Protein AF-A0A367YCQ9-F1 (afdb_monomer)

pLDDT: mean 84.56, std 13.46, range [26.73, 97.12]

Nearest PDB structures (foldseek):
  5oqp-assembly1_A  TM=1.932E-01  e=4.253E-01  Saccharomyces cerevisiae S288C
  9brd-assembly1_T  TM=1.757E-01  e=1.442E+00  Rattus norvegicus
  6bv6-assembly1_A  TM=2.371E-01  e=5.520E+00  Arabidopsis thaliana
  7q2z-assembly1_E  TM=1.519E-01  e=7.961E+00  Saccharomyces cerevisiae S288C

Organism: NCBI:txid5486

Mean predicted aligned error: 8.49 Å

Solvent-accessible surface area (backbone atoms only — not comparable to full-atom values): 35522 Å² total; per-residue (Å²): 112,65,66,45,54,55,44,50,62,69,45,14,78,59,40,38,67,53,65,76,55,73,70,76,69,67,64,66,78,64,73,58,80,64,67,81,75,71,75,76,73,79,88,63,74,43,79,43,84,42,84,69,84,83,73,57,71,72,63,51,56,76,49,41,75,74,43,49,66,42,62,57,52,56,53,48,62,53,50,54,78,71,74,59,81,84,40,75,85,72,42,86,74,76,83,80,64,59,66,60,10,48,53,52,35,51,50,61,71,43,86,49,69,64,46,47,50,53,53,44,67,72,45,44,68,61,50,53,54,39,53,55,47,52,60,69,54,39,49,71,92,55,37,68,46,64,80,87,44,60,65,63,52,44,52,56,46,43,60,55,48,59,62,59,46,73,81,59,84,67,93,72,66,64,42,38,52,55,82,77,81,52,64,70,80,82,80,45,49,66,61,45,39,49,50,49,41,54,70,48,72,37,44,50,46,33,87,48,26,69,34,81,82,77,14,56,51,55,49,52,58,46,55,58,67,21,79,81,38,69,87,39,54,86,42,62,46,52,67,45,51,36,37,49,32,37,30,42,13,55,76,64,62,35,57,68,58,31,55,50,48,52,52,50,41,47,74,76,72,36,69,82,50,67,65,46,53,53,41,55,43,49,27,46,30,57,51,52,76,45,75,44,80,70,64,57,68,64,51,50,43,50,49,56,52,50,33,50,78,61,74,37,76,51,51,62,67,51,55,34,46,51,56,61,39,57,77,49,65,72,57,48,40,50,51,53,50,55,32,56,79,40,26,37,75,65,44,68,70,35,52,59,48,51,50,55,54,48,61,72,71,52,73,55,55,65,62,50,51,47,41,39,32,74,24,45,36,41,78,62,42,76,87,35,68,70,50,32,45,49,51,44,19,45,28,28,41,61,76,40,88,69,84,58,90,86,57,79,40,54,70,44,46,41,30,30,52,53,10,50,71,69,30,86,87,65,84,79,56,68,29,58,56,46,47,49,52,62,74,66,54,94,65,75,56,66,56,58,65,62,66,48,44,52,37,49,43,36,40,52,67,70,54,59,36,64,88,47,42,64,61,50,43,51,53,47,31,46,47,52,49,49,46,27,66,55,52,54,37,43,48,38,26,47,35,32,79,86,73,50,69,49,80,34,44,38,51,53,39,54,40,70,74,38,63,59,42,56,50,48,52,47,26,53,41,54,49,28,46,73,68,70,74,46,91,53,78,62,68,70,54,78,77,50,75,69,52,47,54,51,46,54,51,48,52,54,48,34,70,76,43,62,77,75,76,59,83,87,66,99,67,89,48,73,66,64,61,72,60,40,51,54,43,40,52,49,55,51,49,53,55,51,51,55,52,48,52,52,40,44,50,36,64,73,61,31,70,67,58,39,50,53,51,52,33,44,77,69,61,28,46,81,88,128

Structure (mmCIF, N/CA/C/O backbone):
data_AF-A0A367YCQ9-F1
#
_entry.id   AF-A0A367YCQ9-F1
#
loop_
_atom_site.group_PDB
_atom_site.id
_atom_site.type_symbol
_atom_site.label_atom_id
_atom_site.label_alt_id
_atom_site.label_comp_id
_atom_site.label_asym_id
_atom_site.label_entity_id
_atom_site.label_seq_id
_atom_site.pdbx_PDB_ins_code
_atom_site.Cartn_x
_atom_site.Cartn_y
_atom_site.Cartn_z
_atom_site.occupancy
_atom_site.B_iso_or_equiv
_atom_site.auth_seq_id
_atom_site.auth_comp_id
_atom_site.auth_asym_id
_atom_site.auth_atom_id
_atom_site.pdbx_PDB_model_num
ATOM 1 N N . MET A 1 1 ? -23.576 -9.704 12.085 1.00 45.03 1 MET A N 1
ATOM 2 C CA . MET A 1 1 ? -22.264 -9.540 12.757 1.00 45.03 1 MET A CA 1
ATOM 3 C C . MET A 1 1 ? -22.215 -10.208 14.130 1.00 45.03 1 MET A C 1
ATOM 5 O O . MET A 1 1 ? -21.166 -10.736 14.461 1.00 45.03 1 MET A O 1
ATOM 9 N N . ILE A 1 2 ? -23.341 -10.303 14.851 1.00 46.56 2 ILE A N 1
ATOM 10 C CA . ILE A 1 2 ? -23.491 -11.070 16.105 1.00 46.56 2 ILE A CA 1
ATOM 11 C C . ILE A 1 2 ? -23.015 -12.539 15.971 1.00 46.56 2 ILE A C 1
ATOM 13 O O . ILE A 1 2 ? -22.241 -13.000 16.797 1.00 46.56 2 ILE A O 1
ATOM 17 N N . ALA A 1 3 ? -23.332 -13.222 14.864 1.00 51.16 3 ALA A N 1
ATOM 18 C CA . ALA A 1 3 ? -22.977 -14.635 14.649 1.00 51.16 3 ALA A CA 1
ATOM 19 C C . ALA A 1 3 ? -21.460 -14.957 14.611 1.00 51.16 3 ALA A C 1
ATOM 21 O O . ALA A 1 3 ? -21.034 -16.004 15.098 1.00 51.16 3 ALA A O 1
ATOM 22 N N . LEU A 1 4 ? -20.617 -14.057 14.073 1.00 53.78 4 LEU A N 1
ATOM 23 C CA . LEU A 1 4 ? -19.158 -14.258 14.097 1.00 53.78 4 LEU A CA 1
ATOM 24 C C . LEU A 1 4 ? -18.600 -13.992 15.494 1.00 53.78 4 LEU A C 1
ATOM 26 O O . LEU A 1 4 ? -17.753 -14.757 15.933 1.00 53.78 4 LEU A O 1
ATOM 30 N N . LYS A 1 5 ? -19.106 -12.968 16.199 1.00 57.81 5 LYS A N 1
ATOM 31 C CA . LYS A 1 5 ? -18.792 -12.726 17.615 1.00 57.81 5 LYS A CA 1
ATOM 32 C C . LYS A 1 5 ? -19.113 -13.980 18.432 1.00 57.81 5 LYS A C 1
ATOM 34 O O . LYS A 1 5 ? -18.207 -14.543 19.021 1.00 57.81 5 LYS A O 1
ATOM 39 N N . GLU A 1 6 ? -20.337 -14.495 18.362 1.00 58.03 6 GLU A N 1
ATOM 40 C CA . GLU A 1 6 ? -20.765 -15.704 19.087 1.00 58.03 6 GLU A CA 1
ATOM 41 C 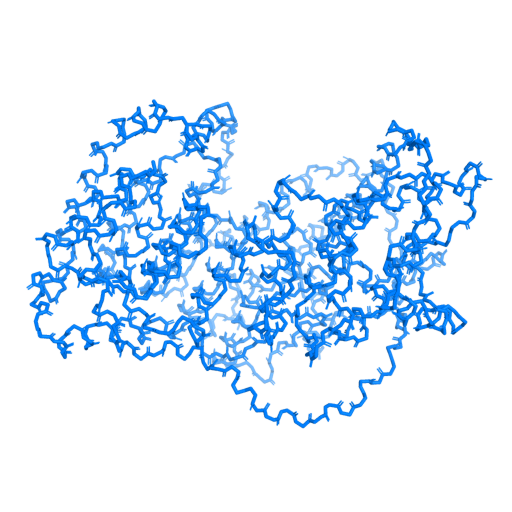C . GLU A 1 6 ? -19.949 -16.952 18.736 1.00 58.03 6 GLU A C 1
ATOM 43 O O . GLU A 1 6 ? -19.598 -17.741 19.611 1.00 58.03 6 GLU A O 1
ATOM 48 N N . THR A 1 7 ? -19.597 -17.132 17.465 1.00 58.03 7 THR A N 1
ATOM 49 C CA . THR A 1 7 ? -18.812 -18.300 17.062 1.00 58.03 7 THR A CA 1
ATOM 50 C C . THR A 1 7 ? -17.360 -18.181 17.474 1.00 58.03 7 THR A C 1
ATOM 52 O O . THR A 1 7 ? -16.807 -19.136 18.007 1.00 58.03 7 THR A O 1
ATOM 55 N N . ILE A 1 8 ? -16.741 -17.015 17.299 1.00 58.88 8 ILE A N 1
ATOM 56 C CA . ILE A 1 8 ? -15.391 -16.772 17.797 1.00 58.88 8 ILE A CA 1
ATOM 57 C C . ILE A 1 8 ? -15.362 -16.944 19.333 1.00 58.88 8 ILE A C 1
ATOM 59 O O . ILE A 1 8 ? -14.458 -17.610 19.832 1.00 58.88 8 ILE A O 1
ATOM 63 N N . LEU A 1 9 ? -16.372 -16.447 20.061 1.00 58.12 9 LEU A N 1
ATOM 64 C CA . LEU A 1 9 ? -16.545 -16.663 21.507 1.00 58.12 9 LEU A CA 1
ATOM 65 C C . LEU A 1 9 ? -16.685 -18.154 21.861 1.00 58.12 9 LEU A C 1
ATOM 67 O O . LEU A 1 9 ? -16.150 -18.602 22.867 1.00 58.12 9 LEU A O 1
ATOM 71 N N . ARG A 1 10 ? -17.355 -18.961 21.025 1.00 59.16 10 ARG A N 1
ATOM 72 C CA . ARG A 1 10 ? -17.461 -20.423 21.205 1.00 59.16 10 ARG A CA 1
ATOM 73 C C . ARG A 1 10 ? -16.143 -21.156 20.927 1.00 59.16 10 ARG A C 1
ATOM 75 O O . ARG A 1 10 ? -15.866 -22.184 21.546 1.00 59.16 10 ARG A O 1
ATOM 82 N N . ILE A 1 11 ? -15.344 -20.651 19.989 1.00 56.50 11 ILE A N 1
ATOM 83 C CA . ILE A 1 11 ? -14.073 -21.252 19.560 1.00 56.50 11 ILE A CA 1
ATOM 84 C C . ILE A 1 11 ? -12.888 -20.780 20.432 1.00 56.50 11 ILE A C 1
ATOM 86 O O . ILE A 1 11 ? -11.799 -21.351 20.360 1.00 56.50 11 ILE A O 1
ATOM 90 N N . SER A 1 12 ? -13.086 -19.788 21.304 1.00 53.41 12 SER A N 1
ATOM 91 C CA . SER A 1 12 ? -12.086 -19.231 22.232 1.00 53.41 12 SER A CA 1
ATOM 92 C C . SER A 1 12 ? -11.214 -20.278 22.937 1.00 53.41 12 SER A C 1
ATOM 94 O O . SER A 1 12 ? -9.992 -20.141 22.996 1.00 53.41 12 SER A O 1
ATOM 96 N N . ARG A 1 13 ? -11.801 -21.408 23.359 1.00 53.69 13 ARG A N 1
ATOM 97 C CA . ARG A 1 13 ? -11.081 -22.538 23.981 1.00 53.69 13 ARG A CA 1
ATOM 98 C C . ARG A 1 13 ? -9.956 -23.121 23.112 1.00 53.69 13 ARG A C 1
ATOM 100 O O . ARG A 1 13 ? -8.969 -23.597 23.664 1.00 53.69 13 ARG A O 1
ATOM 107 N N . ALA A 1 14 ? -10.089 -23.082 21.785 1.00 48.84 14 ALA A N 1
ATOM 108 C CA . ALA A 1 14 ? -9.062 -23.513 20.832 1.00 48.84 14 ALA A CA 1
ATOM 109 C C . ALA A 1 14 ? -8.047 -22.394 20.516 1.00 48.84 14 ALA A C 1
ATOM 111 O O . ALA A 1 14 ? -6.871 -22.672 20.291 1.00 48.84 14 ALA A O 1
ATOM 112 N N . ALA A 1 15 ? -8.468 -21.122 20.539 1.00 51.38 15 ALA A N 1
ATOM 113 C CA . ALA A 1 15 ? -7.572 -19.971 20.364 1.00 51.38 15 ALA A CA 1
ATOM 114 C C . ALA A 1 15 ? -6.634 -19.775 21.570 1.00 51.38 15 ALA A C 1
ATOM 116 O O . ALA A 1 15 ? -5.456 -19.467 21.395 1.00 51.38 15 ALA A O 1
ATOM 117 N N . HIS A 1 16 ? -7.131 -20.088 22.771 1.00 53.12 16 HIS A N 1
ATOM 118 C CA . HIS A 1 16 ? -6.406 -20.149 24.041 1.00 53.12 16 HIS A CA 1
ATOM 119 C C . HIS A 1 16 ? -5.128 -20.996 24.042 1.00 53.12 16 HIS A C 1
ATOM 121 O O . HIS A 1 16 ? -4.402 -20.967 25.026 1.00 53.12 16 HIS A O 1
ATOM 127 N N . GLN A 1 17 ? -4.854 -21.782 23.007 1.00 54.53 17 GLN A N 1
ATOM 128 C CA . GLN A 1 17 ? -3.750 -22.745 22.970 1.00 54.53 17 GLN A CA 1
ATOM 129 C C . GLN A 1 17 ? -2.544 -22.244 22.168 1.00 54.53 17 GLN A C 1
ATOM 131 O O . GLN A 1 17 ? -1.471 -22.832 22.241 1.00 54.53 17 GLN A O 1
ATOM 136 N N . ALA A 1 18 ? -2.661 -21.093 21.497 1.00 51.56 18 ALA A N 1
ATOM 137 C CA . ALA A 1 18 ? -1.516 -20.354 20.957 1.00 51.56 18 ALA A CA 1
ATOM 138 C C . ALA A 1 18 ? -0.650 -19.688 22.061 1.00 51.56 18 ALA A C 1
ATOM 140 O O . ALA A 1 18 ? 0.195 -18.848 21.749 1.00 51.56 18 ALA A O 1
ATOM 141 N N . LYS A 1 19 ? -0.886 -20.054 23.333 1.00 46.72 19 LYS A N 1
ATOM 142 C CA . LYS A 1 19 ? -0.476 -19.385 24.579 1.00 46.72 19 LYS A CA 1
ATOM 143 C C . LYS A 1 19 ? 1.025 -19.157 24.735 1.00 46.72 19 LYS A C 1
ATOM 145 O O . LYS A 1 19 ? 1.394 -18.111 25.248 1.00 46.72 19 LYS A O 1
ATOM 150 N N . ASP A 1 20 ? 1.859 -20.056 24.221 1.00 45.53 20 ASP A N 1
ATOM 151 C CA . ASP A 1 20 ? 3.320 -19.967 24.363 1.00 45.53 20 ASP A CA 1
ATOM 152 C C . ASP A 1 20 ? 4.045 -20.239 23.045 1.00 45.53 20 ASP A C 1
ATOM 154 O O . ASP A 1 20 ? 5.182 -20.707 23.014 1.00 45.53 20 ASP A O 1
ATOM 158 N N . LEU A 1 21 ? 3.387 -19.939 21.920 1.00 42.78 21 LEU A N 1
ATOM 159 C CA . LEU A 1 21 ? 4.096 -19.856 20.651 1.00 42.78 21 LEU A CA 1
ATOM 160 C C . LEU A 1 21 ? 5.292 -18.926 20.864 1.00 42.78 21 LEU A C 1
ATOM 162 O O . LEU A 1 21 ? 5.063 -17.806 21.347 1.00 42.78 21 LEU A O 1
ATOM 166 N N . PRO A 1 22 ? 6.538 -19.337 20.524 1.00 37.66 22 PRO A N 1
ATOM 167 C CA . PRO A 1 22 ? 7.655 -18.419 20.580 1.00 37.66 22 PRO A CA 1
ATOM 168 C C . PRO A 1 22 ? 7.170 -17.188 19.856 1.00 37.66 22 PRO A C 1
ATOM 170 O O . PRO A 1 22 ? 6.657 -17.306 18.729 1.00 37.66 22 PRO A O 1
ATOM 173 N N . LYS A 1 23 ? 7.255 -16.035 20.544 1.00 41.81 23 LYS A N 1
ATOM 174 C CA . LYS A 1 23 ? 7.030 -14.734 19.924 1.00 41.81 23 LYS A CA 1
ATOM 175 C C . LYS A 1 23 ? 7.607 -14.908 18.533 1.00 41.81 23 LYS A C 1
ATOM 177 O O . LYS A 1 23 ? 8.746 -15.385 18.402 1.00 41.81 23 LYS A O 1
ATOM 182 N N . THR A 1 24 ? 6.854 -14.600 17.474 1.00 36.34 24 THR A N 1
ATOM 183 C CA . THR A 1 24 ? 7.592 -14.170 16.299 1.00 36.34 24 THR A CA 1
ATOM 184 C C . THR A 1 24 ? 8.423 -13.054 16.868 1.00 36.34 24 THR A C 1
ATOM 186 O O . THR A 1 24 ? 7.900 -11.987 17.177 1.00 36.34 24 THR A O 1
ATOM 189 N N . THR A 1 25 ? 9.691 -13.350 17.093 1.00 33.81 25 THR A N 1
ATOM 190 C CA . THR A 1 25 ? 10.717 -12.371 17.137 1.00 33.81 25 THR A CA 1
ATOM 191 C C . THR A 1 25 ? 10.639 -11.772 15.717 1.00 33.81 25 THR A C 1
ATOM 193 O O . THR A 1 25 ? 11.445 -12.075 14.856 1.00 33.81 25 THR A O 1
ATOM 196 N N . SER A 1 26 ? 9.635 -10.919 15.423 1.00 33.53 26 SER A N 1
ATOM 197 C CA . SER A 1 26 ? 10.000 -9.517 15.416 1.00 33.53 26 SER A CA 1
ATOM 198 C C . SER A 1 26 ? 10.713 -9.400 16.728 1.00 33.53 26 SER A C 1
ATOM 200 O O . SER A 1 26 ? 10.063 -9.382 17.780 1.00 33.53 26 SER A O 1
ATOM 202 N N . SER A 1 27 ? 12.044 -9.511 16.652 1.00 28.23 27 SER A N 1
ATOM 203 C CA . SER A 1 27 ? 12.876 -8.796 17.575 1.00 28.23 27 SER A CA 1
ATOM 204 C C . SER A 1 27 ? 12.016 -7.596 17.920 1.00 28.23 27 SER A C 1
ATOM 206 O O . SER A 1 27 ? 11.535 -6.853 17.047 1.00 28.23 27 SER A O 1
ATOM 208 N N . THR A 1 28 ? 11.671 -7.491 19.200 1.00 28.05 28 THR A N 1
ATOM 209 C CA . THR A 1 28 ? 11.619 -6.171 19.780 1.00 28.05 28 THR A CA 1
ATOM 210 C C . THR A 1 28 ? 12.642 -5.387 18.950 1.00 28.05 28 THR A C 1
ATOM 212 O O . THR A 1 28 ? 13.773 -5.879 18.801 1.00 28.05 28 THR A O 1
ATOM 215 N N . PRO A 1 29 ? 12.341 -4.217 18.385 1.00 34.44 29 PRO A N 1
ATOM 216 C CA . PRO A 1 29 ? 13.380 -3.249 18.568 1.00 34.44 29 PRO A CA 1
ATOM 217 C C . PRO A 1 29 ? 13.594 -3.303 20.094 1.00 34.44 29 PRO A C 1
ATOM 219 O O . PRO A 1 29 ? 12.922 -2.631 20.854 1.00 34.44 29 PRO A O 1
ATOM 222 N N . GLN A 1 30 ? 14.525 -4.150 20.561 1.00 31.03 30 GLN A N 1
ATOM 223 C CA . GLN A 1 30 ? 15.639 -3.608 21.260 1.00 31.03 30 GLN A CA 1
ATOM 224 C C . GLN A 1 30 ? 15.913 -2.397 20.367 1.00 31.03 30 GLN A C 1
ATOM 226 O O . GLN A 1 30 ? 16.509 -2.500 19.300 1.00 31.03 30 GLN A O 1
ATOM 231 N N . GLU A 1 31 ? 15.383 -1.241 20.756 1.00 34.94 31 GLU A N 1
ATOM 232 C CA . GLU A 1 31 ? 16.122 -0.434 21.708 1.00 34.94 31 GLU A CA 1
ATOM 233 C C . GLU A 1 31 ? 17.421 -1.156 22.140 1.00 34.94 31 GLU A C 1
ATOM 235 O O . GLU A 1 31 ? 17.711 -1.361 23.308 1.00 34.94 31 GLU A O 1
ATOM 240 N N . SER A 1 32 ? 18.259 -1.558 21.164 1.00 27.09 32 SER A N 1
ATOM 241 C CA . SER A 1 32 ? 19.617 -1.122 21.157 1.00 27.09 32 SER A CA 1
ATOM 242 C C . SER A 1 32 ? 19.423 0.331 21.500 1.00 27.09 32 SER A C 1
ATOM 244 O O . SER A 1 32 ? 18.748 1.049 20.750 1.00 27.09 32 SER A O 1
ATOM 246 N N . LEU A 1 33 ? 19.866 0.689 22.696 1.00 30.53 33 LEU A N 1
ATOM 247 C CA . LEU A 1 33 ? 20.533 1.947 22.933 1.00 30.53 33 LEU A CA 1
ATOM 248 C C . LEU A 1 33 ? 21.322 2.254 21.653 1.00 30.53 33 LEU A C 1
ATOM 250 O O . LEU A 1 33 ? 22.483 1.891 21.508 1.00 30.53 33 LEU A O 1
ATOM 254 N N . ARG A 1 34 ? 20.630 2.774 20.635 1.00 31.47 34 ARG A N 1
ATOM 255 C CA . ARG A 1 34 ? 21.247 3.429 19.513 1.00 31.47 34 ARG A CA 1
ATOM 256 C C . ARG A 1 34 ? 21.788 4.620 20.244 1.00 31.47 34 ARG A C 1
ATOM 258 O O . ARG A 1 34 ? 21.011 5.385 20.817 1.00 31.47 34 ARG A O 1
ATOM 265 N N . GLU A 1 35 ? 23.110 4.655 20.329 1.00 26.73 35 GLU A N 1
ATOM 266 C CA . GLU A 1 35 ? 23.832 5.816 20.808 1.00 26.73 35 GLU A CA 1
ATOM 267 C C . GLU A 1 35 ? 23.088 7.063 20.324 1.00 26.73 35 GLU A C 1
ATOM 269 O O . GLU A 1 35 ? 22.640 7.059 19.163 1.00 26.73 35 GLU A O 1
ATOM 274 N N . PRO A 1 36 ? 22.886 8.070 21.194 1.00 28.02 36 PRO A N 1
ATOM 275 C CA . PRO A 1 36 ? 22.223 9.304 20.811 1.00 28.02 36 PRO A CA 1
ATOM 276 C C . PRO A 1 36 ? 22.840 9.728 19.490 1.00 28.02 36 PRO A C 1
ATOM 278 O O . PRO A 1 36 ? 24.048 9.964 19.428 1.00 28.02 36 PRO A O 1
ATOM 281 N N . ARG A 1 37 ? 22.056 9.690 18.406 1.00 40.09 37 ARG A N 1
ATOM 282 C CA . ARG A 1 37 ? 22.574 10.088 17.104 1.00 40.09 37 ARG A CA 1
ATOM 283 C C . ARG A 1 37 ? 22.900 11.558 17.261 1.00 40.09 37 ARG A C 1
ATOM 285 O O . ARG A 1 37 ? 22.002 12.394 17.308 1.00 40.09 37 ARG A O 1
ATOM 292 N N . THR A 1 38 ? 24.190 11.826 17.407 1.00 34.38 38 THR A N 1
ATOM 293 C CA . THR A 1 38 ? 24.794 13.141 17.293 1.00 34.38 38 THR A CA 1
ATOM 294 C C . THR A 1 38 ? 24.138 13.843 16.116 1.00 34.38 38 THR A C 1
ATOM 296 O O . THR A 1 38 ? 23.964 13.237 15.057 1.00 34.38 38 THR A O 1
ATOM 299 N N . HIS A 1 39 ? 23.672 15.067 16.379 1.00 35.62 39 HIS A N 1
ATOM 300 C CA . HIS A 1 39 ? 22.981 15.969 15.463 1.00 35.62 39 HIS A CA 1
ATOM 301 C C . HIS A 1 39 ? 23.128 15.552 13.997 1.00 35.62 39 HIS A C 1
ATOM 303 O O . HIS A 1 39 ? 24.218 15.654 13.429 1.00 35.62 39 HIS A O 1
ATOM 309 N N . LYS A 1 40 ? 22.034 15.076 13.379 1.00 49.00 40 LYS A N 1
ATOM 310 C CA . LYS A 1 40 ? 21.996 14.948 11.918 1.00 49.00 40 LYS A CA 1
ATOM 311 C C . LYS A 1 40 ? 22.459 16.301 11.354 1.00 49.00 40 LYS A C 1
ATOM 313 O O . LYS A 1 40 ? 21.911 17.318 11.790 1.00 49.00 40 LYS A O 1
ATOM 318 N N . PRO A 1 41 ? 23.464 16.336 10.460 1.00 48.34 41 PRO A N 1
ATOM 319 C CA . PRO A 1 41 ? 23.928 17.589 9.880 1.00 48.34 41 PRO A CA 1
ATOM 320 C C . PRO A 1 41 ? 22.736 18.333 9.282 1.00 48.34 41 PRO A C 1
ATOM 322 O O . PRO A 1 41 ? 21.811 17.693 8.767 1.00 48.34 41 PRO A O 1
ATOM 325 N N . GLU A 1 42 ? 22.738 19.664 9.385 1.00 58.09 42 GLU A N 1
ATOM 326 C CA . GLU A 1 42 ? 21.654 20.469 8.832 1.00 58.09 42 GLU A CA 1
ATOM 327 C C . GLU A 1 42 ? 21.399 20.068 7.372 1.00 58.09 42 GLU A C 1
ATOM 329 O O . GLU A 1 42 ? 22.353 19.904 6.599 1.00 58.09 42 GLU A O 1
ATOM 334 N N . PRO A 1 43 ? 20.131 19.846 6.985 1.00 62.78 43 PRO A N 1
ATOM 335 C CA . PRO A 1 43 ? 19.818 19.386 5.647 1.00 62.78 43 PRO A CA 1
ATOM 336 C C . PRO A 1 43 ? 20.260 20.458 4.646 1.00 62.78 43 PRO A C 1
ATOM 338 O O . PRO A 1 43 ? 19.731 21.568 4.627 1.00 62.78 43 PRO A O 1
ATOM 341 N N . THR A 1 44 ? 21.248 20.131 3.812 1.00 64.19 44 THR A N 1
ATOM 342 C CA . THR A 1 44 ? 21.778 21.049 2.801 1.00 64.19 44 THR A CA 1
ATOM 343 C C . THR A 1 44 ? 21.094 20.815 1.450 1.00 64.19 44 THR A C 1
ATOM 345 O O . THR A 1 44 ? 20.965 19.672 0.995 1.00 64.19 44 THR A O 1
ATOM 348 N N . PRO A 1 45 ? 20.614 21.877 0.777 1.00 76.81 45 PRO A N 1
ATOM 349 C CA . PRO A 1 45 ? 20.017 21.751 -0.544 1.00 76.81 45 PRO A CA 1
ATOM 350 C C . PRO A 1 45 ? 21.072 21.321 -1.565 1.00 76.81 45 PRO A C 1
ATOM 352 O O . PRO A 1 45 ? 22.107 21.963 -1.722 1.00 76.81 45 PRO A O 1
ATOM 355 N N . THR A 1 46 ? 20.789 20.240 -2.290 1.00 81.56 46 THR A N 1
ATOM 356 C CA . THR A 1 46 ? 21.657 19.740 -3.366 1.00 81.56 46 THR A CA 1
ATOM 357 C C . THR A 1 46 ? 21.036 20.079 -4.718 1.00 81.56 46 THR A C 1
ATOM 359 O O . THR A 1 46 ? 19.854 19.817 -4.949 1.00 81.56 46 THR A O 1
ATOM 362 N N . ILE A 1 47 ? 21.819 20.669 -5.622 1.00 76.94 47 ILE A N 1
ATOM 363 C CA . ILE A 1 47 ? 21.365 21.057 -6.962 1.00 76.94 47 ILE A CA 1
ATOM 364 C C . ILE A 1 47 ? 21.899 20.060 -7.991 1.00 76.94 47 ILE A C 1
ATOM 366 O O . ILE A 1 47 ? 23.110 19.904 -8.133 1.00 76.94 47 ILE A O 1
ATOM 370 N N . ILE A 1 48 ? 20.996 19.429 -8.741 1.00 78.56 48 ILE A N 1
ATOM 371 C CA . ILE A 1 48 ? 21.328 18.506 -9.833 1.00 78.56 48 ILE A CA 1
ATOM 372 C C . ILE A 1 48 ? 21.055 19.210 -11.159 1.00 78.56 48 ILE A C 1
ATOM 374 O O . ILE A 1 48 ? 19.926 19.611 -11.430 1.00 78.56 48 ILE A O 1
ATOM 378 N N . ARG A 1 49 ? 22.074 19.344 -12.009 1.00 75.62 49 ARG A N 1
ATOM 379 C CA . ARG A 1 49 ? 21.904 19.921 -13.350 1.00 75.62 49 ARG A CA 1
ATOM 380 C C . ARG A 1 49 ? 21.382 18.860 -14.313 1.00 75.62 49 ARG A C 1
ATOM 382 O O . ARG A 1 49 ? 21.973 17.786 -14.409 1.00 75.62 49 ARG A O 1
ATOM 389 N N . LYS A 1 50 ? 20.303 19.160 -15.039 1.00 74.44 50 LYS A N 1
ATOM 390 C CA . LYS A 1 50 ? 19.713 18.265 -16.044 1.00 74.44 50 LYS A CA 1
ATOM 391 C C . LYS A 1 50 ? 19.499 18.965 -17.374 1.00 74.44 50 LYS A C 1
ATOM 393 O O . LYS A 1 50 ? 19.028 20.101 -17.425 1.00 74.44 50 LYS A O 1
ATOM 398 N N . ARG A 1 51 ? 19.743 18.221 -18.456 1.00 71.06 51 ARG A N 1
ATOM 399 C CA . ARG A 1 51 ? 19.412 18.676 -19.806 1.00 71.06 51 ARG A CA 1
ATOM 400 C C . ARG A 1 51 ? 17.905 18.742 -19.993 1.00 71.06 51 ARG A C 1
ATOM 402 O O . ARG A 1 51 ? 17.181 17.810 -19.642 1.00 71.06 51 ARG A O 1
ATOM 409 N N . HIS A 1 52 ? 17.426 19.850 -20.545 1.00 64.12 52 HIS A N 1
ATOM 410 C CA . HIS A 1 52 ? 16.005 20.022 -20.821 1.00 64.12 52 HIS A CA 1
ATOM 411 C C . HIS A 1 52 ? 15.655 19.504 -22.222 1.00 64.12 52 HIS A C 1
ATOM 413 O O . HIS A 1 52 ? 15.672 20.249 -23.201 1.00 64.12 52 HIS A O 1
ATOM 419 N N . GLU A 1 53 ? 15.286 18.229 -22.319 1.00 66.00 53 GLU A N 1
ATOM 420 C CA . GLU A 1 53 ? 14.746 17.653 -23.554 1.00 66.00 53 GLU A CA 1
ATOM 421 C C . GLU A 1 53 ? 13.280 18.073 -23.729 1.00 66.00 53 GLU A C 1
ATOM 423 O O . GLU A 1 53 ? 12.346 17.462 -23.195 1.00 66.00 53 GLU A O 1
ATOM 428 N N . HIS A 1 54 ? 13.055 19.179 -24.445 1.00 68.56 54 HIS A N 1
ATOM 429 C CA . HIS A 1 54 ? 11.701 19.667 -24.681 1.00 68.56 54 HIS A CA 1
ATOM 430 C C . HIS A 1 54 ? 11.036 18.940 -25.850 1.00 68.56 54 HIS A C 1
ATOM 432 O O . HIS A 1 54 ? 11.323 19.227 -27.008 1.00 68.56 54 HIS A O 1
ATOM 438 N N . LEU A 1 55 ? 10.071 18.072 -25.542 1.00 77.25 55 LEU A N 1
ATOM 439 C CA . LEU A 1 55 ? 9.091 17.602 -26.522 1.00 77.25 55 LEU A CA 1
ATOM 440 C C . LEU A 1 55 ? 7.746 18.326 -26.307 1.00 77.25 55 LEU A C 1
ATOM 442 O O . LEU A 1 55 ? 7.116 18.125 -25.253 1.00 77.25 55 LEU A O 1
ATOM 446 N N . PRO A 1 56 ? 7.278 19.150 -27.264 1.00 81.56 56 PRO A N 1
ATOM 447 C CA . PRO A 1 56 ? 5.972 19.800 -27.199 1.00 81.56 56 PRO A CA 1
ATOM 448 C C . PRO A 1 56 ? 4.831 18.799 -26.984 1.00 81.56 56 PRO A C 1
ATOM 450 O O . PRO A 1 56 ? 4.872 17.666 -27.465 1.00 81.56 56 PRO A O 1
ATOM 453 N N . ASN A 1 57 ? 3.780 19.212 -26.267 1.00 80.44 57 ASN A N 1
ATOM 454 C CA . ASN A 1 57 ? 2.654 18.324 -25.945 1.00 80.44 57 ASN A CA 1
ATOM 455 C C . ASN A 1 57 ? 1.927 17.808 -27.200 1.00 80.44 57 ASN A C 1
ATOM 457 O O . ASN A 1 57 ? 1.435 16.683 -27.191 1.00 80.44 57 ASN A O 1
ATOM 461 N N . GLU A 1 58 ? 1.863 18.609 -28.263 1.00 82.50 58 GLU A N 1
ATOM 462 C CA . GLU A 1 58 ? 1.238 18.239 -29.539 1.00 82.50 58 GLU A CA 1
ATOM 463 C C . GLU A 1 58 ? 2.009 17.112 -30.233 1.00 82.50 58 GLU A C 1
ATOM 465 O O . GLU A 1 58 ? 1.422 16.105 -30.622 1.00 82.50 58 GLU A O 1
ATOM 470 N N . GLN A 1 59 ? 3.338 17.224 -30.288 1.00 80.88 59 GLN A N 1
ATOM 471 C CA . GLN A 1 59 ? 4.210 16.177 -30.824 1.00 80.88 59 GLN A CA 1
ATOM 472 C C . GLN A 1 59 ? 4.168 14.917 -29.953 1.00 80.88 59 GLN A C 1
ATOM 474 O O . GLN A 1 59 ? 4.073 13.809 -30.470 1.00 80.88 59 GLN A O 1
ATOM 479 N N . LEU A 1 60 ? 4.134 15.066 -28.624 1.00 84.19 60 LEU A N 1
ATOM 480 C CA . LEU A 1 60 ? 3.981 13.935 -27.707 1.00 84.19 60 LEU A CA 1
ATOM 481 C C . LEU A 1 60 ? 2.696 13.139 -27.990 1.00 84.19 60 LEU A C 1
ATOM 483 O O . LEU A 1 60 ? 2.727 11.913 -27.959 1.00 84.19 60 LEU A O 1
ATOM 487 N N . GLN A 1 61 ? 1.579 13.799 -28.318 1.00 83.62 61 GLN A N 1
ATOM 488 C CA . GLN A 1 61 ? 0.324 13.106 -28.637 1.00 83.62 61 GLN A CA 1
ATOM 489 C C . GLN A 1 61 ? 0.416 12.222 -29.888 1.00 83.62 61 GLN A C 1
ATOM 491 O O . GLN A 1 61 ? -0.267 11.197 -29.940 1.00 83.62 61 GLN A O 1
ATOM 496 N N . GLN A 1 62 ? 1.275 12.558 -30.854 1.00 86.62 62 GLN A N 1
ATOM 497 C CA . GLN A 1 62 ? 1.491 11.744 -32.058 1.00 86.62 62 GLN A CA 1
ATOM 498 C C . GLN A 1 62 ? 2.105 10.377 -31.711 1.00 86.62 62 GLN A C 1
ATOM 500 O O . GLN A 1 62 ? 1.757 9.363 -32.310 1.00 86.62 62 GLN A O 1
ATOM 505 N N . PHE A 1 63 ? 2.930 10.318 -30.660 1.00 83.06 63 PHE A N 1
ATOM 506 C CA . PHE A 1 63 ? 3.562 9.087 -30.172 1.00 83.06 63 PHE A CA 1
ATOM 507 C C . PHE A 1 63 ? 2.726 8.323 -29.140 1.00 83.06 63 PHE A C 1
ATOM 509 O O . PHE A 1 63 ? 3.207 7.358 -28.539 1.00 83.06 63 PHE A O 1
ATOM 516 N N . LYS A 1 64 ? 1.459 8.706 -28.934 1.00 84.25 64 LYS A N 1
ATOM 517 C CA . LYS A 1 64 ? 0.560 8.061 -27.966 1.00 84.25 64 LYS A CA 1
ATOM 518 C C . LYS A 1 64 ? 0.525 6.536 -28.052 1.00 84.25 64 LYS A C 1
ATOM 520 O O . LYS A 1 64 ? 0.548 5.926 -26.984 1.00 84.25 64 LYS A O 1
ATOM 525 N N . PRO A 1 65 ? 0.512 5.894 -29.236 1.00 84.06 65 PRO A N 1
ATOM 526 C CA . PRO A 1 65 ? 0.553 4.437 -29.318 1.00 84.06 65 PRO A CA 1
ATOM 527 C C . PRO A 1 65 ? 1.784 3.819 -28.635 1.00 84.06 65 PRO A C 1
ATOM 529 O O . PRO A 1 65 ? 1.648 2.789 -27.979 1.00 84.06 65 PRO A O 1
ATOM 532 N N . LEU A 1 66 ? 2.950 4.472 -28.709 1.00 79.50 66 LEU A N 1
ATOM 533 C CA . LEU A 1 66 ? 4.218 3.941 -28.195 1.00 79.50 66 LEU A CA 1
ATOM 534 C C . LEU A 1 66 ? 4.274 3.915 -26.668 1.00 79.50 66 LEU A C 1
ATOM 536 O O . LEU A 1 66 ? 4.734 2.938 -26.095 1.00 79.50 66 LEU A O 1
ATOM 540 N N . TYR A 1 67 ? 3.748 4.936 -25.990 1.00 81.75 67 TYR A N 1
ATOM 541 C CA . TYR A 1 67 ? 3.694 4.956 -24.521 1.00 81.75 67 TYR A CA 1
ATOM 542 C C . TYR A 1 67 ? 2.328 4.534 -23.951 1.00 81.75 67 TYR A C 1
ATOM 544 O O . TYR A 1 67 ? 2.154 4.469 -22.726 1.00 81.75 67 TYR A O 1
ATOM 552 N N . SER A 1 68 ? 1.342 4.246 -24.807 1.00 78.81 68 SER A N 1
ATOM 553 C CA . SER A 1 68 ? 0.090 3.610 -24.391 1.00 78.81 68 SER A CA 1
ATOM 554 C C . SER A 1 68 ? 0.359 2.176 -23.941 1.00 78.81 68 SER A C 1
ATOM 556 O O . SER A 1 68 ? 1.183 1.472 -24.518 1.00 78.81 68 SER A O 1
ATOM 558 N N . ASP A 1 69 ? -0.289 1.745 -22.857 1.00 82.12 69 ASP A N 1
ATOM 559 C CA . ASP A 1 69 ? -0.042 0.436 -22.241 1.00 82.12 69 ASP A CA 1
ATOM 560 C C . ASP A 1 69 ? 1.437 0.160 -21.886 1.00 82.12 69 ASP A C 1
ATOM 562 O O . ASP A 1 69 ? 1.841 -0.998 -21.794 1.00 82.12 69 ASP A O 1
ATOM 566 N N . PHE A 1 70 ? 2.243 1.198 -21.619 1.00 86.50 70 PHE A N 1
ATOM 567 C CA . PHE A 1 70 ? 3.684 1.095 -21.325 1.00 86.50 70 PHE A CA 1
ATOM 568 C C . PHE A 1 70 ? 4.048 -0.045 -20.358 1.00 86.50 70 PHE A C 1
ATOM 570 O O . PHE A 1 70 ? 4.908 -0.868 -20.647 1.00 86.50 70 PHE A O 1
ATOM 577 N N . GLN A 1 71 ? 3.335 -0.164 -19.233 1.00 87.19 71 GLN A N 1
ATOM 578 C CA . GLN A 1 71 ? 3.581 -1.229 -18.254 1.00 87.19 71 GLN A CA 1
ATOM 579 C C . GLN A 1 71 ? 3.423 -2.635 -18.858 1.00 87.19 71 GLN A C 1
ATOM 581 O O . GLN A 1 71 ? 4.174 -3.552 -18.533 1.00 87.19 71 GLN A O 1
ATOM 586 N N . ARG A 1 72 ? 2.435 -2.819 -19.738 1.00 86.25 72 ARG A N 1
ATOM 587 C CA . ARG A 1 72 ? 2.240 -4.086 -20.438 1.00 86.25 72 ARG A CA 1
ATOM 588 C C . ARG A 1 72 ? 3.401 -4.339 -21.387 1.00 86.25 72 ARG A C 1
ATOM 590 O O . ARG A 1 72 ? 3.877 -5.462 -21.413 1.00 86.25 72 ARG A O 1
ATOM 597 N N . GLN A 1 73 ? 3.859 -3.330 -22.126 1.00 87.81 73 GLN A N 1
ATOM 598 C CA . GLN A 1 73 ? 5.007 -3.468 -23.028 1.00 87.81 73 GLN A CA 1
ATOM 599 C C . GLN A 1 73 ? 6.271 -3.904 -22.276 1.00 87.81 73 GLN A C 1
ATOM 601 O O . GLN A 1 73 ? 6.919 -4.853 -22.701 1.00 87.81 73 GLN A O 1
ATOM 606 N N . VAL A 1 74 ? 6.538 -3.310 -21.110 1.00 89.75 74 VAL A N 1
ATOM 607 C CA . VAL A 1 74 ? 7.637 -3.711 -20.214 1.00 89.75 74 VAL A CA 1
ATOM 608 C C . VAL A 1 74 ? 7.523 -5.190 -19.812 1.00 89.75 74 VAL A C 1
ATOM 610 O O . VAL A 1 74 ? 8.484 -5.951 -19.907 1.00 89.75 74 VAL A O 1
ATOM 613 N N . PHE A 1 75 ? 6.335 -5.642 -19.394 1.00 91.94 75 PHE A N 1
ATOM 614 C CA . PHE A 1 75 ? 6.125 -7.052 -19.037 1.00 91.94 75 PHE A CA 1
ATOM 615 C C . PHE A 1 75 ? 6.210 -7.989 -20.246 1.00 91.94 75 PHE A C 1
ATOM 617 O O . PHE A 1 75 ? 6.706 -9.104 -20.122 1.00 91.94 75 PHE A O 1
ATOM 624 N N . LEU A 1 76 ? 5.741 -7.555 -21.416 1.00 88.69 76 LEU A N 1
ATOM 625 C CA . LEU A 1 76 ? 5.852 -8.314 -22.659 1.00 88.69 76 LEU A CA 1
ATOM 626 C C . LEU A 1 76 ? 7.310 -8.505 -23.064 1.00 88.69 76 LEU A C 1
ATOM 628 O O . LEU A 1 76 ? 7.681 -9.607 -23.455 1.00 88.69 76 LEU A O 1
ATOM 632 N N . ASP A 1 77 ? 8.122 -7.459 -22.945 1.00 90.94 77 ASP A N 1
ATOM 633 C CA . ASP A 1 77 ? 9.551 -7.522 -23.220 1.00 90.94 77 ASP A CA 1
ATOM 634 C C . ASP A 1 77 ? 10.262 -8.515 -22.288 1.00 90.94 77 ASP A C 1
ATOM 636 O O . ASP A 1 77 ? 10.979 -9.401 -22.758 1.00 90.94 77 ASP A O 1
ATOM 640 N N . PHE A 1 78 ? 9.960 -8.465 -20.986 1.00 93.31 78 PHE A N 1
ATOM 641 C CA . PHE A 1 78 ? 10.469 -9.428 -20.005 1.00 93.31 78 PHE A CA 1
ATOM 642 C C . PHE A 1 78 ? 10.074 -10.880 -20.325 1.00 93.31 78 PHE A C 1
ATOM 644 O O . PHE A 1 78 ? 10.884 -11.794 -20.177 1.00 93.31 78 PHE A O 1
ATOM 651 N N . LEU A 1 79 ? 8.828 -11.110 -20.758 1.00 92.44 79 LEU A N 1
ATOM 652 C CA . LEU A 1 79 ? 8.289 -12.450 -21.019 1.00 92.44 79 LEU A CA 1
ATOM 653 C C . LEU A 1 79 ? 8.613 -12.984 -22.419 1.00 92.44 79 LEU A C 1
ATOM 655 O O . LEU A 1 79 ? 8.451 -14.183 -22.644 1.00 92.44 79 LEU A O 1
ATOM 659 N N . ARG A 1 80 ? 9.068 -12.140 -23.355 1.00 90.25 80 ARG A N 1
ATOM 660 C CA . ARG A 1 80 ? 9.378 -12.525 -24.744 1.00 90.25 80 ARG A CA 1
ATOM 661 C C . ARG A 1 80 ? 10.264 -13.782 -24.833 1.00 90.25 80 ARG A C 1
ATOM 663 O O . ARG A 1 80 ? 9.899 -14.675 -25.595 1.00 90.25 80 ARG A O 1
ATOM 670 N N . PRO A 1 81 ? 11.330 -13.943 -24.019 1.00 90.94 81 PRO A N 1
ATOM 671 C CA . PRO A 1 81 ? 12.187 -15.131 -24.065 1.00 90.94 81 PRO A CA 1
ATOM 672 C C . PRO A 1 81 ? 11.515 -16.452 -23.652 1.00 90.94 81 PRO A C 1
ATOM 674 O O . PRO A 1 81 ? 12.096 -17.515 -23.857 1.00 90.94 81 PRO A O 1
ATOM 677 N N . LEU A 1 82 ? 10.312 -16.428 -23.061 1.00 87.94 82 LEU A N 1
ATOM 678 C CA . LEU A 1 82 ? 9.577 -17.657 -22.739 1.00 87.94 82 LEU A CA 1
ATOM 679 C C . LEU A 1 82 ? 9.126 -18.417 -23.990 1.00 87.94 82 LEU A C 1
ATOM 681 O O . LEU A 1 82 ? 8.885 -19.620 -23.895 1.00 87.94 82 LEU A O 1
ATOM 685 N N . ASN A 1 83 ? 8.989 -17.732 -25.134 1.00 83.69 83 ASN A N 1
ATOM 686 C CA . ASN A 1 83 ? 8.489 -18.296 -26.392 1.00 83.69 83 ASN A CA 1
ATOM 687 C C . ASN A 1 83 ? 7.134 -19.015 -26.240 1.00 83.69 83 ASN A C 1
ATOM 689 O O . ASN A 1 83 ? 6.890 -20.063 -26.834 1.00 83.69 83 ASN A O 1
ATOM 693 N N . MET A 1 84 ? 6.233 -18.453 -25.429 1.00 83.50 84 MET A N 1
ATOM 694 C CA . MET A 1 84 ? 4.893 -18.999 -25.187 1.00 83.50 84 MET A CA 1
ATOM 695 C C . MET A 1 84 ? 3.820 -18.052 -25.740 1.00 83.50 84 MET A C 1
ATOM 697 O O . MET A 1 84 ? 3.286 -17.255 -24.973 1.00 83.50 84 MET A O 1
ATOM 701 N N . PRO A 1 85 ? 3.447 -18.125 -27.033 1.00 71.00 85 PRO A N 1
ATOM 702 C CA . PRO A 1 85 ? 2.547 -17.150 -27.668 1.00 71.00 85 PRO A CA 1
ATOM 703 C C . PRO A 1 85 ? 1.154 -17.068 -27.017 1.00 71.00 85 PRO A C 1
ATOM 705 O O . PRO A 1 85 ? 0.500 -16.033 -27.067 1.00 71.00 85 PRO A O 1
ATOM 708 N N . ASN A 1 86 ? 0.724 -18.130 -26.329 1.00 74.69 86 ASN A N 1
ATOM 709 C CA . ASN A 1 86 ? -0.592 -18.228 -25.694 1.00 74.69 86 ASN A CA 1
ATOM 710 C C . ASN A 1 86 ? -0.685 -17.572 -24.299 1.00 74.69 86 ASN A C 1
ATOM 712 O O . ASN A 1 86 ? -1.721 -17.700 -23.633 1.00 74.69 86 ASN A O 1
ATOM 716 N N . LEU A 1 87 ? 0.365 -16.892 -23.813 1.00 76.12 87 LEU A N 1
ATOM 717 C CA . LEU A 1 87 ? 0.301 -16.200 -22.521 1.00 76.12 87 LEU A CA 1
ATOM 718 C C . LEU A 1 87 ? -0.764 -15.100 -22.537 1.00 76.12 87 LEU A C 1
ATOM 720 O O . LEU A 1 87 ? -0.929 -14.339 -23.490 1.00 76.12 87 LEU A O 1
ATOM 724 N N . LYS A 1 88 ? -1.497 -14.982 -21.429 1.00 70.94 88 LYS A N 1
ATOM 725 C CA . LYS A 1 88 ? -2.616 -14.034 -21.326 1.00 70.94 88 LYS A CA 1
ATOM 726 C C . LYS A 1 88 ? -2.163 -12.580 -21.406 1.00 70.94 88 LYS A C 1
ATOM 728 O O . LYS A 1 88 ? -2.969 -11.741 -21.800 1.00 70.94 88 LYS A O 1
ATOM 733 N N . THR A 1 89 ? -0.923 -12.276 -21.030 1.00 69.62 89 THR A N 1
ATOM 734 C CA . THR A 1 89 ? -0.357 -10.932 -21.189 1.00 69.62 89 THR A CA 1
ATOM 735 C C . THR A 1 89 ? -0.034 -10.609 -22.655 1.00 69.62 89 THR A C 1
ATOM 737 O O . THR A 1 89 ? -0.218 -9.455 -23.058 1.00 69.62 89 THR A O 1
ATOM 740 N N . LEU A 1 90 ? 0.317 -11.614 -23.476 1.00 65.56 90 LEU A N 1
ATOM 741 C CA . LEU A 1 90 ? 0.562 -11.480 -24.924 1.00 65.56 90 LEU A CA 1
ATOM 742 C C . LEU A 1 90 ? -0.736 -11.251 -25.714 1.00 65.56 90 LEU A C 1
ATOM 744 O O . LEU A 1 90 ? -0.773 -10.423 -26.621 1.00 65.56 90 LEU A O 1
ATOM 748 N N . ASN A 1 91 ? -1.836 -11.889 -25.314 1.00 69.31 91 ASN A N 1
ATOM 749 C CA . ASN A 1 91 ? -3.114 -11.775 -26.020 1.00 69.31 91 ASN A CA 1
ATOM 750 C C . ASN A 1 91 ? -3.805 -10.414 -25.817 1.00 69.31 91 ASN A C 1
ATOM 752 O O . ASN A 1 91 ? -3.790 -9.849 -24.720 1.00 69.31 91 ASN A O 1
ATOM 756 N N . LYS A 1 92 ? -4.474 -9.892 -26.862 1.00 68.50 92 LYS A N 1
ATOM 757 C CA . LYS A 1 92 ? -5.376 -8.730 -26.729 1.00 68.50 92 LYS A CA 1
ATOM 758 C C . LYS A 1 92 ? -6.431 -9.053 -25.669 1.00 68.50 92 LYS A C 1
ATOM 760 O O . LYS A 1 92 ? -7.154 -10.042 -25.780 1.00 68.50 92 LYS A O 1
ATOM 765 N N . ARG A 1 93 ? -6.488 -8.247 -24.604 1.00 65.62 93 ARG A N 1
ATOM 766 C CA . ARG A 1 93 ? -7.450 -8.475 -23.524 1.00 65.62 93 ARG A CA 1
ATOM 767 C C . ARG A 1 93 ? -8.854 -8.135 -24.026 1.00 65.62 93 ARG A C 1
ATOM 769 O O . ARG A 1 93 ? -9.019 -7.071 -24.621 1.00 65.62 93 ARG A O 1
ATOM 776 N N . PRO A 1 94 ? -9.863 -8.982 -23.757 1.00 72.31 94 PRO A N 1
ATOM 777 C CA . PRO A 1 94 ? -11.241 -8.559 -23.933 1.00 72.31 94 PRO A CA 1
ATOM 778 C C . PRO A 1 94 ? -11.513 -7.339 -23.035 1.00 72.31 94 PRO A C 1
ATOM 780 O O . PRO A 1 94 ? -10.870 -7.205 -21.982 1.00 72.31 94 PRO A O 1
ATOM 783 N N . PRO A 1 95 ? -12.448 -6.457 -23.426 1.00 78.62 95 PRO A N 1
ATOM 784 C CA . PRO A 1 95 ? -12.806 -5.299 -22.622 1.00 78.62 95 PRO A CA 1
ATOM 785 C C . PRO A 1 95 ? -13.219 -5.736 -21.213 1.00 78.62 95 PRO A C 1
ATOM 787 O O . PRO A 1 95 ? -13.895 -6.748 -21.015 1.00 78.62 95 PRO A O 1
ATOM 790 N N . TYR A 1 96 ? -12.759 -4.987 -20.212 1.00 80.25 96 TYR A N 1
ATOM 791 C CA . TYR A 1 96 ? -13.068 -5.280 -18.820 1.00 80.25 96 TYR A CA 1
ATOM 792 C C . TYR A 1 96 ? -14.553 -5.029 -18.543 1.00 80.25 96 TYR A C 1
ATOM 794 O O . TYR A 1 96 ? -15.025 -3.897 -18.650 1.00 80.25 96 TYR A O 1
ATOM 802 N N . ASP A 1 97 ? -15.272 -6.075 -18.132 1.00 86.31 97 ASP A N 1
ATOM 803 C CA . ASP A 1 97 ? -16.673 -5.988 -17.711 1.00 86.31 97 ASP A CA 1
ATOM 804 C C . ASP A 1 97 ? -16.786 -5.268 -16.355 1.00 86.31 97 ASP A C 1
ATOM 806 O O . ASP A 1 97 ? -16.831 -5.862 -15.269 1.00 86.31 97 ASP A O 1
ATOM 810 N N . SER A 1 98 ? -16.767 -3.938 -16.436 1.00 86.81 98 SER A N 1
ATOM 811 C CA . SER A 1 98 ? -16.801 -3.051 -15.278 1.00 86.81 98 SER A CA 1
ATOM 812 C C . SER A 1 98 ? -18.134 -3.121 -14.532 1.00 86.81 98 SER A C 1
ATOM 814 O O . SER A 1 98 ? -18.140 -3.020 -13.303 1.00 86.81 98 SER A O 1
ATOM 816 N N . ALA A 1 99 ? -19.243 -3.350 -15.242 1.00 86.75 99 ALA A N 1
ATOM 817 C CA . ALA A 1 99 ? -20.580 -3.433 -14.668 1.00 86.75 99 ALA A CA 1
ATOM 818 C C . ALA A 1 99 ? -20.707 -4.662 -13.764 1.00 86.75 99 ALA A C 1
ATOM 820 O O . ALA A 1 99 ? -21.036 -4.533 -12.579 1.00 86.75 99 ALA A O 1
ATOM 821 N N . ARG A 1 100 ? -20.333 -5.844 -14.267 1.00 87.69 100 ARG A N 1
ATOM 822 C CA . ARG A 1 100 ? -20.342 -7.078 -13.475 1.00 87.69 100 ARG A CA 1
ATOM 823 C C . ARG A 1 100 ? -19.378 -7.013 -12.299 1.00 87.69 100 ARG A C 1
ATOM 825 O O . ARG A 1 100 ? -19.719 -7.463 -11.206 1.00 87.69 100 ARG A O 1
ATOM 832 N N . ALA A 1 101 ? -18.190 -6.438 -12.487 1.00 85.62 101 ALA A N 1
ATOM 833 C CA . ALA A 1 101 ? -17.232 -6.286 -11.398 1.00 85.62 101 ALA A CA 1
ATOM 834 C C . ALA A 1 101 ? -17.733 -5.337 -10.297 1.00 85.62 101 ALA A C 1
ATOM 836 O O . ALA A 1 101 ? -17.523 -5.616 -9.116 1.00 85.62 101 ALA A O 1
ATOM 837 N N . ARG A 1 102 ? -18.409 -4.236 -10.661 1.00 86.88 102 ARG A N 1
ATOM 838 C CA . ARG A 1 102 ? -19.045 -3.313 -9.704 1.00 86.88 102 ARG A CA 1
ATOM 839 C C . ARG A 1 102 ? -20.200 -3.986 -8.968 1.00 86.88 102 ARG A C 1
ATOM 841 O O . ARG A 1 102 ? -20.259 -3.873 -7.750 1.00 86.88 102 ARG A O 1
ATOM 848 N N . SER A 1 103 ? -21.064 -4.712 -9.676 1.00 84.94 103 SER A N 1
ATOM 849 C CA . SER A 1 103 ? -22.168 -5.473 -9.075 1.00 84.94 103 SER A CA 1
ATOM 850 C C . SER A 1 103 ? -21.649 -6.521 -8.084 1.00 84.94 103 SER A C 1
ATOM 852 O O . SER A 1 103 ? -22.037 -6.517 -6.917 1.00 84.94 103 SER A O 1
ATOM 854 N N . SER A 1 104 ? -20.674 -7.340 -8.495 1.00 83.50 104 SER A N 1
ATOM 855 C CA . SER A 1 104 ? -20.059 -8.324 -7.600 1.00 83.50 104 SER A CA 1
ATOM 856 C C . SER A 1 104 ? -19.374 -7.674 -6.401 1.00 83.50 104 SER A C 1
ATOM 858 O O . SER A 1 104 ? -19.355 -8.280 -5.335 1.00 83.50 104 SER A O 1
ATOM 860 N N . TRP A 1 105 ? -18.770 -6.497 -6.564 1.00 85.56 105 TRP A N 1
ATOM 861 C CA . TRP A 1 105 ? -18.147 -5.781 -5.456 1.00 85.56 105 TRP A CA 1
ATOM 862 C C . TRP A 1 105 ? -19.179 -5.256 -4.466 1.00 85.56 105 TRP A C 1
ATOM 864 O O . TRP A 1 105 ? -19.012 -5.482 -3.277 1.00 85.56 105 TRP A O 1
ATOM 874 N N . ARG A 1 106 ? -20.266 -4.641 -4.951 1.00 85.88 106 ARG A N 1
ATOM 875 C CA . ARG A 1 106 ? -21.368 -4.159 -4.104 1.00 85.88 106 ARG A CA 1
ATOM 876 C C . ARG A 1 106 ? -21.934 -5.277 -3.232 1.00 85.88 106 ARG A C 1
ATOM 878 O O . ARG A 1 106 ? -22.047 -5.087 -2.033 1.00 85.88 106 ARG A O 1
ATOM 885 N N . GLN A 1 107 ? -22.184 -6.452 -3.816 1.00 82.94 107 GLN A N 1
ATOM 886 C CA . GLN A 1 107 ? -22.641 -7.632 -3.070 1.00 82.94 107 GLN A CA 1
ATOM 887 C C . GLN A 1 107 ? -21.629 -8.079 -2.002 1.00 82.94 107 GLN A C 1
ATOM 889 O O . GLN A 1 107 ? -22.014 -8.441 -0.898 1.00 82.94 107 GLN A O 1
ATOM 894 N N . LYS A 1 108 ? -20.326 -8.038 -2.311 1.00 81.38 108 LYS A N 1
ATOM 895 C CA . LYS A 1 108 ? -19.258 -8.417 -1.368 1.00 81.38 108 LYS A CA 1
ATOM 896 C C . LYS A 1 108 ? -19.081 -7.430 -0.219 1.00 81.38 108 LYS A C 1
ATOM 898 O O . LYS A 1 108 ? -18.751 -7.848 0.880 1.00 81.38 108 LYS A O 1
ATOM 903 N N . SER A 1 109 ? -19.215 -6.135 -0.495 1.00 83.50 109 SER A N 1
ATOM 904 C CA . SER A 1 109 ? -18.996 -5.063 0.478 1.00 83.50 109 SER A CA 1
ATOM 905 C C . SER A 1 109 ? -20.272 -4.635 1.204 1.00 83.50 109 SER A C 1
ATOM 907 O O . SER A 1 109 ? -20.223 -3.675 1.967 1.00 83.50 109 SER A O 1
ATOM 909 N N . SER A 1 110 ? -21.412 -5.269 0.918 1.00 83.88 110 SER A N 1
ATOM 910 C CA . SER A 1 110 ? -22.683 -4.923 1.548 1.00 83.88 110 SER A CA 1
ATOM 911 C C . SER A 1 110 ? -22.692 -5.353 3.012 1.00 83.88 110 SER A C 1
ATOM 913 O O . SER A 1 110 ? -22.287 -6.466 3.350 1.00 83.88 110 SER A O 1
ATOM 915 N N . SER A 1 111 ? -23.175 -4.466 3.878 1.00 82.00 111 SER A N 1
ATOM 916 C CA . SER A 1 111 ? -23.485 -4.761 5.277 1.00 82.00 111 SER A CA 1
ATOM 917 C C . SER A 1 111 ? -24.942 -5.198 5.476 1.00 82.00 111 SER A C 1
ATOM 919 O O . SER A 1 111 ? -25.315 -5.558 6.592 1.00 82.00 111 SER A O 1
ATOM 921 N N . ALA A 1 112 ? -25.765 -5.179 4.419 1.00 86.94 112 ALA A N 1
ATOM 922 C CA . ALA A 1 112 ? -27.170 -5.553 4.500 1.00 86.94 112 ALA A CA 1
ATOM 923 C C . ALA A 1 112 ? -27.313 -7.068 4.753 1.00 86.94 112 ALA A C 1
ATOM 925 O O . ALA A 1 112 ? -26.736 -7.865 4.005 1.00 86.94 112 ALA A O 1
ATOM 926 N N . PRO A 1 113 ? -28.102 -7.500 5.757 1.00 85.81 113 PRO A N 1
ATOM 927 C CA . PRO A 1 113 ? -28.243 -8.918 6.094 1.00 85.81 113 PRO A CA 1
ATOM 928 C C . PRO A 1 113 ? -28.676 -9.803 4.917 1.00 85.81 113 PRO A C 1
ATOM 930 O O . PRO A 1 113 ? -28.130 -10.893 4.742 1.00 85.81 113 PRO A O 1
ATOM 933 N N . GLN A 1 114 ? -29.598 -9.318 4.077 1.00 87.56 114 GLN A N 1
ATOM 934 C CA . GLN A 1 114 ? -30.097 -10.065 2.920 1.00 87.56 114 GLN A CA 1
ATOM 935 C C . GLN A 1 114 ? -29.005 -10.304 1.870 1.00 87.56 114 GLN A C 1
ATOM 937 O O . GLN A 1 114 ? -28.797 -11.438 1.449 1.00 87.56 114 GLN A O 1
ATOM 942 N N . ASP A 1 115 ? -28.236 -9.271 1.513 1.00 87.19 115 ASP A N 1
ATOM 943 C CA . ASP A 1 115 ? -27.139 -9.393 0.542 1.00 87.19 115 ASP A CA 1
ATOM 944 C C . ASP A 1 115 ? -26.061 -10.379 1.018 1.00 87.19 115 ASP A C 1
ATOM 946 O O . ASP A 1 115 ? -25.487 -11.145 0.229 1.00 87.19 115 ASP A O 1
ATOM 950 N N . ILE A 1 116 ? -25.781 -10.369 2.325 1.00 86.56 116 ILE A N 1
ATOM 951 C CA . ILE A 1 116 ? -24.837 -11.288 2.965 1.00 86.56 116 ILE A CA 1
ATOM 952 C C . ILE A 1 116 ? -25.359 -12.729 2.866 1.00 86.56 116 ILE A C 1
ATOM 954 O O . ILE A 1 116 ? -24.582 -13.633 2.532 1.00 86.56 116 ILE A O 1
ATOM 958 N N . LEU A 1 117 ? -26.650 -12.953 3.126 1.00 88.44 117 LEU A N 1
ATOM 959 C CA . LEU A 1 117 ? -27.287 -14.268 3.038 1.00 88.44 117 LEU A CA 1
ATOM 960 C C . LEU A 1 117 ? -27.340 -14.785 1.593 1.00 88.44 117 LEU A C 1
ATOM 962 O O . LEU A 1 117 ? -26.941 -15.922 1.331 1.00 88.44 117 LEU A O 1
ATOM 966 N N . ASP A 1 118 ? -27.738 -13.950 0.638 1.00 88.75 118 ASP A N 1
ATOM 967 C CA . ASP A 1 118 ? -27.803 -14.312 -0.780 1.00 88.75 118 ASP A CA 1
ATOM 968 C C . ASP A 1 118 ? -26.417 -14.684 -1.318 1.00 88.75 118 ASP A C 1
ATOM 970 O O . ASP A 1 118 ? -26.232 -15.693 -2.012 1.00 88.75 118 ASP A O 1
ATOM 974 N N . THR A 1 119 ? -25.398 -13.906 -0.937 1.00 87.88 119 THR A N 1
ATOM 975 C CA . THR A 1 119 ? -23.999 -14.201 -1.269 1.00 87.88 119 THR A CA 1
ATOM 976 C C . THR A 1 119 ? -23.548 -15.526 -0.656 1.00 87.88 119 THR A C 1
ATOM 978 O O . THR A 1 119 ? -22.864 -16.309 -1.329 1.00 87.88 119 THR A O 1
ATOM 981 N N . TYR A 1 120 ? -23.945 -15.800 0.591 1.00 89.94 120 TYR A N 1
ATOM 982 C CA . TYR A 1 120 ? -23.670 -17.067 1.261 1.00 89.94 120 TYR A CA 1
ATOM 983 C C . TYR A 1 120 ? -24.283 -18.242 0.491 1.00 89.94 120 TYR A C 1
ATOM 985 O O . TYR A 1 120 ? -23.547 -19.139 0.072 1.00 89.94 120 TYR A O 1
ATOM 993 N N . LEU A 1 121 ? -25.594 -18.216 0.228 1.00 91.81 121 LEU A N 1
ATOM 994 C CA . LEU A 1 121 ? -26.316 -19.292 -0.461 1.00 91.81 121 LEU A CA 1
ATOM 995 C C . LEU A 1 121 ? -25.727 -19.572 -1.847 1.00 91.81 121 LEU A C 1
ATOM 997 O O . LEU A 1 121 ? -25.439 -20.723 -2.184 1.00 91.81 121 LEU A O 1
ATOM 1001 N N . LYS A 1 122 ? -25.448 -18.513 -2.613 1.00 91.06 122 LYS A N 1
ATOM 1002 C CA . LYS A 1 122 ? -24.873 -18.607 -3.959 1.00 91.06 122 LYS A CA 1
ATOM 1003 C C . LYS A 1 122 ? -23.492 -19.261 -3.979 1.00 91.06 122 LYS A C 1
ATOM 1005 O O . LYS A 1 122 ? -23.186 -20.034 -4.888 1.00 91.06 122 LYS A O 1
ATOM 1010 N N . ARG A 1 123 ? -22.623 -18.941 -3.015 1.00 90.69 123 ARG A N 1
ATOM 1011 C CA . ARG A 1 123 ? -21.224 -19.412 -3.008 1.00 90.69 123 ARG A CA 1
ATOM 1012 C C . ARG A 1 123 ? -21.007 -20.686 -2.184 1.00 90.69 123 ARG A C 1
ATOM 1014 O O . ARG A 1 123 ? -19.984 -21.352 -2.364 1.00 90.69 123 ARG A O 1
ATOM 1021 N N . LYS A 1 124 ? -21.961 -21.064 -1.325 1.00 92.81 124 LYS A N 1
ATOM 1022 C CA . LYS A 1 124 ? -21.892 -22.233 -0.429 1.00 92.81 124 LYS A CA 1
ATOM 1023 C C . LYS A 1 124 ? -21.476 -23.536 -1.129 1.00 92.81 124 LYS A C 1
ATOM 1025 O O . LYS A 1 124 ? -20.612 -24.221 -0.581 1.00 92.81 124 LYS A O 1
ATOM 1030 N N . PRO A 1 125 ? -21.984 -23.903 -2.326 1.00 94.44 125 PRO A N 1
ATOM 1031 C CA . PRO A 1 125 ? -21.584 -25.152 -2.982 1.00 94.44 125 PRO A CA 1
ATOM 1032 C C . PRO A 1 125 ? -20.098 -25.186 -3.358 1.00 94.44 125 PRO A C 1
ATOM 1034 O O . PRO A 1 125 ? -19.422 -26.198 -3.174 1.00 94.44 125 PRO A O 1
ATOM 1037 N N . LEU A 1 126 ? -19.564 -24.071 -3.862 1.00 92.38 126 LEU A N 1
ATOM 1038 C CA . LEU A 1 126 ? -18.150 -23.963 -4.215 1.00 92.38 126 LEU A CA 1
ATOM 1039 C C . LEU A 1 126 ? -17.270 -23.979 -2.962 1.00 92.38 126 LEU A C 1
ATOM 1041 O O . LEU A 1 126 ? -16.242 -24.656 -2.942 1.00 92.38 126 LEU A O 1
ATOM 1045 N N . PHE A 1 127 ? -17.711 -23.294 -1.908 1.00 93.25 127 PHE A N 1
ATOM 1046 C CA . PHE A 1 127 ? -17.030 -23.290 -0.622 1.00 93.25 127 PHE A CA 1
ATOM 1047 C C . PHE A 1 127 ? -16.980 -24.695 0.006 1.00 93.25 127 PHE A C 1
ATOM 1049 O O . PHE A 1 127 ? -15.905 -25.141 0.393 1.00 93.25 127 PHE A O 1
ATOM 1056 N N . LYS A 1 128 ? -18.079 -25.472 -0.033 1.00 94.31 128 LYS A N 1
ATOM 1057 C CA . LYS A 1 128 ? -18.102 -26.905 0.356 1.00 94.31 128 LYS A CA 1
ATOM 1058 C C . LYS A 1 128 ? -17.010 -27.717 -0.336 1.00 94.31 128 LYS A C 1
ATOM 1060 O O . LYS A 1 128 ? -16.337 -28.524 0.303 1.00 94.31 128 LYS A O 1
ATOM 1065 N N . ARG A 1 129 ? -16.811 -27.506 -1.641 1.00 94.69 129 ARG A N 1
ATOM 1066 C CA . ARG A 1 129 ? -15.766 -28.208 -2.407 1.00 94.69 129 ARG A CA 1
ATOM 1067 C C . ARG A 1 129 ? -14.363 -27.805 -1.962 1.00 94.69 129 ARG A C 1
ATOM 1069 O O . ARG A 1 129 ? -13.489 -28.666 -1.922 1.00 94.69 129 ARG A O 1
ATOM 1076 N N . LEU A 1 130 ? -14.158 -26.529 -1.632 1.00 93.25 130 LEU A N 1
ATOM 1077 C CA . LEU A 1 130 ? -12.890 -26.034 -1.099 1.00 93.25 130 LEU A CA 1
ATOM 1078 C C . LEU A 1 130 ? -12.573 -26.665 0.262 1.00 93.25 130 LEU A C 1
ATOM 1080 O O . LEU A 1 130 ? -11.497 -27.234 0.403 1.00 93.25 130 LEU A O 1
ATOM 1084 N N . ILE A 1 131 ? -13.511 -26.643 1.214 1.00 92.88 131 ILE A N 1
ATOM 1085 C CA . ILE A 1 131 ? -13.318 -27.243 2.546 1.00 92.88 131 ILE A CA 1
ATOM 1086 C C . ILE A 1 131 ? -13.013 -28.733 2.442 1.00 92.88 131 ILE A C 1
ATOM 1088 O O . ILE A 1 131 ? -12.024 -29.198 3.002 1.00 92.88 131 ILE A O 1
ATOM 1092 N N . ARG A 1 132 ? -13.804 -29.480 1.661 1.00 93.31 132 ARG A N 1
ATOM 1093 C CA . ARG A 1 132 ? -13.572 -30.916 1.451 1.00 93.31 132 ARG A CA 1
ATOM 1094 C C . ARG A 1 132 ? -12.168 -31.191 0.911 1.00 93.31 132 ARG A C 1
ATOM 1096 O O . ARG A 1 132 ? -11.516 -32.127 1.359 1.00 93.31 132 ARG A O 1
ATOM 1103 N N . TYR A 1 133 ? -11.707 -30.375 -0.037 1.00 92.69 133 TYR A N 1
ATOM 1104 C CA . TYR A 1 133 ? -10.364 -30.507 -0.588 1.00 92.69 133 TYR A CA 1
ATOM 1105 C C . TYR A 1 133 ? -9.284 -30.203 0.455 1.00 92.69 133 TYR A C 1
ATOM 1107 O O . TYR A 1 133 ? -8.358 -30.991 0.604 1.00 92.69 133 TYR A O 1
ATOM 1115 N N . LEU A 1 134 ? -9.414 -29.100 1.201 1.00 91.31 134 LEU A N 1
ATOM 1116 C CA . LEU A 1 134 ? -8.451 -28.733 2.243 1.00 91.31 134 LEU A CA 1
ATOM 1117 C C . LEU A 1 134 ? -8.350 -29.816 3.312 1.00 91.31 134 LEU A C 1
ATOM 1119 O O . LEU A 1 134 ? -7.245 -30.202 3.678 1.00 91.31 134 LEU A O 1
ATOM 1123 N N . LYS A 1 135 ? -9.484 -30.369 3.752 1.00 90.31 135 LYS A N 1
ATOM 1124 C CA . LYS A 1 135 ? -9.505 -31.512 4.666 1.00 90.31 135 LYS A CA 1
ATOM 1125 C C . LYS A 1 135 ? -8.752 -32.702 4.096 1.00 90.31 135 LYS A C 1
ATOM 1127 O O . LYS A 1 135 ? -7.889 -33.236 4.779 1.00 90.31 135 LYS A O 1
ATOM 1132 N N . ALA A 1 136 ? -9.033 -33.107 2.860 1.00 89.12 136 ALA A N 1
ATOM 1133 C CA . ALA A 1 136 ? -8.346 -34.239 2.242 1.00 89.12 136 ALA A CA 1
ATOM 1134 C C . ALA A 1 136 ? -6.827 -34.005 2.146 1.00 89.12 136 ALA A C 1
ATOM 1136 O O . ALA A 1 136 ? -6.056 -34.867 2.552 1.00 89.12 136 ALA A O 1
ATOM 1137 N N . ALA A 1 137 ? -6.414 -32.815 1.703 1.00 87.25 137 ALA A N 1
ATOM 1138 C CA . ALA A 1 137 ? -5.013 -32.457 1.486 1.00 87.25 137 ALA A CA 1
ATOM 1139 C C . ALA A 1 137 ? -4.225 -32.147 2.775 1.00 87.25 137 ALA A C 1
ATOM 1141 O O . ALA A 1 137 ? -2.998 -32.071 2.740 1.00 87.25 137 ALA A O 1
ATOM 1142 N N . THR A 1 138 ? -4.901 -31.931 3.908 1.00 87.44 138 THR A N 1
ATOM 1143 C CA . THR A 1 138 ? -4.230 -31.633 5.182 1.00 87.44 138 THR A CA 1
ATOM 1144 C C . THR A 1 138 ? -3.539 -32.894 5.728 1.00 87.44 138 THR A C 1
ATOM 1146 O O . THR A 1 138 ? -4.192 -33.938 5.837 1.00 87.44 138 THR A O 1
ATOM 1149 N N . PRO A 1 139 ? -2.247 -32.831 6.100 1.00 85.94 139 PRO A N 1
ATOM 1150 C CA . PRO A 1 139 ? -1.509 -33.950 6.674 1.00 85.94 139 PRO A CA 1
ATOM 1151 C C . PRO A 1 139 ? -2.178 -34.517 7.927 1.00 85.94 139 PRO A C 1
ATOM 1153 O O . PRO A 1 139 ? -2.716 -33.761 8.734 1.00 85.94 139 PRO A O 1
ATOM 1156 N N . ALA A 1 140 ? -2.088 -35.837 8.125 1.00 85.06 140 ALA A N 1
ATOM 1157 C CA . ALA A 1 140 ? -2.675 -36.518 9.284 1.00 85.06 140 ALA A CA 1
ATOM 1158 C C . ALA A 1 140 ? -2.178 -35.945 10.621 1.00 85.06 140 ALA A C 1
ATOM 1160 O O . ALA A 1 140 ? -2.978 -35.719 11.516 1.00 85.06 140 ALA A O 1
ATOM 1161 N N . ARG A 1 141 ? -0.887 -35.590 10.708 1.00 83.88 141 ARG A N 1
ATOM 1162 C CA . ARG A 1 141 ? -0.277 -34.952 11.891 1.00 83.88 141 ARG A CA 1
ATOM 1163 C C . ARG A 1 141 ? -0.896 -33.606 12.299 1.00 83.88 141 ARG A C 1
ATOM 1165 O O . ARG A 1 141 ? -0.630 -33.128 13.389 1.00 83.88 141 ARG A O 1
ATOM 1172 N N . CYS A 1 142 ? -1.648 -32.963 11.404 1.00 83.06 142 CYS A N 1
ATOM 1173 C CA . CYS A 1 142 ? -2.309 -31.678 11.644 1.00 83.06 142 CYS A CA 1
ATOM 1174 C C . CYS A 1 142 ? -3.818 -31.832 11.906 1.00 83.06 142 CYS A C 1
ATOM 1176 O O . CYS A 1 142 ? -4.520 -30.824 11.947 1.00 83.06 142 CYS A O 1
ATOM 1178 N N . LYS A 1 143 ? -4.325 -33.069 11.993 1.00 85.44 143 LYS A N 1
ATOM 1179 C CA . LYS A 1 143 ? -5.741 -33.402 12.193 1.00 85.44 143 LYS A CA 1
ATOM 1180 C C . LYS A 1 143 ? -5.923 -34.131 13.511 1.00 85.44 143 LYS A C 1
ATOM 1182 O O . LYS A 1 143 ? -5.023 -34.852 13.930 1.00 85.44 143 LYS A O 1
ATOM 1187 N N . ASN A 1 144 ? -7.121 -34.014 14.081 1.00 85.50 144 ASN A N 1
ATOM 1188 C CA . ASN A 1 144 ? -7.529 -34.689 15.314 1.00 85.50 144 ASN A CA 1
ATOM 1189 C C . ASN A 1 144 ? -6.485 -34.520 16.425 1.00 85.50 144 ASN A C 1
ATOM 1191 O O . ASN A 1 144 ? -6.204 -35.457 17.168 1.00 85.50 144 ASN A O 1
ATOM 1195 N N . VAL A 1 145 ? -5.861 -33.341 16.474 1.00 80.25 145 VAL A N 1
ATOM 1196 C CA . VAL A 1 145 ? -4.827 -33.043 17.454 1.00 80.25 145 VAL A CA 1
ATOM 1197 C C . VAL A 1 145 ? -5.476 -33.027 18.830 1.00 80.25 145 VAL A C 1
ATOM 1199 O O . VAL A 1 145 ? -6.477 -32.338 19.035 1.00 80.25 145 VAL A O 1
ATOM 1202 N N . ASP A 1 146 ? -4.913 -33.793 19.762 1.00 74.12 146 ASP A N 1
ATOM 1203 C CA . ASP A 1 146 ? -5.347 -33.752 21.150 1.00 74.12 146 ASP A CA 1
ATOM 1204 C C . ASP A 1 146 ? -4.920 -32.424 21.773 1.00 74.12 146 ASP A C 1
ATOM 1206 O O . ASP A 1 146 ? -3.749 -32.175 22.057 1.00 74.12 146 ASP A O 1
ATOM 1210 N N . TYR A 1 147 ? -5.909 -31.565 21.972 1.00 68.38 147 TYR A N 1
ATOM 1211 C CA . TYR A 1 147 ? -5.735 -30.236 22.526 1.00 68.38 147 TYR A CA 1
ATOM 1212 C C . TYR A 1 147 ? -5.366 -30.220 24.015 1.00 68.38 147 TYR A C 1
ATOM 1214 O O . TYR A 1 147 ? -4.992 -29.166 24.526 1.00 68.38 147 TYR A O 1
ATOM 1222 N N . SER A 1 148 ? -5.464 -31.354 24.714 1.00 68.69 148 SER A N 1
ATOM 1223 C CA . SER A 1 148 ? -4.963 -31.481 26.085 1.00 68.69 148 SER A CA 1
ATOM 1224 C C . SER A 1 148 ? -3.435 -31.620 26.143 1.00 68.69 148 SER A C 1
ATOM 1226 O O . SER A 1 148 ? -2.828 -31.295 27.162 1.00 68.69 148 SER A O 1
ATOM 1228 N N . ASN A 1 149 ? -2.798 -32.021 25.036 1.00 75.25 149 ASN A N 1
ATOM 1229 C CA . ASN A 1 149 ? -1.350 -32.147 24.919 1.00 75.25 149 ASN A CA 1
ATOM 1230 C C . ASN A 1 149 ? -0.726 -30.839 24.399 1.00 75.25 149 ASN A C 1
ATOM 1232 O O . ASN A 1 149 ? -0.550 -30.631 23.193 1.00 75.25 149 ASN A O 1
ATOM 1236 N N . THR A 1 150 ? -0.395 -29.944 25.330 1.00 71.75 150 THR A N 1
ATOM 1237 C CA . THR A 1 150 ? 0.161 -28.613 25.037 1.00 71.75 150 THR A CA 1
ATOM 1238 C C . THR A 1 150 ? 1.477 -28.673 24.268 1.00 71.75 150 THR A C 1
ATOM 1240 O O . THR A 1 150 ? 1.676 -27.877 23.351 1.00 71.75 150 THR A O 1
ATOM 1243 N N . ASP A 1 151 ? 2.337 -29.644 24.567 1.00 73.12 151 ASP A N 1
ATOM 1244 C CA . ASP A 1 151 ? 3.675 -29.753 23.976 1.00 73.12 151 ASP A CA 1
ATOM 1245 C C . ASP A 1 151 ? 3.605 -30.160 22.502 1.00 73.12 151 ASP A C 1
ATOM 1247 O O . ASP A 1 151 ? 4.308 -29.616 21.650 1.00 73.12 151 ASP A O 1
ATOM 1251 N N . LEU A 1 152 ? 2.709 -31.088 22.160 1.00 74.31 152 LEU A N 1
ATOM 1252 C CA . LEU A 1 152 ? 2.480 -31.495 20.775 1.00 74.31 152 LEU A CA 1
ATOM 1253 C C . LEU A 1 152 ? 1.931 -30.330 19.934 1.00 74.31 152 LEU A C 1
ATOM 1255 O O . LEU A 1 152 ? 2.397 -30.097 18.815 1.00 74.31 152 LEU A O 1
ATOM 1259 N N . VAL A 1 153 ? 0.977 -29.570 20.479 1.00 72.56 153 VAL A N 1
ATOM 1260 C CA . VAL A 1 153 ? 0.424 -28.380 19.817 1.00 72.56 153 VAL A CA 1
ATOM 1261 C C . VAL A 1 153 ? 1.507 -27.315 19.630 1.00 72.56 153 VAL A C 1
ATOM 1263 O O . VAL A 1 153 ? 1.660 -26.797 18.523 1.00 72.56 153 VAL A O 1
ATOM 1266 N N . GLN A 1 154 ? 2.302 -27.023 20.662 1.00 72.69 154 GLN A N 1
ATOM 1267 C CA . GLN A 1 154 ? 3.397 -26.054 20.576 1.00 72.69 154 GLN A CA 1
ATOM 1268 C C . GLN A 1 154 ? 4.448 -26.467 19.548 1.00 72.69 154 GLN A C 1
ATOM 1270 O O . GLN A 1 154 ? 4.829 -25.642 18.723 1.00 72.69 154 GLN A O 1
ATOM 1275 N N . ASN A 1 155 ? 4.846 -27.739 19.512 1.00 77.38 155 ASN A N 1
ATOM 1276 C CA . ASN A 1 155 ? 5.801 -28.248 18.529 1.00 77.38 155 ASN A CA 1
ATOM 1277 C C . ASN A 1 155 ? 5.286 -28.094 17.088 1.00 77.38 155 ASN A C 1
ATOM 1279 O O . ASN A 1 155 ? 6.023 -27.647 16.206 1.00 77.38 155 ASN A O 1
ATOM 1283 N N . LEU A 1 156 ? 4.008 -28.400 16.836 1.00 75.12 156 LEU A N 1
ATOM 1284 C CA . LEU A 1 156 ? 3.381 -28.195 15.524 1.00 75.12 156 LEU A CA 1
ATOM 1285 C C . LEU A 1 156 ? 3.348 -26.712 15.133 1.00 75.12 156 LEU A C 1
ATOM 1287 O O . LEU A 1 156 ? 3.656 -26.352 13.994 1.00 75.12 156 LEU A O 1
ATOM 1291 N N . LEU A 1 157 ? 2.982 -25.849 16.079 1.00 76.69 157 LEU A N 1
ATOM 1292 C CA . LEU A 1 157 ? 2.892 -24.413 15.860 1.00 76.69 157 LEU A CA 1
ATOM 1293 C C . LEU A 1 157 ? 4.278 -23.766 15.694 1.00 76.69 157 LEU A C 1
ATOM 1295 O O . LEU A 1 157 ? 4.420 -22.865 14.869 1.00 76.69 157 LEU A O 1
ATOM 1299 N N . GLN A 1 158 ? 5.301 -24.236 16.411 1.00 73.81 158 GLN A N 1
ATOM 1300 C CA . GLN A 1 158 ? 6.681 -23.764 16.310 1.00 73.81 158 GLN A CA 1
ATOM 1301 C C . GLN A 1 158 ? 7.310 -24.155 14.971 1.00 73.81 158 GLN A C 1
ATOM 1303 O O . GLN A 1 158 ? 7.885 -23.293 14.309 1.00 73.81 158 GLN A O 1
ATOM 1308 N N . GLN A 1 159 ? 7.117 -25.397 14.515 1.00 70.56 159 GLN A N 1
ATOM 1309 C CA . GLN A 1 159 ? 7.553 -25.824 13.181 1.00 70.56 159 GLN A CA 1
ATOM 1310 C C . GLN A 1 159 ? 6.943 -24.941 12.079 1.00 70.56 159 GLN A C 1
ATOM 1312 O O . GLN A 1 159 ? 7.630 -24.551 11.136 1.00 70.56 159 GLN A O 1
ATOM 1317 N N . ASP A 1 160 ? 5.666 -24.564 12.202 1.00 67.25 160 ASP A N 1
ATOM 1318 C CA . ASP A 1 160 ? 5.019 -23.649 11.255 1.00 67.25 160 ASP A CA 1
ATOM 1319 C C . ASP A 1 160 ? 5.440 -22.171 11.457 1.00 67.25 160 ASP A C 1
ATOM 1321 O O . ASP A 1 160 ? 5.487 -21.407 10.486 1.00 67.25 160 ASP A O 1
ATOM 1325 N N . ALA A 1 161 ? 5.790 -21.747 12.678 1.00 66.94 161 ALA A N 1
ATOM 1326 C CA . ALA A 1 161 ? 6.269 -20.394 12.982 1.00 66.94 161 ALA A CA 1
ATOM 1327 C C . ALA A 1 161 ? 7.697 -20.146 12.470 1.00 66.94 161 ALA A C 1
ATOM 1329 O O . ALA A 1 161 ? 7.968 -19.091 11.890 1.00 66.94 161 ALA A O 1
ATOM 1330 N N . GLU A 1 162 ? 8.596 -21.120 12.612 1.00 63.72 162 GLU A N 1
ATOM 1331 C CA . GLU A 1 162 ? 9.945 -21.107 12.031 1.00 63.72 162 GLU A CA 1
ATOM 1332 C C . GLU A 1 162 ? 9.885 -20.993 10.504 1.00 63.72 162 GLU A C 1
ATOM 1334 O O . GLU A 1 162 ? 10.642 -20.233 9.897 1.00 63.72 162 GLU A O 1
ATOM 1339 N N . MET A 1 163 ? 8.880 -21.609 9.876 1.00 56.91 163 MET A N 1
ATOM 1340 C CA . MET A 1 163 ? 8.621 -21.425 8.447 1.00 56.91 163 MET A CA 1
ATOM 1341 C C . MET A 1 163 ? 8.184 -20.001 8.066 1.00 56.91 163 MET A C 1
ATOM 1343 O O . MET A 1 163 ? 8.443 -19.560 6.944 1.00 56.91 163 MET A O 1
ATOM 1347 N N . GLY A 1 164 ? 7.556 -19.253 8.979 1.00 55.06 164 GLY A N 1
ATOM 1348 C CA . GLY A 1 164 ? 7.233 -17.834 8.794 1.00 55.06 164 GLY A CA 1
ATOM 1349 C C . GLY A 1 164 ? 8.452 -16.905 8.892 1.00 55.06 164 GLY A C 1
ATOM 1350 O O . GLY A 1 164 ? 8.453 -15.835 8.275 1.00 55.06 164 GLY A O 1
ATOM 1351 N N . LYS A 1 165 ? 9.504 -17.320 9.615 1.00 55.50 165 LYS A N 1
ATOM 1352 C CA . LYS A 1 165 ? 10.727 -16.528 9.838 1.00 55.50 165 LYS A CA 1
ATOM 1353 C C . LYS A 1 165 ? 11.616 -16.411 8.594 1.00 55.50 165 LYS A C 1
ATOM 1355 O O . LYS A 1 165 ? 12.282 -15.392 8.441 1.00 55.50 165 LYS A O 1
ATOM 1360 N N . TYR A 1 166 ? 11.536 -17.343 7.637 1.00 50.53 166 TYR A N 1
ATOM 1361 C CA . TYR A 1 166 ? 12.280 -17.261 6.364 1.00 50.53 166 TYR A CA 1
ATOM 1362 C C . TYR A 1 166 ? 11.986 -15.992 5.538 1.00 50.53 166 TYR A C 1
ATOM 1364 O O . TYR A 1 166 ? 12.761 -15.643 4.655 1.00 50.53 166 TYR A O 1
ATOM 1372 N N . SER A 1 167 ? 10.884 -15.278 5.806 1.00 52.00 167 SER A N 1
ATOM 1373 C CA . SER A 1 167 ? 10.575 -13.997 5.146 1.00 52.00 167 SER A CA 1
ATOM 1374 C C . SER A 1 167 ? 11.216 -12.764 5.801 1.00 52.00 167 SER A C 1
ATOM 1376 O O . SER A 1 167 ? 11.038 -11.674 5.271 1.00 52.00 167 SER A O 1
ATOM 1378 N N . ARG A 1 168 ? 11.920 -12.897 6.935 1.00 60.09 168 ARG A N 1
ATOM 1379 C CA . ARG A 1 168 ? 12.601 -11.791 7.637 1.00 60.09 168 ARG A CA 1
ATOM 1380 C C . ARG A 1 168 ? 14.051 -12.149 7.954 1.00 60.09 168 ARG A C 1
ATOM 1382 O O . ARG A 1 168 ? 14.473 -12.102 9.101 1.00 60.09 168 ARG A O 1
ATOM 1389 N N . LYS A 1 169 ? 14.797 -12.553 6.925 1.00 68.06 169 LYS A N 1
ATOM 1390 C CA . LYS A 1 169 ? 16.220 -12.902 7.054 1.00 68.06 169 LYS A CA 1
ATOM 1391 C C . LYS A 1 169 ? 17.092 -11.684 7.392 1.00 68.06 169 LYS A C 1
ATOM 1393 O O . LYS A 1 169 ? 18.103 -11.846 8.061 1.00 68.06 169 LYS A O 1
ATOM 1398 N N . TRP A 1 170 ? 16.673 -10.485 6.982 1.00 74.88 170 TRP A N 1
ATOM 1399 C CA . TRP A 1 170 ? 17.392 -9.235 7.232 1.00 74.88 170 TRP A CA 1
ATOM 1400 C C . TRP A 1 170 ? 16.491 -8.199 7.908 1.00 74.88 170 TRP A C 1
ATOM 1402 O O . TRP A 1 170 ? 15.353 -7.978 7.470 1.00 74.88 170 TRP A O 1
ATOM 1412 N N . GLU A 1 171 ? 17.014 -7.558 8.954 1.00 73.88 171 GLU A N 1
ATOM 1413 C CA . GLU A 1 171 ? 16.395 -6.402 9.603 1.00 73.88 171 GLU A CA 1
ATOM 1414 C C . GLU A 1 171 ? 16.592 -5.165 8.729 1.00 73.88 171 GLU A C 1
ATOM 1416 O O . GLU A 1 171 ? 17.719 -4.812 8.389 1.00 73.88 171 GLU A O 1
ATOM 1421 N N . MET A 1 172 ? 15.494 -4.522 8.322 1.00 74.50 172 MET A N 1
ATOM 1422 C CA . MET A 1 172 ? 15.543 -3.333 7.472 1.00 74.50 172 MET A CA 1
ATOM 1423 C C . MET A 1 172 ? 14.504 -2.298 7.908 1.00 74.50 172 MET A C 1
ATOM 1425 O O . MET A 1 172 ? 13.400 -2.698 8.296 1.00 74.50 172 MET A O 1
ATOM 1429 N N . PRO A 1 173 ? 14.821 -0.990 7.796 1.00 78.69 173 PRO A N 1
ATOM 1430 C CA . PRO A 1 173 ? 13.848 0.077 7.976 1.00 78.69 173 PRO A CA 1
ATOM 1431 C C . PRO A 1 173 ? 12.651 -0.119 7.050 1.00 78.69 173 PRO A C 1
ATOM 1433 O O . PRO A 1 173 ? 12.792 -0.537 5.895 1.00 78.69 173 PRO A O 1
ATOM 1436 N N . HIS A 1 174 ? 11.457 0.206 7.541 1.00 82.25 174 HIS A N 1
ATOM 1437 C CA . HIS A 1 174 ? 10.236 0.026 6.753 1.00 82.25 174 HIS A CA 1
ATOM 1438 C C . HIS A 1 174 ? 10.115 1.062 5.631 1.00 82.25 174 HIS A C 1
ATOM 1440 O O . HIS A 1 174 ? 9.570 0.750 4.565 1.00 82.25 174 HIS A O 1
ATOM 1446 N N . GLN A 1 175 ? 10.605 2.281 5.870 1.00 89.62 175 GLN A N 1
ATOM 1447 C CA . GLN A 1 175 ? 10.611 3.390 4.919 1.00 89.62 175 GLN A CA 1
ATOM 1448 C C . GLN A 1 175 ? 12.036 3.904 4.721 1.00 89.62 175 GLN A C 1
ATOM 1450 O O . GLN A 1 175 ? 12.800 4.030 5.673 1.00 89.62 175 GLN A O 1
ATOM 1455 N N . ILE A 1 176 ? 12.391 4.181 3.468 1.00 91.19 176 ILE A N 1
ATOM 1456 C CA . ILE A 1 176 ? 13.699 4.701 3.072 1.00 91.19 176 ILE A CA 1
ATOM 1457 C C . ILE A 1 176 ? 13.475 5.954 2.225 1.00 91.19 176 ILE A C 1
ATOM 1459 O O . ILE A 1 176 ? 12.777 5.919 1.204 1.00 91.19 176 ILE A O 1
ATOM 1463 N N . PHE A 1 177 ? 14.076 7.064 2.650 1.00 92.56 177 PHE A N 1
ATOM 1464 C CA . PHE A 1 177 ? 13.916 8.385 2.027 1.00 92.56 177 PHE A CA 1
ATOM 1465 C C . PHE A 1 177 ? 15.091 8.792 1.134 1.00 92.56 177 PHE A C 1
ATOM 1467 O O . PHE A 1 177 ? 15.045 9.853 0.517 1.00 92.56 177 PHE A O 1
ATOM 1474 N N . HIS A 1 178 ? 16.105 7.934 1.027 1.00 90.44 178 HIS A N 1
ATOM 1475 C CA . HIS A 1 178 ? 17.323 8.167 0.255 1.00 90.44 178 HIS A CA 1
ATOM 1476 C C . HIS A 1 178 ? 17.430 7.217 -0.943 1.00 90.44 178 HIS A C 1
ATOM 1478 O O . HIS A 1 178 ? 16.554 6.376 -1.178 1.00 90.44 178 HIS A O 1
ATOM 1484 N N . GLU A 1 179 ? 18.514 7.375 -1.700 1.00 91.69 179 GLU A N 1
ATOM 1485 C CA . GLU A 1 179 ? 18.848 6.541 -2.849 1.00 91.69 179 GLU A CA 1
ATOM 1486 C C . GLU A 1 179 ? 18.908 5.043 -2.490 1.00 91.69 179 GLU A C 1
ATOM 1488 O O . GLU A 1 179 ? 19.210 4.654 -1.357 1.00 91.69 179 GLU A O 1
ATOM 1493 N N . ILE A 1 180 ? 18.567 4.190 -3.458 1.00 93.31 180 ILE A N 1
ATOM 1494 C CA . ILE A 1 180 ? 18.685 2.740 -3.325 1.00 93.31 180 ILE A CA 1
ATOM 1495 C C . ILE A 1 180 ? 20.166 2.348 -3.239 1.00 93.31 180 ILE A C 1
ATOM 1497 O O . ILE A 1 180 ? 21.012 3.019 -3.828 1.00 93.31 180 ILE A O 1
ATOM 1501 N N . PRO A 1 181 ? 20.510 1.267 -2.515 1.00 91.88 181 PRO A N 1
ATOM 1502 C CA . PRO A 1 181 ? 21.900 0.843 -2.428 1.00 91.88 181 PRO A CA 1
ATOM 1503 C C . PRO A 1 181 ? 22.465 0.521 -3.825 1.00 91.88 181 PRO A C 1
ATOM 1505 O O . PRO A 1 181 ? 21.717 0.038 -4.690 1.00 91.88 181 PRO A O 1
ATOM 1508 N N . PRO A 1 182 ? 23.773 0.743 -4.050 1.00 93.25 182 PRO A N 1
ATOM 1509 C CA . PRO A 1 182 ? 24.429 0.299 -5.271 1.00 93.25 182 PRO A CA 1
ATOM 1510 C C . PRO A 1 182 ? 24.407 -1.230 -5.365 1.00 93.25 182 PRO A C 1
ATOM 1512 O O . PRO A 1 182 ? 24.330 -1.936 -4.353 1.00 93.25 182 PRO A O 1
ATOM 1515 N N . MET A 1 183 ? 24.458 -1.743 -6.592 1.00 92.38 183 MET A N 1
ATOM 1516 C CA . MET A 1 183 ? 24.592 -3.171 -6.853 1.00 92.38 183 MET A CA 1
ATOM 1517 C C . MET A 1 183 ? 25.908 -3.663 -6.231 1.00 92.38 183 MET A C 1
ATOM 1519 O O . MET A 1 183 ? 26.950 -3.042 -6.460 1.00 92.38 183 MET A O 1
ATOM 1523 N N . PRO A 1 184 ? 25.897 -4.755 -5.448 1.00 92.12 184 PRO A N 1
ATOM 1524 C CA . PRO A 1 184 ? 27.112 -5.254 -4.827 1.00 92.12 184 PRO A CA 1
ATOM 1525 C C . PRO A 1 184 ? 28.128 -5.687 -5.889 1.00 92.12 184 PRO A C 1
ATOM 1527 O O . PRO A 1 184 ? 27.774 -6.297 -6.897 1.00 92.12 184 PRO A O 1
ATOM 1530 N N . SER A 1 185 ? 29.398 -5.379 -5.642 1.00 88.12 185 SER A N 1
ATOM 1531 C CA . SER A 1 185 ? 30.524 -5.774 -6.485 1.00 88.12 185 SER A CA 1
ATOM 1532 C C . SER A 1 185 ? 31.665 -6.256 -5.581 1.00 88.12 185 SER A C 1
ATOM 1534 O O . SER A 1 185 ? 32.092 -5.484 -4.720 1.00 88.12 185 SER A O 1
ATOM 1536 N N . PRO A 1 186 ? 32.145 -7.508 -5.718 1.00 91.19 186 PRO A N 1
ATOM 1537 C CA . PRO A 1 186 ? 31.701 -8.539 -6.665 1.00 91.19 186 PRO A CA 1
ATOM 1538 C C . PRO A 1 186 ? 30.326 -9.144 -6.315 1.00 91.19 186 PRO A C 1
ATOM 1540 O O . PRO A 1 186 ? 29.900 -9.145 -5.159 1.00 91.19 186 PRO A O 1
ATOM 1543 N N . LEU A 1 187 ? 29.636 -9.699 -7.317 1.00 93.56 187 LEU A N 1
ATOM 1544 C CA . LEU A 1 187 ? 28.351 -10.386 -7.136 1.00 93.56 187 LEU A CA 1
ATOM 1545 C C . LEU A 1 187 ? 28.545 -11.827 -6.644 1.00 93.56 187 LEU A C 1
ATOM 1547 O O . LEU A 1 187 ? 29.299 -12.604 -7.230 1.00 93.56 187 LEU A O 1
ATOM 1551 N N . THR A 1 188 ? 27.803 -12.196 -5.602 1.00 95.12 188 THR A N 1
ATOM 1552 C CA . THR A 1 188 ? 27.622 -13.568 -5.111 1.00 95.12 188 THR A CA 1
ATOM 1553 C C . THR A 1 188 ? 26.130 -13.899 -5.062 1.00 95.12 188 THR A C 1
ATOM 1555 O O . THR A 1 188 ? 25.276 -13.023 -5.203 1.00 95.12 188 THR A O 1
ATOM 1558 N N . ARG A 1 189 ? 25.768 -15.174 -4.873 1.00 94.12 189 ARG A N 1
ATOM 1559 C CA . ARG A 1 189 ? 24.350 -15.560 -4.748 1.00 94.12 189 ARG A CA 1
ATOM 1560 C C . ARG A 1 189 ? 23.702 -14.920 -3.523 1.00 94.12 189 ARG A C 1
ATOM 1562 O O . ARG A 1 189 ? 22.563 -14.469 -3.589 1.00 94.12 189 ARG A O 1
ATOM 1569 N N . GLU A 1 190 ? 24.440 -14.857 -2.423 1.00 92.88 190 GLU A N 1
ATOM 1570 C CA . GLU A 1 190 ? 23.965 -14.380 -1.130 1.00 92.88 190 GLU A CA 1
ATOM 1571 C C . GLU A 1 190 ? 23.756 -12.866 -1.138 1.00 92.88 190 GLU A C 1
ATOM 1573 O O . GLU A 1 190 ? 22.689 -12.400 -0.735 1.00 92.88 190 GLU A O 1
ATOM 1578 N N . ASN A 1 191 ? 24.734 -12.099 -1.636 1.00 94.06 191 ASN A N 1
ATOM 1579 C CA . ASN A 1 191 ? 24.618 -10.642 -1.676 1.00 94.06 191 ASN A CA 1
ATOM 1580 C C . ASN A 1 191 ? 23.598 -10.176 -2.728 1.00 94.06 191 ASN A C 1
ATOM 1582 O O . ASN A 1 191 ? 22.919 -9.171 -2.517 1.00 94.06 191 ASN A O 1
ATOM 1586 N N . PHE A 1 192 ? 23.412 -10.938 -3.811 1.00 96.31 192 PHE A N 1
ATOM 1587 C CA . PHE A 1 192 ? 22.361 -10.690 -4.788 1.00 96.31 192 PHE A CA 1
ATOM 1588 C C . PHE A 1 192 ? 20.977 -10.977 -4.197 1.00 96.31 192 PHE A C 1
ATOM 1590 O O . PHE A 1 192 ? 20.065 -10.166 -4.356 1.00 96.31 192 PHE A O 1
ATOM 1597 N N . GLU A 1 193 ? 20.807 -12.083 -3.462 1.00 95.06 193 GLU A N 1
ATOM 1598 C CA . GLU A 1 193 ? 19.555 -12.373 -2.753 1.00 95.06 193 GLU A CA 1
ATOM 1599 C C . GLU A 1 193 ? 19.205 -11.263 -1.760 1.00 95.06 193 GLU A C 1
ATOM 1601 O O . GLU A 1 193 ? 18.075 -10.770 -1.765 1.00 95.06 193 GLU A O 1
ATOM 1606 N N . GLU A 1 194 ? 20.184 -10.820 -0.968 1.00 93.31 194 GLU A N 1
ATOM 1607 C CA . GLU A 1 194 ? 20.019 -9.708 -0.037 1.00 93.31 194 GLU A CA 1
ATOM 1608 C C . GLU A 1 194 ? 19.642 -8.412 -0.760 1.00 93.31 194 GLU A C 1
ATOM 1610 O O . GLU A 1 194 ? 18.702 -7.726 -0.358 1.00 93.31 194 GLU A O 1
ATOM 1615 N N . TYR A 1 195 ? 20.326 -8.086 -1.856 1.00 95.06 195 TYR A N 1
ATOM 1616 C CA . TYR A 1 195 ? 20.037 -6.898 -2.650 1.00 95.06 195 TYR A CA 1
ATOM 1617 C C . TYR A 1 195 ? 18.589 -6.895 -3.156 1.00 95.06 195 TYR A C 1
ATOM 1619 O O . TYR A 1 195 ? 17.839 -5.938 -2.947 1.00 95.06 195 TYR A O 1
ATOM 1627 N N . ILE A 1 196 ? 18.148 -8.008 -3.747 1.00 96.25 196 ILE A N 1
ATOM 1628 C CA . ILE A 1 196 ? 16.773 -8.173 -4.228 1.00 96.25 196 ILE A CA 1
ATOM 1629 C C . ILE A 1 196 ? 15.774 -8.130 -3.066 1.00 96.25 196 ILE A C 1
ATOM 1631 O O . ILE A 1 196 ? 14.697 -7.540 -3.200 1.00 96.25 196 ILE A O 1
ATOM 1635 N N . TYR A 1 197 ? 16.111 -8.701 -1.909 1.00 93.75 197 TYR A N 1
ATOM 1636 C CA . TYR A 1 197 ? 15.284 -8.599 -0.712 1.00 93.75 197 TYR A CA 1
ATOM 1637 C C . TYR A 1 197 ? 15.103 -7.140 -0.279 1.00 93.75 197 TYR A C 1
ATOM 1639 O O . TYR A 1 197 ? 13.959 -6.704 -0.124 1.00 93.75 197 TYR A O 1
ATOM 1647 N N . ARG A 1 198 ? 16.192 -6.364 -0.170 1.00 92.62 198 ARG A N 1
ATOM 1648 C CA . ARG A 1 198 ? 16.168 -4.937 0.205 1.00 92.62 198 ARG A CA 1
ATOM 1649 C C . ARG A 1 198 ? 15.250 -4.135 -0.715 1.00 92.62 198 ARG A C 1
ATOM 1651 O O . ARG A 1 198 ? 14.332 -3.466 -0.240 1.00 92.62 198 ARG A O 1
ATOM 1658 N N . LEU A 1 199 ? 15.407 -4.306 -2.029 1.00 94.56 199 LEU A N 1
ATOM 1659 C CA . LEU A 1 199 ? 14.589 -3.624 -3.037 1.00 94.56 199 LEU A CA 1
ATOM 1660 C C . LEU A 1 199 ? 13.092 -3.972 -2.970 1.00 94.56 199 LEU A C 1
ATOM 1662 O O . LEU A 1 199 ? 12.248 -3.178 -3.389 1.00 94.56 199 LEU A O 1
ATOM 1666 N N . THR A 1 200 ? 12.745 -5.158 -2.468 1.00 93.50 200 THR A N 1
ATOM 1667 C CA . THR A 1 200 ? 11.368 -5.678 -2.492 1.00 93.50 200 THR A CA 1
ATOM 1668 C C . THR A 1 200 ? 10.653 -5.630 -1.141 1.00 93.50 200 THR A C 1
ATOM 1670 O O . THR A 1 200 ? 9.425 -5.760 -1.108 1.00 93.50 200 THR A O 1
ATOM 1673 N N . HIS A 1 201 ? 11.373 -5.454 -0.028 1.00 90.50 201 HIS A N 1
ATOM 1674 C CA . HIS A 1 201 ? 10.817 -5.499 1.332 1.00 90.50 201 HIS A CA 1
ATOM 1675 C C . HIS A 1 201 ? 10.800 -4.144 2.051 1.00 90.50 201 HIS A C 1
ATOM 1677 O O . HIS A 1 201 ? 10.068 -4.027 3.032 1.00 90.50 201 HIS A O 1
ATOM 1683 N N . ALA A 1 202 ? 11.496 -3.126 1.535 1.00 90.06 202 ALA A N 1
ATOM 1684 C CA . ALA A 1 202 ? 11.446 -1.754 2.045 1.00 90.06 202 ALA A CA 1
ATOM 1685 C C . ALA A 1 202 ? 10.568 -0.826 1.183 1.00 90.06 202 ALA A C 1
ATOM 1687 O O . ALA A 1 202 ? 10.337 -1.066 -0.008 1.00 90.06 202 ALA A O 1
ATOM 1688 N N . THR A 1 203 ? 10.083 0.264 1.784 1.00 91.25 203 THR A N 1
ATOM 1689 C CA . THR A 1 203 ? 9.304 1.298 1.089 1.00 91.25 203 THR A CA 1
ATOM 1690 C C . THR A 1 203 ? 10.203 2.473 0.707 1.00 91.25 203 THR A C 1
ATOM 1692 O O . THR A 1 203 ? 10.456 3.350 1.524 1.00 91.25 203 THR A O 1
ATOM 1695 N N . TYR A 1 204 ? 10.692 2.508 -0.535 1.00 93.06 204 TYR A N 1
ATOM 1696 C CA . TYR A 1 204 ? 11.494 3.626 -1.038 1.00 93.06 204 TYR A CA 1
ATOM 1697 C C . TYR A 1 204 ? 10.617 4.781 -1.521 1.00 93.06 204 TYR A C 1
ATOM 1699 O O . TYR A 1 204 ? 9.836 4.634 -2.467 1.00 93.06 204 TYR A O 1
ATOM 1707 N N . HIS A 1 205 ? 10.799 5.947 -0.912 1.00 92.50 205 HIS A N 1
ATOM 1708 C CA . HIS A 1 205 ? 10.083 7.167 -1.279 1.00 92.50 205 HIS A CA 1
ATOM 1709 C C . HIS A 1 205 ? 10.868 8.038 -2.262 1.00 92.50 205 HIS A C 1
ATOM 1711 O O . HIS A 1 205 ? 10.258 8.774 -3.038 1.00 92.50 205 HIS A O 1
ATOM 1717 N N . TYR A 1 206 ? 12.195 7.936 -2.265 1.00 92.31 206 TYR A N 1
ATOM 1718 C CA . TYR A 1 206 ? 13.088 8.763 -3.072 1.00 92.31 206 TYR A CA 1
ATOM 1719 C C . TYR A 1 206 ? 12.947 8.525 -4.581 1.00 92.31 206 TYR A C 1
ATOM 1721 O O . TYR A 1 206 ? 12.868 7.379 -5.045 1.00 92.31 206 TYR A O 1
ATOM 1729 N N . LYS A 1 207 ? 12.894 9.617 -5.354 1.00 90.12 207 LYS A N 1
ATOM 1730 C CA . LYS A 1 207 ? 12.785 9.671 -6.823 1.00 90.12 207 LYS A CA 1
ATOM 1731 C C . LYS A 1 207 ? 11.708 8.745 -7.395 1.00 90.12 207 LYS A C 1
ATOM 1733 O O . LYS A 1 207 ? 11.834 8.222 -8.499 1.00 90.12 207 LYS A O 1
ATOM 1738 N N . ASN A 1 208 ? 10.632 8.522 -6.632 1.00 88.75 208 ASN A N 1
ATOM 1739 C CA . ASN A 1 208 ? 9.531 7.630 -7.001 1.00 88.75 208 ASN A CA 1
ATOM 1740 C C . ASN A 1 208 ? 10.008 6.214 -7.414 1.00 88.75 208 ASN A C 1
ATOM 1742 O O . ASN A 1 208 ? 9.420 5.579 -8.295 1.00 88.75 208 ASN A O 1
ATOM 1746 N N . SER A 1 209 ? 11.083 5.716 -6.789 1.00 92.12 209 SER A N 1
ATOM 1747 C CA . SER A 1 209 ? 11.810 4.508 -7.218 1.00 92.12 209 SER A CA 1
ATOM 1748 C C . SER A 1 209 ? 10.947 3.239 -7.250 1.00 92.12 209 SER A C 1
ATOM 1750 O O . SER A 1 209 ? 11.218 2.327 -8.027 1.00 92.12 209 SER A O 1
ATOM 1752 N N . LEU A 1 210 ? 9.865 3.200 -6.468 1.00 91.19 210 LEU A N 1
ATOM 1753 C CA . LEU A 1 210 ? 8.902 2.098 -6.409 1.00 91.19 210 LEU A CA 1
ATOM 1754 C C . LEU A 1 210 ? 7.803 2.121 -7.489 1.00 91.19 210 LEU A C 1
ATOM 1756 O O . LEU A 1 210 ? 6.976 1.204 -7.534 1.00 91.19 210 LEU A O 1
ATOM 1760 N N . SER A 1 211 ? 7.704 3.164 -8.310 1.00 90.19 211 SER A N 1
ATOM 1761 C CA . SER A 1 211 ? 6.642 3.285 -9.316 1.00 90.19 211 SER A CA 1
ATOM 1762 C C . SER A 1 211 ? 6.784 2.241 -10.424 1.00 90.19 211 SER A C 1
ATOM 1764 O O . SER A 1 211 ? 7.807 2.170 -11.087 1.00 90.19 211 SER A O 1
ATOM 1766 N N . LEU A 1 212 ? 5.718 1.492 -10.724 1.00 88.12 212 LEU A N 1
ATOM 1767 C CA . LEU A 1 212 ? 5.687 0.588 -11.889 1.00 88.12 212 LEU A CA 1
ATOM 1768 C C . LEU A 1 212 ? 5.763 1.320 -13.233 1.00 88.12 212 LEU A C 1
ATOM 1770 O O . LEU A 1 212 ? 5.979 0.695 -14.264 1.00 88.12 212 LEU A O 1
ATOM 1774 N N . GLN A 1 213 ? 5.493 2.624 -13.233 1.00 82.81 213 GLN A N 1
ATOM 1775 C CA . GLN A 1 213 ? 5.372 3.413 -14.453 1.00 82.81 213 GLN A CA 1
ATOM 1776 C C . GLN A 1 213 ? 6.630 4.213 -14.786 1.00 82.81 213 GLN A C 1
ATOM 1778 O O . GLN A 1 213 ? 6.744 4.669 -15.918 1.00 82.81 213 GLN A O 1
ATOM 1783 N N . SER A 1 214 ? 7.488 4.463 -13.799 1.00 82.88 214 SER A N 1
ATOM 1784 C CA . SER A 1 214 ? 8.621 5.393 -13.908 1.00 82.88 214 SER A CA 1
ATOM 1785 C C . SER A 1 214 ? 9.712 5.144 -12.861 1.00 82.88 214 SER A C 1
ATOM 1787 O O . SER A 1 214 ? 10.591 5.976 -12.691 1.00 82.88 214 SER A O 1
ATOM 1789 N N . GLY A 1 215 ? 9.580 4.098 -12.047 1.00 89.94 215 GLY A N 1
ATOM 1790 C CA . GLY A 1 215 ? 10.497 3.796 -10.957 1.00 89.94 215 GLY A CA 1
ATOM 1791 C C . GLY A 1 215 ? 11.569 2.818 -11.411 1.00 89.94 215 GLY A C 1
ATOM 1792 O O . GLY A 1 215 ? 11.301 1.914 -12.203 1.00 89.94 215 GLY A O 1
ATOM 1793 N N . ILE A 1 216 ? 12.770 2.982 -10.866 1.00 93.00 216 ILE A N 1
ATOM 1794 C CA . ILE A 1 216 ? 13.927 2.159 -11.221 1.00 93.00 216 ILE A CA 1
ATOM 1795 C C . ILE A 1 216 ? 13.863 0.748 -10.626 1.00 93.00 216 ILE A C 1
ATOM 1797 O O . ILE A 1 216 ? 14.345 -0.198 -11.239 1.00 93.00 216 ILE A O 1
ATOM 1801 N N . ILE A 1 217 ? 13.233 0.565 -9.458 1.00 96.00 217 ILE A N 1
ATOM 1802 C CA . ILE A 1 217 ? 13.232 -0.730 -8.761 1.00 96.00 217 ILE A CA 1
ATOM 1803 C C . ILE A 1 217 ? 12.556 -1.812 -9.613 1.00 96.00 217 ILE A C 1
ATOM 1805 O O . ILE A 1 217 ? 13.184 -2.841 -9.851 1.00 96.00 217 ILE A O 1
ATOM 1809 N N . PRO A 1 218 ? 11.330 -1.617 -10.146 1.00 95.25 218 PRO A N 1
ATOM 1810 C CA . PRO A 1 218 ? 10.745 -2.580 -11.073 1.00 95.25 218 PRO A CA 1
ATOM 1811 C C . PRO A 1 218 ? 11.642 -2.889 -12.275 1.00 95.25 218 PRO A C 1
ATOM 1813 O O . PRO A 1 218 ? 11.703 -4.043 -12.682 1.00 95.25 218 PRO A O 1
ATOM 1816 N N . GLN A 1 219 ? 12.341 -1.891 -12.824 1.00 93.62 219 GLN A N 1
ATOM 1817 C CA . GLN A 1 219 ? 13.216 -2.079 -13.984 1.00 93.62 219 GLN A CA 1
ATOM 1818 C C . GLN A 1 219 ? 14.435 -2.943 -13.634 1.00 93.62 219 GLN A C 1
ATOM 1820 O O . GLN A 1 219 ? 14.685 -3.922 -14.330 1.00 93.62 219 GLN A O 1
ATOM 1825 N N . ILE A 1 220 ? 15.115 -2.670 -12.512 1.00 95.81 220 ILE A N 1
ATOM 1826 C CA . ILE A 1 220 ? 16.226 -3.495 -12.002 1.00 95.81 220 ILE A CA 1
ATOM 1827 C C . ILE A 1 220 ? 15.762 -4.937 -11.779 1.00 95.81 220 ILE A C 1
ATOM 1829 O O . ILE A 1 220 ? 16.424 -5.884 -12.205 1.00 95.81 220 ILE A O 1
ATOM 1833 N N . LEU A 1 221 ? 14.608 -5.126 -11.131 1.00 97.12 221 LEU A N 1
ATOM 1834 C CA . LEU A 1 221 ? 14.078 -6.461 -10.848 1.00 97.12 221 LEU A CA 1
ATOM 1835 C C . LEU A 1 221 ? 13.800 -7.245 -12.137 1.00 97.12 221 LEU A C 1
ATOM 1837 O O . LEU A 1 221 ? 14.139 -8.423 -12.218 1.00 97.12 221 LEU A O 1
ATOM 1841 N N . LEU A 1 222 ? 13.213 -6.599 -13.148 1.00 95.94 222 LEU A N 1
ATOM 1842 C CA . LEU A 1 222 ? 12.935 -7.232 -14.436 1.00 95.94 222 LEU A CA 1
ATOM 1843 C C . LEU A 1 222 ? 14.218 -7.519 -15.218 1.00 95.94 222 LEU A C 1
ATOM 1845 O O . LEU A 1 222 ? 14.383 -8.640 -15.686 1.00 95.94 222 LEU A O 1
ATOM 1849 N N . TYR A 1 223 ? 15.142 -6.564 -15.308 1.00 95.25 223 TYR A N 1
ATOM 1850 C CA . TYR A 1 223 ? 16.405 -6.734 -16.024 1.00 95.25 223 TYR A CA 1
ATOM 1851 C C . TYR A 1 223 ? 17.251 -7.876 -15.449 1.00 95.25 223 TYR A C 1
ATOM 1853 O O . TYR A 1 223 ? 17.686 -8.774 -16.175 1.00 95.25 223 TYR A O 1
ATOM 1861 N N . THR A 1 224 ? 17.437 -7.884 -14.127 1.00 96.06 224 THR A N 1
ATOM 1862 C CA . THR A 1 224 ? 18.268 -8.882 -13.436 1.00 96.06 224 THR A CA 1
ATOM 1863 C C . THR A 1 224 ? 17.677 -10.291 -13.502 1.00 96.06 224 THR A C 1
ATOM 1865 O O . THR A 1 224 ? 18.425 -11.266 -13.457 1.00 96.06 224 THR A O 1
ATOM 1868 N N . HIS A 1 225 ? 16.356 -10.431 -13.671 1.00 97.00 225 HIS A N 1
ATOM 1869 C CA . HIS A 1 225 ? 15.659 -11.724 -13.761 1.00 97.00 225 HIS A CA 1
ATOM 1870 C C . HIS A 1 225 ? 15.204 -12.094 -15.181 1.00 97.00 225 HIS A C 1
ATOM 1872 O O . HIS A 1 225 ? 14.511 -13.096 -15.369 1.00 97.00 225 HIS A O 1
ATOM 1878 N N . LYS A 1 226 ? 15.575 -11.307 -16.198 1.00 95.31 226 LYS A N 1
ATOM 1879 C CA . LYS A 1 226 ? 15.211 -11.575 -17.594 1.00 95.31 226 LYS A CA 1
ATOM 1880 C C . LYS A 1 226 ? 15.953 -12.812 -18.099 1.00 95.31 226 LYS A C 1
ATOM 1882 O O . LYS A 1 226 ? 17.177 -12.884 -18.008 1.00 95.31 226 LYS A O 1
ATOM 1887 N N . LEU A 1 227 ? 15.250 -13.782 -18.683 1.00 94.12 227 LEU A N 1
ATOM 1888 C CA . LEU A 1 227 ? 15.864 -15.056 -19.105 1.00 94.12 227 LEU A CA 1
ATOM 1889 C C . LEU A 1 227 ? 16.955 -14.892 -20.180 1.00 94.12 227 LEU A C 1
ATOM 1891 O O . LEU A 1 227 ? 17.846 -15.731 -20.278 1.00 94.12 227 LEU A O 1
ATOM 1895 N N . SER A 1 228 ? 16.907 -13.815 -20.972 1.00 93.62 228 SER A N 1
ATOM 1896 C CA . SER A 1 228 ? 17.952 -13.481 -21.950 1.00 93.62 228 SER A CA 1
ATOM 1897 C C . SER A 1 228 ? 19.228 -12.926 -21.310 1.00 93.62 228 SER A C 1
ATOM 1899 O O . SER A 1 228 ? 20.287 -12.971 -21.933 1.00 93.62 228 SER A O 1
ATOM 1901 N N . ASN A 1 229 ? 19.150 -12.419 -20.077 1.00 93.25 229 ASN A N 1
ATOM 1902 C CA . ASN A 1 229 ? 20.286 -11.846 -19.374 1.00 93.25 229 ASN A CA 1
ATOM 1903 C C . ASN A 1 229 ? 21.150 -12.964 -18.764 1.00 93.25 229 ASN A C 1
ATOM 1905 O O . ASN A 1 229 ? 20.769 -13.602 -17.779 1.00 93.25 229 ASN A O 1
ATOM 1909 N N . LYS A 1 230 ? 22.314 -13.201 -19.379 1.00 93.25 230 LYS A N 1
ATOM 1910 C CA . LYS A 1 230 ? 23.276 -14.232 -18.964 1.00 93.25 230 LYS A CA 1
ATOM 1911 C C . LYS A 1 230 ? 24.152 -13.802 -17.785 1.00 93.25 230 LYS A C 1
ATOM 1913 O O . LYS A 1 230 ? 24.617 -14.679 -17.068 1.00 93.25 230 LYS A O 1
ATOM 1918 N N . GLU A 1 231 ? 24.344 -12.498 -17.574 1.00 93.31 231 GLU A N 1
ATOM 1919 C CA . GLU A 1 231 ? 25.195 -11.956 -16.503 1.00 93.31 231 GLU A CA 1
ATOM 1920 C C . GLU A 1 231 ? 24.642 -12.324 -15.124 1.00 93.31 231 GLU A C 1
ATOM 1922 O O . GLU A 1 231 ? 25.374 -12.809 -14.267 1.00 93.31 231 GLU A O 1
ATOM 1927 N N . PHE A 1 232 ? 23.327 -12.184 -14.933 1.00 94.62 232 PHE A N 1
ATOM 1928 C CA . PHE A 1 232 ? 22.694 -12.438 -13.635 1.00 94.62 232 PHE A CA 1
ATOM 1929 C C . PHE A 1 232 ? 22.209 -13.876 -13.438 1.00 94.62 232 PHE A C 1
ATOM 1931 O O . PHE A 1 232 ? 21.881 -14.265 -12.317 1.00 94.62 232 PHE A O 1
ATOM 1938 N N . LYS A 1 233 ? 22.173 -14.686 -14.503 1.00 95.50 233 LYS A N 1
ATOM 1939 C CA . LYS A 1 233 ? 21.677 -16.070 -14.459 1.00 95.50 233 LYS A CA 1
ATOM 1940 C C . LYS A 1 233 ? 22.314 -16.921 -13.342 1.00 95.50 233 LYS A C 1
ATOM 1942 O O . LYS A 1 233 ? 21.561 -17.615 -12.662 1.00 95.50 233 LYS A O 1
ATOM 1947 N N . PRO A 1 234 ? 23.639 -16.875 -13.085 1.00 96.56 234 PRO A N 1
ATOM 1948 C CA . PRO A 1 234 ? 24.262 -17.700 -12.044 1.00 96.56 234 PRO A CA 1
ATOM 1949 C C . PRO A 1 234 ? 23.823 -17.358 -10.613 1.00 96.56 234 PRO A C 1
ATOM 1951 O O . PRO A 1 234 ? 23.954 -18.207 -9.725 1.00 96.56 234 PRO A O 1
ATOM 1954 N N . PHE A 1 235 ? 23.325 -16.136 -10.392 1.00 96.62 235 PHE A N 1
ATOM 1955 C CA . PHE A 1 235 ? 22.994 -15.600 -9.069 1.00 96.62 235 PHE A CA 1
ATOM 1956 C C . PHE A 1 235 ? 21.517 -15.761 -8.693 1.00 96.62 235 PHE A C 1
ATOM 1958 O O . PHE A 1 235 ? 21.160 -15.618 -7.526 1.00 96.62 235 PHE A O 1
ATOM 1965 N N . ARG A 1 236 ? 20.649 -16.072 -9.661 1.00 96.69 236 ARG A N 1
ATOM 1966 C CA . ARG A 1 236 ? 19.212 -16.253 -9.427 1.00 96.69 236 ARG A CA 1
ATOM 1967 C C . ARG A 1 236 ? 18.932 -17.512 -8.619 1.00 96.69 236 ARG A C 1
ATOM 1969 O O . ARG A 1 236 ? 19.640 -18.516 -8.707 1.00 96.69 236 ARG A O 1
ATOM 1976 N N . SER A 1 237 ? 17.858 -17.456 -7.843 1.00 95.38 237 SER A N 1
ATOM 1977 C CA . SER A 1 237 ? 17.383 -18.584 -7.052 1.00 95.38 237 SER A CA 1
ATOM 1978 C C . SER A 1 237 ? 15.860 -18.564 -6.943 1.00 95.38 237 SER A C 1
ATOM 1980 O O . SER A 1 237 ? 15.205 -17.548 -7.192 1.00 95.38 237 SER A O 1
ATOM 1982 N N . THR A 1 238 ? 15.268 -19.672 -6.489 1.00 95.00 238 THR A N 1
ATOM 1983 C CA . THR A 1 238 ? 13.843 -19.703 -6.120 1.00 95.00 238 THR A CA 1
ATOM 1984 C C . THR A 1 238 ? 13.498 -18.586 -5.121 1.00 95.00 238 THR A C 1
ATOM 1986 O O . THR A 1 238 ? 12.405 -18.018 -5.169 1.00 95.00 238 THR A O 1
ATOM 1989 N N . THR A 1 239 ? 14.424 -18.229 -4.225 1.00 93.38 239 THR A N 1
ATOM 1990 C CA . THR A 1 239 ? 14.232 -17.166 -3.230 1.00 93.38 239 THR A CA 1
ATOM 1991 C C . THR A 1 239 ? 14.147 -15.784 -3.878 1.00 93.38 239 THR A C 1
ATOM 1993 O O . THR A 1 239 ? 13.207 -15.041 -3.583 1.00 93.38 239 THR A O 1
ATOM 1996 N N . THR A 1 240 ? 15.039 -15.453 -4.819 1.00 96.00 240 THR A N 1
ATOM 1997 C CA . THR A 1 240 ? 14.990 -14.153 -5.509 1.00 96.00 240 THR A CA 1
ATOM 1998 C C . THR A 1 240 ? 13.714 -14.013 -6.342 1.00 96.00 240 THR A C 1
ATOM 2000 O O . THR A 1 240 ? 13.015 -13.004 -6.238 1.00 96.00 240 THR A O 1
ATOM 2003 N N . PHE A 1 241 ? 13.295 -15.067 -7.052 1.00 97.00 241 PHE A N 1
ATOM 2004 C CA . PHE A 1 241 ? 12.002 -15.082 -7.744 1.00 97.00 241 PHE A CA 1
ATOM 2005 C C . PHE A 1 241 ? 10.812 -14.932 -6.783 1.00 97.00 241 PHE A C 1
ATOM 2007 O O . PHE A 1 241 ? 9.860 -14.207 -7.084 1.00 97.00 241 PHE A O 1
ATOM 2014 N N . ASN A 1 242 ? 10.856 -15.542 -5.595 1.00 94.94 242 ASN A N 1
ATOM 2015 C CA . ASN A 1 242 ? 9.821 -15.350 -4.578 1.00 94.94 242 ASN A CA 1
ATOM 2016 C C . ASN A 1 242 ? 9.718 -13.889 -4.116 1.00 94.94 242 ASN A C 1
ATOM 2018 O O . ASN A 1 242 ? 8.603 -13.406 -3.895 1.00 94.94 242 ASN A O 1
ATOM 2022 N N . HIS A 1 243 ? 10.838 -13.173 -4.000 1.00 95.19 243 HIS A N 1
ATOM 2023 C CA . HIS A 1 243 ? 10.855 -11.739 -3.702 1.00 95.19 243 HIS A CA 1
ATOM 2024 C C . HIS A 1 243 ? 10.223 -10.905 -4.827 1.00 95.19 243 HIS A C 1
ATOM 2026 O O . HIS A 1 243 ? 9.433 -10.000 -4.550 1.00 95.19 243 HIS A O 1
ATOM 2032 N N . LEU A 1 244 ? 10.448 -11.262 -6.095 1.00 96.56 244 LEU A N 1
ATOM 2033 C CA . LEU A 1 244 ? 9.760 -10.631 -7.228 1.00 96.56 244 LEU A CA 1
ATOM 2034 C C . LEU A 1 244 ? 8.248 -10.908 -7.209 1.00 96.56 244 LEU A C 1
ATOM 2036 O O . LEU A 1 244 ? 7.445 -9.998 -7.416 1.00 96.56 244 LEU A O 1
ATOM 2040 N N . ILE A 1 245 ? 7.830 -12.146 -6.928 1.00 96.00 245 ILE A N 1
ATOM 2041 C CA . ILE A 1 245 ? 6.407 -12.526 -6.856 1.00 96.00 245 ILE A CA 1
ATOM 2042 C C . ILE A 1 245 ? 5.704 -11.786 -5.705 1.00 96.00 245 ILE A C 1
ATOM 2044 O O . ILE A 1 245 ? 4.588 -11.289 -5.882 1.00 96.00 245 ILE A O 1
ATOM 2048 N N . LYS A 1 246 ? 6.358 -11.670 -4.541 1.00 93.44 246 LYS A N 1
ATOM 2049 C CA . LYS A 1 246 ? 5.956 -10.809 -3.411 1.00 93.44 246 LYS A CA 1
ATOM 2050 C C . LYS A 1 246 ? 5.754 -9.377 -3.908 1.00 93.44 246 LYS A C 1
ATOM 2052 O O . LYS A 1 246 ? 4.646 -8.856 -3.788 1.00 93.44 246 LYS A O 1
ATOM 2057 N N . TYR A 1 247 ? 6.779 -8.786 -4.514 1.00 95.06 247 TYR A N 1
ATOM 2058 C CA . TYR A 1 247 ? 6.772 -7.391 -4.941 1.00 95.06 247 TYR A CA 1
ATOM 2059 C C . TYR A 1 247 ? 5.685 -7.092 -5.977 1.00 95.06 247 TYR A C 1
ATOM 2061 O O . TYR A 1 247 ? 4.755 -6.325 -5.723 1.00 95.06 247 TYR A O 1
ATOM 2069 N N . PHE A 1 248 ? 5.745 -7.742 -7.140 1.00 95.12 248 PHE A N 1
ATOM 2070 C CA . PHE A 1 248 ? 4.813 -7.474 -8.231 1.00 95.12 248 PHE A CA 1
ATOM 2071 C C . PHE A 1 248 ? 3.389 -7.918 -7.889 1.00 95.12 248 PHE A C 1
ATOM 2073 O O . PHE A 1 248 ? 2.429 -7.212 -8.191 1.00 95.12 248 PHE A O 1
ATOM 2080 N N . GLY A 1 249 ? 3.234 -9.070 -7.242 1.00 92.38 249 GLY A N 1
ATOM 2081 C CA . GLY A 1 249 ? 1.922 -9.668 -7.024 1.00 92.38 249 GLY A CA 1
ATOM 2082 C C . GLY A 1 249 ? 1.201 -9.125 -5.813 1.00 92.38 249 GLY A C 1
ATOM 2083 O O . GLY A 1 249 ? 0.013 -8.811 -5.887 1.00 92.38 249 GLY A O 1
ATOM 2084 N N . CYS A 1 250 ? 1.906 -9.047 -4.687 1.00 90.19 250 CYS A N 1
ATOM 2085 C CA . CYS A 1 250 ? 1.299 -8.680 -3.417 1.00 90.19 250 CYS A CA 1
ATOM 2086 C C . CYS A 1 250 ? 1.310 -7.163 -3.240 1.00 90.19 250 CYS A C 1
ATOM 2088 O O . CYS A 1 250 ? 0.252 -6.593 -2.989 1.00 90.19 250 CYS A O 1
ATOM 2090 N N . ASP A 1 251 ? 2.454 -6.506 -3.431 1.00 90.69 251 ASP A N 1
ATOM 2091 C CA . ASP A 1 251 ? 2.561 -5.067 -3.154 1.00 90.69 251 ASP A CA 1
ATOM 2092 C C . ASP A 1 251 ? 2.036 -4.213 -4.313 1.00 90.69 251 ASP A C 1
ATOM 2094 O O . ASP A 1 251 ? 1.411 -3.179 -4.096 1.00 90.69 251 ASP A O 1
ATOM 2098 N N . LYS A 1 252 ? 2.275 -4.643 -5.558 1.00 90.94 252 LYS A N 1
ATOM 2099 C CA . LYS A 1 252 ? 1.898 -3.894 -6.771 1.00 90.94 252 LYS A CA 1
ATOM 2100 C C . LYS A 1 252 ? 0.610 -4.370 -7.445 1.00 90.94 252 LYS A C 1
ATOM 2102 O O . LYS A 1 252 ? 0.198 -3.794 -8.455 1.00 90.94 252 LYS A O 1
ATOM 2107 N N . GLY A 1 253 ? -0.019 -5.418 -6.911 1.00 88.69 253 GLY A N 1
ATOM 2108 C CA . GLY A 1 253 ? -1.301 -5.938 -7.392 1.00 88.69 253 GLY A CA 1
ATOM 2109 C C . GLY A 1 253 ? -1.281 -6.516 -8.814 1.00 88.69 253 GLY A C 1
ATOM 2110 O O . GLY A 1 253 ? -2.335 -6.626 -9.437 1.00 88.69 253 GLY A O 1
ATOM 2111 N N . GLN A 1 254 ? -0.113 -6.887 -9.348 1.00 89.69 254 GLN A N 1
ATOM 2112 C CA . GLN A 1 254 ? 0.055 -7.441 -10.698 1.00 89.69 254 GLN A CA 1
ATOM 2113 C C . GLN A 1 254 ? -0.140 -8.961 -10.705 1.00 89.69 254 GLN A C 1
ATOM 2115 O O . GLN A 1 254 ? 0.760 -9.740 -11.013 1.00 89.69 254 GLN A O 1
ATOM 2120 N N . ASP A 1 255 ? -1.350 -9.394 -10.359 1.00 86.81 255 ASP A N 1
ATOM 2121 C CA . ASP A 1 255 ? -1.680 -10.795 -10.093 1.00 86.81 255 ASP A CA 1
ATOM 2122 C C . ASP A 1 255 ? -1.455 -11.755 -11.276 1.00 86.81 255 ASP A C 1
ATOM 2124 O O . ASP A 1 255 ? -1.073 -12.909 -11.078 1.00 86.81 255 ASP A O 1
ATOM 2128 N N . LEU A 1 256 ? -1.714 -11.301 -12.505 1.00 86.94 256 LEU A N 1
ATOM 2129 C CA . LEU A 1 256 ? -1.473 -12.064 -13.729 1.00 86.94 256 LEU A CA 1
ATOM 2130 C C . LEU A 1 256 ? 0.025 -12.203 -13.995 1.00 86.94 256 LEU A C 1
ATOM 2132 O O . LEU A 1 256 ? 0.492 -13.321 -14.203 1.00 86.94 256 LEU A O 1
ATOM 2136 N N . PHE A 1 257 ? 0.762 -11.095 -13.910 1.00 90.94 257 PHE A N 1
ATOM 2137 C CA . PHE A 1 257 ? 2.201 -11.075 -14.147 1.00 90.94 257 PHE A CA 1
ATOM 2138 C C . PHE A 1 257 ? 2.948 -11.954 -13.139 1.00 90.94 257 PHE A C 1
ATOM 2140 O O . PHE A 1 257 ? 3.840 -12.704 -13.508 1.00 90.94 257 PHE A O 1
ATOM 2147 N N . SER A 1 258 ? 2.522 -11.989 -11.875 1.00 91.62 258 SER A N 1
ATOM 2148 C CA . SER A 1 258 ? 3.124 -12.877 -10.872 1.00 91.62 258 SER A CA 1
ATOM 2149 C C . SER A 1 258 ? 2.969 -14.365 -11.159 1.00 91.62 258 SER A C 1
ATOM 2151 O O . SER A 1 258 ? 3.807 -15.153 -10.735 1.00 91.62 258 SER A O 1
ATOM 2153 N N . ARG A 1 259 ? 1.923 -14.775 -11.884 1.00 89.38 259 ARG A N 1
ATOM 2154 C CA . ARG A 1 259 ? 1.796 -16.164 -12.357 1.00 89.38 259 ARG A CA 1
ATOM 2155 C C . ARG A 1 259 ? 2.736 -16.436 -13.525 1.00 89.38 259 ARG A C 1
ATOM 2157 O O . ARG A 1 259 ? 3.212 -17.551 -13.672 1.00 89.38 259 ARG A O 1
ATOM 2164 N N . GLU A 1 260 ? 3.001 -15.427 -14.344 1.00 92.19 260 GLU A N 1
ATOM 2165 C CA . GLU A 1 260 ? 3.957 -15.513 -15.449 1.00 92.19 260 GLU A CA 1
ATOM 2166 C C . GLU A 1 260 ? 5.405 -15.498 -14.928 1.00 92.19 260 GLU A C 1
ATOM 2168 O O . GLU A 1 260 ? 6.243 -16.211 -15.468 1.00 92.19 260 GLU A O 1
ATOM 2173 N N . LEU A 1 261 ? 5.679 -14.824 -13.804 1.00 94.75 261 LEU A N 1
ATOM 2174 C CA . LEU A 1 261 ? 6.948 -14.936 -13.073 1.00 94.75 261 LEU A CA 1
ATOM 2175 C C . LEU A 1 261 ? 7.208 -16.357 -12.559 1.00 94.75 261 LEU A C 1
ATOM 2177 O O . LEU A 1 261 ? 8.347 -16.806 -12.583 1.00 94.75 261 LEU A O 1
ATOM 2181 N N . VAL A 1 262 ? 6.168 -17.089 -12.143 1.00 94.19 262 VAL A N 1
ATOM 2182 C CA . VAL A 1 262 ? 6.303 -18.514 -11.791 1.00 94.19 262 VAL A CA 1
ATOM 2183 C C . VAL A 1 262 ? 6.751 -19.334 -13.002 1.00 94.19 262 VAL A C 1
ATOM 2185 O O . VAL A 1 262 ? 7.625 -20.184 -12.872 1.00 94.19 262 VAL A O 1
ATOM 2188 N N . LEU A 1 263 ? 6.205 -19.050 -14.189 1.00 93.06 263 LEU A N 1
ATOM 2189 C CA . LEU A 1 263 ? 6.637 -19.709 -15.425 1.00 93.06 263 LEU A CA 1
ATOM 2190 C C . LEU A 1 263 ? 8.090 -19.355 -15.765 1.00 93.06 263 LEU A C 1
ATOM 2192 O O . LEU A 1 263 ? 8.869 -20.254 -16.073 1.00 93.06 263 LEU A O 1
ATOM 2196 N N . ALA A 1 264 ? 8.468 -18.078 -15.647 1.00 94.31 264 ALA A N 1
ATOM 2197 C CA . ALA A 1 264 ? 9.850 -17.629 -15.821 1.00 94.31 264 ALA A CA 1
ATOM 2198 C C . ALA A 1 264 ? 10.810 -18.353 -14.874 1.00 94.31 264 ALA A C 1
ATOM 2200 O O . ALA A 1 264 ? 11.794 -18.913 -15.342 1.00 94.31 264 ALA A O 1
ATOM 2201 N N . MET A 1 265 ? 10.466 -18.452 -13.590 1.00 95.81 265 MET A N 1
ATOM 2202 C CA . MET A 1 265 ? 11.247 -19.187 -12.596 1.00 95.81 265 MET A CA 1
ATOM 2203 C C . MET A 1 265 ? 11.455 -20.655 -12.994 1.00 95.81 265 MET A C 1
ATOM 2205 O O . MET A 1 265 ? 12.583 -21.141 -12.993 1.00 95.81 265 MET A O 1
ATOM 2209 N N . THR A 1 266 ? 10.386 -21.348 -13.405 1.00 94.00 266 THR A N 1
ATOM 2210 C CA . THR A 1 266 ? 10.495 -22.751 -13.844 1.00 94.00 266 THR A CA 1
ATOM 2211 C C . THR A 1 266 ? 11.308 -22.907 -15.130 1.00 94.00 266 THR A C 1
ATOM 2213 O O . THR A 1 266 ? 12.042 -23.879 -15.276 1.00 94.00 266 THR A O 1
ATOM 2216 N N . LYS A 1 267 ? 11.224 -21.943 -16.058 1.00 93.94 267 LYS A N 1
ATOM 2217 C CA . LYS A 1 267 ? 11.982 -21.965 -17.316 1.00 93.94 267 LYS A CA 1
ATOM 2218 C C . LYS A 1 267 ? 13.467 -21.662 -17.106 1.00 93.94 267 LYS A C 1
ATOM 2220 O O . LYS A 1 267 ? 14.285 -22.173 -17.865 1.00 93.94 267 LYS A O 1
ATOM 2225 N N . ASP A 1 268 ? 13.802 -20.875 -16.085 1.00 94.00 268 ASP A N 1
ATOM 2226 C CA . ASP A 1 268 ? 15.186 -20.605 -15.673 1.00 94.00 268 ASP A CA 1
ATOM 2227 C C . ASP A 1 268 ? 15.838 -21.805 -14.954 1.00 94.00 268 ASP A C 1
ATOM 2229 O O . ASP A 1 268 ? 17.048 -21.814 -14.750 1.00 94.00 268 ASP A O 1
ATOM 2233 N N . GLY A 1 269 ? 15.055 -22.846 -14.625 1.00 93.88 269 GLY A N 1
ATOM 2234 C CA . GLY A 1 269 ? 15.531 -24.092 -14.015 1.00 93.88 269 GLY A CA 1
ATOM 2235 C C . GLY A 1 269 ? 15.325 -24.187 -12.502 1.00 93.88 269 GLY A C 1
ATOM 2236 O O . GLY A 1 269 ? 15.951 -25.025 -11.859 1.00 93.88 269 GLY A O 1
ATOM 2237 N N . HIS A 1 270 ? 14.469 -23.345 -11.916 1.00 94.81 270 HIS A N 1
ATOM 2238 C CA . HIS A 1 270 ? 14.207 -23.339 -10.476 1.00 94.81 270 HIS A CA 1
ATOM 2239 C C . HIS A 1 270 ? 12.866 -23.992 -10.121 1.00 94.81 270 HIS A C 1
ATOM 2241 O O . HIS A 1 270 ? 11.835 -23.738 -10.750 1.00 94.81 270 HIS A O 1
ATOM 2247 N N . GLU A 1 271 ? 12.865 -24.796 -9.059 1.00 91.25 271 GLU A N 1
ATOM 2248 C CA . GLU A 1 271 ? 11.668 -25.474 -8.564 1.00 91.25 271 GLU A CA 1
ATOM 2249 C C . GLU A 1 271 ? 10.801 -24.568 -7.686 1.00 91.25 271 GLU A C 1
ATOM 2251 O O . GLU A 1 271 ? 11.276 -23.632 -7.033 1.00 91.25 271 GLU A O 1
ATOM 2256 N N . LEU A 1 272 ? 9.501 -24.870 -7.661 1.00 90.94 272 LEU A N 1
ATOM 2257 C CA . LEU A 1 272 ? 8.543 -24.207 -6.785 1.00 90.94 272 LEU A CA 1
ATOM 2258 C C . LEU A 1 272 ? 8.760 -24.649 -5.344 1.00 90.94 272 LEU A C 1
ATOM 2260 O O . LEU A 1 272 ? 8.895 -25.835 -5.066 1.00 90.94 272 LEU A O 1
ATOM 2264 N N . ASN A 1 273 ? 8.689 -23.703 -4.412 1.00 88.38 273 ASN A N 1
ATOM 2265 C CA . ASN A 1 273 ? 8.733 -24.022 -2.994 1.00 88.38 273 ASN A CA 1
ATOM 2266 C C . ASN A 1 273 ? 7.511 -23.472 -2.246 1.00 88.38 273 ASN A C 1
ATOM 2268 O O . ASN A 1 273 ? 6.634 -22.793 -2.794 1.00 88.38 273 ASN A O 1
ATOM 2272 N N . ARG A 1 274 ? 7.461 -23.755 -0.942 1.00 83.69 274 ARG A N 1
ATOM 2273 C CA . ARG A 1 274 ? 6.401 -23.283 -0.037 1.00 83.69 274 ARG A CA 1
ATOM 2274 C C . ARG A 1 274 ? 6.257 -21.757 -0.046 1.00 83.69 274 ARG A C 1
ATOM 2276 O O . ARG A 1 274 ? 5.136 -21.251 0.007 1.00 83.69 274 ARG A O 1
ATOM 2283 N N . GLY A 1 275 ? 7.366 -21.022 -0.163 1.00 85.44 275 GLY A N 1
ATOM 2284 C CA . GLY A 1 275 ? 7.380 -19.560 -0.260 1.00 85.44 275 GLY A CA 1
ATOM 2285 C C . GLY A 1 275 ? 6.653 -19.051 -1.505 1.00 85.44 275 GLY A C 1
ATOM 2286 O O . GLY A 1 275 ? 5.844 -18.123 -1.411 1.00 85.44 275 GLY A O 1
ATOM 2287 N N . THR A 1 276 ? 6.848 -19.713 -2.648 1.00 90.31 276 THR A N 1
ATOM 2288 C CA . THR A 1 276 ? 6.148 -19.386 -3.897 1.00 90.31 276 THR A CA 1
ATOM 2289 C C . THR A 1 276 ? 4.642 -19.527 -3.725 1.00 90.31 276 THR A C 1
ATOM 2291 O O . THR A 1 276 ? 3.888 -18.588 -3.984 1.00 90.31 276 THR A O 1
ATOM 2294 N N . ILE A 1 277 ? 4.193 -20.675 -3.211 1.00 89.31 277 ILE A N 1
ATOM 2295 C CA . ILE A 1 277 ? 2.771 -20.953 -2.994 1.00 89.31 277 ILE A CA 1
ATOM 2296 C C . ILE A 1 277 ? 2.162 -19.982 -1.972 1.00 89.31 277 ILE A C 1
ATOM 2298 O O . ILE A 1 277 ? 1.083 -19.434 -2.210 1.00 89.31 277 ILE A O 1
ATOM 2302 N N . SER A 1 278 ? 2.870 -19.689 -0.877 1.00 86.75 278 SER A N 1
ATOM 2303 C CA . SER A 1 278 ? 2.440 -18.716 0.138 1.00 86.75 278 SER A CA 1
ATOM 2304 C C . SER A 1 278 ? 2.234 -17.316 -0.453 1.00 86.75 278 SER A C 1
ATOM 2306 O O . SER A 1 278 ? 1.213 -16.667 -0.195 1.00 86.75 278 SER A O 1
ATOM 2308 N N . ASN A 1 279 ? 3.150 -16.868 -1.319 1.00 89.69 279 ASN A N 1
ATOM 2309 C CA . ASN A 1 279 ? 3.002 -15.607 -2.039 1.00 89.69 279 ASN A CA 1
ATOM 2310 C C . ASN A 1 279 ? 1.782 -15.621 -2.964 1.00 89.69 279 ASN A C 1
ATOM 2312 O O . ASN A 1 279 ? 0.995 -14.676 -2.937 1.00 89.69 279 AS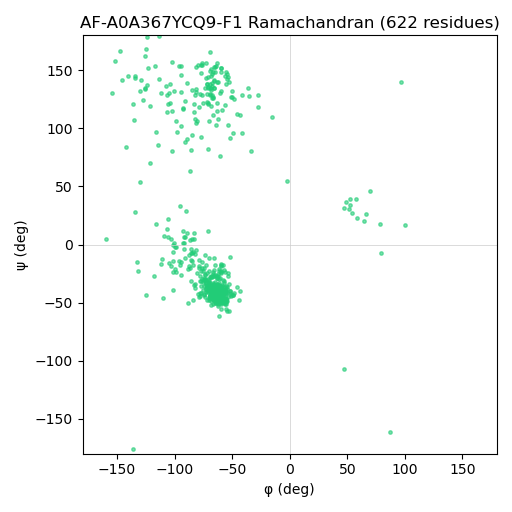N A O 1
ATOM 2316 N N . LEU A 1 280 ? 1.560 -16.702 -3.718 1.00 91.31 280 LEU A N 1
ATOM 2317 C CA . LEU A 1 280 ? 0.385 -16.834 -4.585 1.00 91.31 280 LEU A CA 1
ATOM 2318 C C . LEU A 1 280 ? -0.935 -16.792 -3.795 1.00 91.31 280 LEU A C 1
ATOM 2320 O O . LEU A 1 280 ? -1.891 -16.158 -4.244 1.00 91.31 280 LEU A O 1
ATOM 2324 N N . PHE A 1 281 ? -0.994 -17.388 -2.601 1.00 89.12 281 PHE A N 1
ATOM 2325 C CA . PHE A 1 281 ? -2.165 -17.270 -1.725 1.00 89.1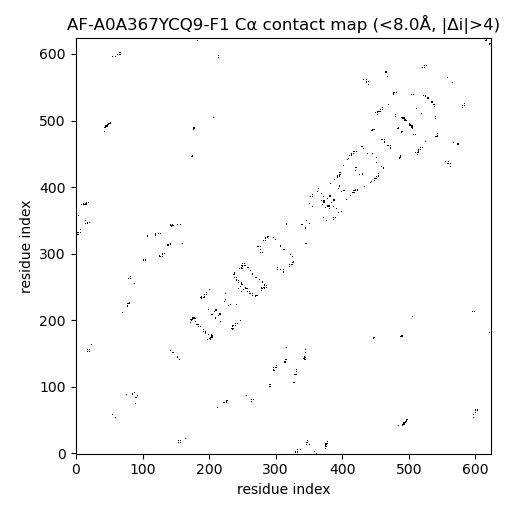2 281 PHE A CA 1
ATOM 2326 C C . PHE A 1 281 ? -2.359 -15.838 -1.214 1.00 89.12 281 PHE A C 1
ATOM 2328 O O . PHE A 1 281 ? -3.486 -15.340 -1.183 1.00 89.12 281 PHE A O 1
ATOM 2335 N N . ARG A 1 282 ? -1.275 -15.127 -0.875 1.00 88.62 282 ARG A N 1
ATOM 2336 C CA . ARG A 1 282 ? -1.357 -13.709 -0.489 1.00 88.62 282 ARG A CA 1
ATOM 2337 C C . ARG A 1 282 ? -1.880 -12.828 -1.632 1.00 88.62 282 ARG A C 1
ATOM 2339 O O . ARG A 1 282 ? -2.661 -11.915 -1.375 1.00 88.62 282 ARG A O 1
ATOM 2346 N N . ILE A 1 283 ? -1.546 -13.136 -2.886 1.00 90.56 283 ILE A N 1
ATOM 2347 C CA . ILE A 1 283 ? -2.138 -12.460 -4.054 1.00 90.56 283 ILE A CA 1
ATOM 2348 C C . ILE A 1 283 ? -3.660 -12.672 -4.089 1.00 90.56 283 ILE A C 1
ATOM 2350 O O . ILE A 1 283 ? -4.406 -11.734 -4.374 1.00 90.56 283 ILE A O 1
ATOM 2354 N N . LEU A 1 284 ? -4.151 -13.875 -3.764 1.00 89.94 284 LEU A N 1
ATOM 2355 C CA . LEU A 1 284 ? -5.594 -14.147 -3.708 1.00 89.94 284 LEU A CA 1
ATOM 2356 C C . LEU A 1 284 ? -6.303 -13.356 -2.602 1.00 89.94 284 LEU A C 1
ATOM 2358 O O . LEU A 1 284 ? -7.416 -12.888 -2.839 1.00 89.94 284 LEU A O 1
ATOM 2362 N N . LYS A 1 285 ? -5.660 -13.152 -1.444 1.00 88.19 285 LYS A N 1
ATOM 2363 C CA . LYS A 1 285 ? -6.162 -12.266 -0.377 1.00 88.19 285 LYS A CA 1
ATOM 2364 C C . LYS A 1 285 ? -6.334 -10.834 -0.877 1.00 88.19 285 LYS A C 1
ATOM 2366 O O . LYS A 1 285 ? -7.370 -10.219 -0.660 1.00 88.19 285 LYS A O 1
ATOM 2371 N N . ASN A 1 286 ? -5.344 -10.288 -1.578 1.00 85.38 286 ASN A N 1
ATOM 2372 C CA . ASN A 1 286 ? -5.468 -8.932 -2.119 1.00 85.38 286 ASN A CA 1
ATOM 2373 C C . ASN A 1 286 ? -6.559 -8.879 -3.196 1.00 85.38 286 ASN A C 1
ATOM 2375 O O . ASN A 1 286 ? -7.359 -7.947 -3.238 1.00 85.38 286 ASN A O 1
ATOM 2379 N N . ARG A 1 287 ? -6.663 -9.935 -4.011 1.00 84.12 287 ARG A N 1
ATOM 2380 C CA . ARG A 1 287 ? -7.703 -10.064 -5.033 1.00 84.12 287 ARG A CA 1
ATOM 2381 C C . ARG A 1 287 ? -9.118 -10.178 -4.451 1.00 84.12 287 ARG A C 1
ATOM 2383 O O . ARG A 1 287 ? -10.059 -9.703 -5.087 1.00 84.12 287 ARG A O 1
ATOM 2390 N N . SER A 1 288 ? -9.308 -10.806 -3.285 1.00 81.75 288 SER A N 1
ATOM 2391 C CA . SER A 1 288 ? -10.637 -10.896 -2.656 1.00 81.75 288 SER A CA 1
ATOM 2392 C C . SER A 1 288 ? -11.177 -9.519 -2.272 1.00 81.75 288 SER A C 1
ATOM 2394 O O . SER A 1 288 ? -12.387 -9.310 -2.359 1.00 81.75 288 SER A O 1
ATOM 2396 N N . LYS A 1 289 ? -10.274 -8.577 -1.971 1.00 81.81 289 LYS A N 1
ATOM 2397 C CA . LYS A 1 289 ? -10.543 -7.201 -1.532 1.00 81.81 289 LYS A CA 1
ATOM 2398 C C . LYS A 1 289 ? -10.599 -6.162 -2.657 1.00 81.81 289 LYS A C 1
ATOM 2400 O O . LYS A 1 289 ? -10.597 -4.970 -2.374 1.00 81.81 289 LYS A O 1
ATOM 2405 N N . ILE A 1 290 ? -10.650 -6.579 -3.922 1.00 80.25 290 ILE A N 1
ATOM 2406 C CA . ILE A 1 290 ? -10.818 -5.659 -5.056 1.00 80.25 290 ILE A CA 1
ATOM 2407 C C . ILE A 1 290 ? -11.997 -6.059 -5.942 1.00 80.25 290 ILE A C 1
ATOM 2409 O O . ILE A 1 290 ? -12.463 -7.204 -5.951 1.00 80.25 290 ILE A O 1
ATOM 2413 N N . ARG A 1 291 ? -12.448 -5.102 -6.759 1.00 80.19 291 ARG A N 1
ATOM 2414 C CA . ARG A 1 291 ? -13.442 -5.329 -7.814 1.00 80.19 291 ARG A CA 1
ATOM 2415 C C . ARG A 1 291 ? -12.900 -6.377 -8.785 1.00 80.19 291 ARG A C 1
ATOM 2417 O O . ARG A 1 291 ? -11.889 -6.155 -9.445 1.00 80.19 291 ARG A O 1
ATOM 2424 N N . SER A 1 292 ? -13.557 -7.530 -8.869 1.00 80.12 292 SER A N 1
ATOM 2425 C CA . SER A 1 292 ? -13.128 -8.613 -9.751 1.00 80.12 292 SER A CA 1
ATOM 2426 C C . SER A 1 292 ? -14.314 -9.375 -10.314 1.00 80.12 292 SER A C 1
ATOM 2428 O O . SER A 1 292 ? -15.274 -9.658 -9.607 1.00 80.12 292 SER A O 1
ATOM 2430 N N . VAL A 1 293 ? -14.204 -9.762 -11.584 1.00 80.31 293 VAL A N 1
ATOM 2431 C CA . VAL A 1 293 ? -15.198 -10.601 -12.272 1.00 80.31 293 VAL A CA 1
ATOM 2432 C C . VAL A 1 293 ? -15.066 -12.079 -11.880 1.00 80.31 293 VAL A C 1
ATOM 2434 O O . VAL A 1 293 ? -16.031 -12.837 -11.954 1.00 80.31 293 VAL A O 1
ATOM 2437 N N . ARG A 1 294 ? -13.862 -12.518 -11.486 1.00 81.50 294 ARG A N 1
ATOM 2438 C CA . ARG A 1 294 ? -13.600 -13.927 -11.158 1.00 81.50 294 ARG A CA 1
ATOM 2439 C C . ARG A 1 294 ? -13.864 -14.208 -9.686 1.00 81.50 294 ARG A C 1
ATOM 2441 O O . ARG A 1 294 ? -13.439 -13.444 -8.824 1.00 81.50 294 ARG A O 1
ATOM 2448 N N . ASP A 1 295 ? -14.481 -15.356 -9.436 1.00 84.06 295 ASP A N 1
ATOM 2449 C CA . ASP A 1 295 ? -14.709 -15.888 -8.098 1.00 84.06 295 ASP A CA 1
ATOM 2450 C C . ASP A 1 295 ? -13.382 -16.280 -7.428 1.00 84.06 295 ASP A C 1
ATOM 2452 O O . ASP A 1 295 ? -12.581 -17.033 -7.998 1.00 84.06 295 ASP A O 1
ATOM 2456 N N . THR A 1 296 ? -13.142 -15.755 -6.225 1.00 87.88 296 THR A N 1
ATOM 2457 C CA . THR A 1 296 ? -11.887 -15.983 -5.509 1.00 87.88 296 THR A CA 1
ATOM 2458 C C . THR A 1 296 ? -11.789 -17.402 -4.951 1.00 87.88 296 THR A C 1
ATOM 2460 O O . THR A 1 296 ? -10.711 -17.981 -5.026 1.00 87.88 296 THR A O 1
ATOM 2463 N N . TYR A 1 297 ? -12.885 -18.027 -4.508 1.00 89.88 297 TYR A N 1
ATOM 2464 C CA . TYR A 1 297 ? -12.871 -19.405 -3.997 1.00 89.88 297 TYR A CA 1
ATOM 2465 C C . TYR A 1 297 ? -12.484 -20.409 -5.078 1.00 89.88 297 TYR A C 1
ATOM 2467 O O . TYR A 1 297 ? -11.736 -21.353 -4.819 1.00 89.88 297 TYR A O 1
ATOM 2475 N N . ARG A 1 298 ? -12.924 -20.180 -6.322 1.00 91.12 298 ARG A N 1
ATOM 2476 C CA . ARG A 1 298 ? -12.516 -21.015 -7.462 1.00 91.12 298 ARG A CA 1
ATOM 2477 C C . ARG A 1 298 ? -11.009 -20.932 -7.700 1.00 91.12 298 ARG A C 1
ATOM 2479 O O . ARG A 1 298 ? -10.383 -21.942 -8.014 1.00 91.12 298 ARG A O 1
ATOM 2486 N N . LEU A 1 299 ? -10.432 -19.737 -7.562 1.00 89.94 299 LEU A N 1
ATOM 2487 C CA . LEU A 1 299 ? -8.990 -19.530 -7.690 1.00 89.94 299 LEU A CA 1
ATOM 2488 C C . LEU A 1 299 ? -8.219 -20.141 -6.515 1.00 89.94 299 LEU A C 1
ATOM 2490 O O . LEU A 1 299 ? -7.177 -20.743 -6.750 1.00 89.94 299 LEU A O 1
ATOM 2494 N N . THR A 1 300 ? -8.746 -20.047 -5.294 1.00 91.94 300 THR A N 1
ATOM 2495 C CA . THR A 1 300 ? -8.170 -20.680 -4.099 1.00 91.94 300 THR A CA 1
ATOM 2496 C C . THR A 1 300 ? -8.125 -22.196 -4.245 1.00 91.94 300 THR A C 1
ATOM 2498 O O . THR A 1 300 ? -7.077 -22.797 -4.037 1.00 91.94 300 THR A O 1
ATOM 2501 N N . LEU A 1 301 ? -9.222 -22.817 -4.692 1.00 91.75 301 LEU A N 1
ATOM 2502 C CA . LEU A 1 301 ? -9.267 -24.258 -4.950 1.00 91.75 301 LEU A CA 1
ATOM 2503 C C . LEU A 1 301 ? -8.290 -24.673 -6.058 1.00 91.75 301 LEU A C 1
ATOM 2505 O O . LEU A 1 301 ? -7.618 -25.695 -5.944 1.00 91.75 301 LEU A O 1
ATOM 2509 N N . PHE A 1 302 ? -8.200 -23.885 -7.132 1.00 91.81 302 PHE A N 1
ATOM 2510 C CA . PHE A 1 302 ? -7.216 -24.123 -8.186 1.00 91.81 302 PHE A CA 1
ATOM 2511 C C . PHE A 1 302 ? -5.784 -24.063 -7.642 1.00 91.81 302 PHE A C 1
ATOM 2513 O O . PHE A 1 302 ? -4.990 -24.944 -7.953 1.00 91.81 302 PHE A O 1
ATOM 2520 N N . LEU A 1 303 ? -5.464 -23.062 -6.818 1.00 90.62 303 LEU A N 1
ATOM 2521 C CA . LEU A 1 303 ? -4.127 -22.897 -6.253 1.00 90.62 303 LEU A CA 1
ATOM 2522 C C . LEU A 1 303 ? -3.773 -24.014 -5.262 1.00 90.62 303 LEU A C 1
ATOM 2524 O O . LEU A 1 303 ? -2.653 -24.506 -5.293 1.00 90.62 303 LEU A O 1
ATOM 2528 N N . ALA A 1 304 ? -4.725 -24.464 -4.443 1.00 89.88 304 ALA A N 1
ATOM 2529 C CA . ALA A 1 304 ? -4.518 -25.594 -3.538 1.00 89.88 304 ALA A CA 1
ATOM 2530 C C . ALA A 1 304 ? -4.208 -26.895 -4.307 1.00 89.88 304 ALA A C 1
ATOM 2532 O O . ALA A 1 304 ? -3.318 -27.648 -3.925 1.00 89.88 304 ALA A O 1
ATOM 2533 N N . ARG A 1 305 ? -4.884 -27.125 -5.441 1.00 91.19 305 ARG A N 1
ATOM 2534 C CA . ARG A 1 305 ? -4.575 -28.238 -6.360 1.00 91.19 305 ARG A CA 1
ATOM 2535 C C . ARG A 1 305 ? -3.240 -28.078 -7.068 1.00 91.19 305 ARG A C 1
ATOM 2537 O O . ARG A 1 305 ? -2.561 -29.059 -7.333 1.00 91.19 305 ARG A O 1
ATOM 2544 N N . PHE A 1 306 ? -2.892 -26.848 -7.418 1.00 90.00 306 PHE A N 1
ATOM 2545 C CA . PHE A 1 306 ? -1.613 -26.543 -8.038 1.00 90.00 306 PHE A CA 1
ATOM 2546 C C . PHE A 1 306 ? -0.451 -26.824 -7.077 1.00 90.00 306 PHE A C 1
ATOM 2548 O O . PHE A 1 306 ? 0.515 -27.450 -7.487 1.00 90.00 306 PHE A O 1
ATOM 2555 N N . ALA A 1 307 ? -0.571 -26.438 -5.804 1.00 88.25 307 ALA A N 1
ATOM 2556 C CA . ALA A 1 307 ? 0.425 -26.737 -4.775 1.00 88.25 307 ALA A CA 1
ATOM 2557 C C . ALA A 1 307 ? 0.656 -28.250 -4.618 1.00 88.25 307 ALA A C 1
ATOM 2559 O O . ALA A 1 307 ? 1.795 -28.704 -4.673 1.00 88.25 307 ALA A O 1
ATOM 2560 N N . ASP A 1 308 ? -0.431 -29.020 -4.529 1.00 87.06 308 ASP A N 1
ATOM 2561 C CA . ASP A 1 308 ? -0.395 -30.480 -4.388 1.00 87.06 308 ASP A CA 1
ATOM 2562 C C . ASP A 1 308 ? 0.301 -31.174 -5.573 1.00 87.06 308 ASP A C 1
ATOM 2564 O O . ASP A 1 308 ? 1.192 -31.996 -5.387 1.00 87.06 308 ASP A O 1
ATOM 2568 N N . ARG A 1 309 ? -0.004 -30.750 -6.809 1.00 88.88 309 ARG A N 1
ATOM 2569 C CA . ARG A 1 309 ? 0.660 -31.256 -8.029 1.00 88.88 309 ARG A CA 1
ATOM 2570 C C . ARG A 1 309 ? 2.165 -31.000 -8.079 1.00 88.88 309 ARG A C 1
ATOM 2572 O O . ARG A 1 309 ? 2.858 -31.672 -8.831 1.00 88.88 309 ARG A O 1
ATOM 2579 N N . HIS A 1 310 ? 2.644 -30.013 -7.333 1.00 85.38 310 HIS A N 1
ATOM 2580 C CA . HIS A 1 310 ? 4.058 -29.666 -7.232 1.00 85.38 310 HIS A CA 1
ATOM 2581 C C . HIS A 1 310 ? 4.661 -30.104 -5.891 1.00 85.38 310 HIS A C 1
ATOM 2583 O O . HIS A 1 310 ? 5.661 -29.540 -5.456 1.00 85.38 310 HIS A O 1
ATOM 2589 N N . SER A 1 311 ? 4.046 -31.086 -5.222 1.00 83.81 311 SER A N 1
ATOM 2590 C CA . SER A 1 311 ? 4.525 -31.667 -3.961 1.00 83.81 311 SER A CA 1
ATOM 2591 C C . SER A 1 311 ? 4.674 -30.649 -2.821 1.00 83.81 311 SER A C 1
ATOM 2593 O O . SER A 1 311 ? 5.407 -30.872 -1.855 1.00 83.81 311 SER A O 1
ATOM 2595 N N . VAL A 1 312 ? 3.954 -29.524 -2.892 1.00 81.38 312 VAL A N 1
ATOM 2596 C CA . VAL A 1 312 ? 3.882 -28.535 -1.814 1.00 81.38 312 VAL A CA 1
ATOM 2597 C C . VAL A 1 312 ? 2.653 -28.840 -0.964 1.00 81.38 312 VAL A C 1
ATOM 2599 O O . VAL A 1 312 ? 1.522 -28.519 -1.332 1.00 81.38 312 VAL A O 1
ATOM 2602 N N . THR A 1 313 ? 2.881 -29.468 0.189 1.00 74.50 313 THR A N 1
ATOM 2603 C CA . THR A 1 313 ? 1.809 -29.917 1.082 1.00 74.50 313 THR A CA 1
ATOM 2604 C C . THR A 1 313 ? 1.021 -28.754 1.687 1.00 74.50 313 THR A C 1
ATOM 2606 O O . THR A 1 313 ? 1.571 -27.724 2.084 1.00 74.50 313 THR A O 1
ATOM 2609 N N . THR A 1 314 ? -0.298 -28.939 1.785 1.00 77.31 314 THR A N 1
ATOM 2610 C CA . THR A 1 314 ? -1.182 -28.040 2.542 1.00 77.31 314 THR A CA 1
ATOM 2611 C C . THR A 1 314 ? -0.824 -28.137 4.031 1.00 77.31 314 THR A C 1
ATOM 2613 O O . THR A 1 314 ? -0.638 -29.232 4.544 1.00 77.31 314 THR A O 1
ATOM 2616 N N . ASN A 1 315 ? -0.715 -27.017 4.743 1.00 79.06 315 ASN A N 1
ATOM 2617 C CA . ASN A 1 315 ? -0.373 -26.962 6.178 1.00 79.06 315 ASN A CA 1
ATOM 2618 C C . ASN A 1 315 ? -1.272 -25.968 6.938 1.00 79.06 315 ASN A C 1
ATOM 2620 O O . ASN A 1 315 ? -2.171 -25.375 6.336 1.00 79.06 315 ASN A O 1
ATOM 2624 N N . LEU A 1 316 ? -1.035 -25.738 8.238 1.00 83.12 316 LEU A N 1
ATOM 2625 C CA . LEU A 1 316 ? -1.870 -24.826 9.039 1.00 83.12 316 LEU A CA 1
ATOM 2626 C C . LEU A 1 316 ? -1.800 -23.384 8.514 1.00 83.12 316 LEU A C 1
ATOM 2628 O O . LEU A 1 316 ? -2.806 -22.672 8.481 1.00 83.12 316 LEU A O 1
ATOM 2632 N N . LEU A 1 317 ? -0.638 -22.966 7.996 1.00 82.62 317 LEU A N 1
ATOM 2633 C CA . LEU A 1 317 ? -0.502 -21.673 7.322 1.00 82.62 317 LEU A CA 1
ATOM 2634 C C . LEU A 1 317 ? -1.436 -21.559 6.108 1.00 82.62 317 LEU A C 1
ATOM 2636 O O . LEU A 1 317 ? -2.006 -20.495 5.874 1.00 82.62 317 LEU A O 1
ATOM 2640 N N . THR A 1 318 ? -1.634 -22.642 5.354 1.00 85.88 318 THR A N 1
ATOM 2641 C CA . THR A 1 318 ? -2.559 -22.658 4.212 1.00 85.88 318 THR A CA 1
ATOM 2642 C C . THR A 1 318 ? -3.995 -22.390 4.666 1.00 85.88 318 THR A C 1
ATOM 2644 O O . THR A 1 318 ? -4.674 -21.574 4.046 1.00 85.88 318 THR A O 1
ATOM 2647 N N . TRP A 1 319 ? -4.436 -22.978 5.784 1.00 89.75 319 TRP A N 1
ATOM 2648 C CA . TRP A 1 319 ? -5.745 -22.681 6.381 1.00 89.75 319 TRP A CA 1
ATOM 2649 C C . TRP A 1 319 ? -5.875 -21.201 6.762 1.00 89.75 319 TRP A C 1
ATOM 2651 O O . TRP A 1 319 ? -6.842 -20.550 6.366 1.00 89.75 319 TRP A O 1
ATOM 2661 N N . ALA A 1 320 ? -4.859 -20.626 7.412 1.00 89.12 320 ALA A N 1
ATOM 2662 C CA . ALA A 1 320 ? -4.844 -19.199 7.742 1.00 89.12 320 ALA A CA 1
ATOM 2663 C C . ALA A 1 320 ? -4.940 -18.298 6.494 1.00 89.12 320 ALA A C 1
ATOM 2665 O O . ALA A 1 320 ? -5.671 -17.307 6.480 1.00 89.12 320 ALA A O 1
ATOM 2666 N N . LYS A 1 321 ? -4.240 -18.654 5.407 1.00 88.56 321 LYS A N 1
ATOM 2667 C CA . LYS A 1 321 ? -4.316 -17.914 4.137 1.00 88.56 321 LYS A CA 1
ATOM 2668 C C . LYS A 1 321 ? -5.665 -18.068 3.439 1.00 88.56 321 LYS A C 1
ATOM 2670 O O . LYS A 1 321 ? -6.102 -17.133 2.771 1.00 88.56 321 LYS A O 1
ATOM 2675 N N . VAL A 1 322 ? -6.317 -19.224 3.560 1.00 92.00 322 VAL A N 1
ATOM 2676 C CA . VAL A 1 322 ? -7.665 -19.427 3.018 1.00 92.00 322 VAL A CA 1
ATOM 2677 C C . VAL A 1 322 ? -8.672 -18.577 3.783 1.00 92.00 322 VAL A C 1
ATOM 2679 O O . VAL A 1 322 ? -9.471 -17.911 3.130 1.00 92.00 322 VAL A O 1
ATOM 2682 N N . TYR A 1 323 ? -8.594 -18.530 5.117 1.00 93.06 323 TYR A N 1
ATOM 2683 C CA . TYR A 1 323 ? -9.445 -17.672 5.949 1.00 93.06 323 TYR A CA 1
ATOM 2684 C C . TYR A 1 323 ? -9.395 -16.202 5.502 1.00 93.06 323 TYR A C 1
ATOM 2686 O O . TYR A 1 323 ? -10.427 -15.571 5.288 1.00 93.06 323 TYR A O 1
ATOM 2694 N N . ASP A 1 324 ? -8.188 -15.693 5.241 1.00 89.19 324 ASP A N 1
ATOM 2695 C CA . ASP A 1 324 ? -7.927 -14.339 4.736 1.00 89.19 324 ASP A CA 1
ATOM 2696 C C . ASP A 1 324 ? -8.627 -14.006 3.394 1.00 89.19 324 ASP A C 1
ATOM 2698 O O . ASP A 1 324 ? -8.796 -12.832 3.049 1.00 89.19 324 ASP A O 1
ATOM 2702 N N . VAL A 1 325 ? -9.001 -15.020 2.604 1.00 90.25 325 VAL A N 1
ATOM 2703 C CA . VAL A 1 325 ? -9.691 -14.865 1.311 1.00 90.25 325 VAL A CA 1
ATOM 2704 C C . VAL A 1 325 ? -11.215 -14.814 1.470 1.00 90.25 325 VAL A C 1
ATOM 2706 O O . VAL A 1 325 ? -11.901 -14.316 0.573 1.00 90.25 325 VAL A O 1
ATOM 2709 N N . ILE A 1 326 ? -11.751 -15.319 2.582 1.00 90.62 326 ILE A N 1
ATOM 2710 C CA . ILE A 1 326 ? -13.190 -15.393 2.832 1.00 90.62 326 ILE A CA 1
ATOM 2711 C C . ILE A 1 326 ? -13.725 -13.983 3.093 1.00 90.62 326 ILE A C 1
ATOM 2713 O O . ILE A 1 326 ? -13.266 -13.295 3.999 1.00 90.62 326 ILE A O 1
ATOM 2717 N N . ASP A 1 327 ? -14.702 -13.550 2.298 1.00 85.56 327 ASP A N 1
ATOM 2718 C CA . ASP A 1 327 ? -15.334 -12.229 2.413 1.00 85.56 327 ASP A CA 1
ATOM 2719 C C . ASP A 1 327 ? -16.705 -12.272 3.110 1.00 85.56 327 ASP A C 1
ATOM 2721 O O . ASP A 1 327 ? -17.205 -11.240 3.542 1.00 85.56 327 ASP A O 1
ATOM 2725 N N . ASN A 1 328 ? -17.301 -13.456 3.266 1.00 88.06 328 ASN A N 1
ATOM 2726 C CA . ASN A 1 328 ? -18.604 -13.641 3.899 1.00 88.06 328 ASN A CA 1
ATOM 2727 C C . ASN A 1 328 ? -18.485 -14.126 5.355 1.00 88.06 328 ASN A C 1
ATOM 2729 O O . ASN A 1 328 ? -17.790 -15.103 5.640 1.00 88.06 328 ASN A O 1
ATOM 2733 N N . VAL A 1 329 ? -19.225 -13.479 6.257 1.00 85.94 329 VAL A N 1
ATOM 2734 C CA . VAL A 1 329 ? -19.183 -13.733 7.705 1.00 85.94 329 VAL A CA 1
ATOM 2735 C C . VAL A 1 329 ? -19.604 -15.161 8.085 1.00 85.94 329 VAL A C 1
ATOM 2737 O O . VAL A 1 329 ? -18.884 -15.827 8.822 1.00 85.94 329 VAL A O 1
ATOM 2740 N N . TYR A 1 330 ? -20.685 -15.686 7.498 1.00 88.12 330 TYR A N 1
ATOM 2741 C CA . TYR A 1 330 ? -21.177 -17.046 7.765 1.00 88.12 330 TYR A CA 1
ATOM 2742 C C . TYR A 1 330 ? -20.237 -18.122 7.212 1.00 88.12 330 TYR A C 1
ATOM 2744 O O . TYR A 1 330 ? -20.166 -19.237 7.721 1.00 88.12 330 TYR A O 1
ATOM 2752 N N . MET A 1 331 ? -19.491 -17.808 6.149 1.00 91.25 331 MET A N 1
ATOM 2753 C CA . MET A 1 331 ? -18.462 -18.717 5.641 1.00 91.25 331 MET A CA 1
ATOM 2754 C C . MET A 1 331 ? -17.223 -18.741 6.529 1.00 91.25 331 MET A C 1
ATOM 2756 O O . MET A 1 331 ? -16.626 -19.803 6.665 1.00 91.25 331 MET A O 1
ATOM 2760 N N . LYS A 1 332 ? -16.837 -17.604 7.127 1.00 91.00 332 LYS A N 1
ATOM 2761 C CA . LYS A 1 332 ? -15.753 -17.557 8.123 1.00 91.00 332 LYS A CA 1
ATOM 2762 C C . LYS A 1 332 ? -16.125 -18.372 9.350 1.00 91.00 332 LYS A C 1
ATOM 2764 O O . LYS A 1 332 ? -15.333 -19.186 9.802 1.00 91.00 332 LYS A O 1
ATOM 2769 N N . GLU A 1 333 ? -17.352 -18.201 9.818 1.00 86.75 333 GLU A N 1
ATOM 2770 C CA . GLU A 1 333 ? -17.921 -18.975 10.912 1.00 86.75 333 GLU A CA 1
ATOM 2771 C C . GLU A 1 333 ? -17.829 -20.483 10.651 1.00 86.75 333 GLU A C 1
ATOM 2773 O O . GLU A 1 333 ? -17.195 -21.229 11.396 1.00 86.75 333 GLU A O 1
ATOM 2778 N N . TRP A 1 334 ? -18.403 -20.921 9.530 1.00 90.00 334 TRP A N 1
ATOM 2779 C CA . TRP A 1 334 ? -18.396 -22.322 9.147 1.00 90.00 334 TRP A CA 1
ATOM 2780 C C . TRP A 1 334 ? -16.970 -22.854 8.935 1.00 90.00 334 TRP A C 1
ATOM 2782 O O . TRP A 1 334 ? -16.672 -23.967 9.349 1.00 90.00 334 TRP A O 1
ATOM 2792 N N . PHE A 1 335 ? -16.059 -22.054 8.374 1.00 93.25 335 PHE A N 1
ATOM 2793 C CA . PHE A 1 335 ? -14.647 -22.419 8.231 1.00 93.25 335 PHE A CA 1
ATOM 2794 C C . PHE A 1 335 ? -13.977 -22.739 9.567 1.00 93.25 335 PHE A C 1
ATOM 2796 O O . PHE A 1 335 ? -13.275 -23.742 9.673 1.00 93.25 335 PHE A O 1
ATOM 2803 N N . LEU A 1 336 ? -14.177 -21.886 10.573 1.00 90.31 336 LEU A N 1
ATOM 2804 C CA . LEU A 1 336 ? -13.553 -22.072 11.877 1.00 90.31 336 LEU A CA 1
ATOM 2805 C C . LEU A 1 336 ? -14.153 -23.272 12.622 1.00 90.31 336 LEU A C 1
ATOM 2807 O O . LEU A 1 336 ? -13.401 -24.042 13.215 1.00 90.31 336 LEU A O 1
ATOM 2811 N N . ASN A 1 337 ? -15.471 -23.485 12.516 1.00 88.25 337 ASN A N 1
ATOM 2812 C CA . ASN A 1 337 ? -16.124 -24.681 13.060 1.00 88.25 337 ASN A CA 1
ATOM 2813 C C . ASN A 1 337 ? -15.551 -25.957 12.431 1.00 88.25 337 ASN A C 1
ATOM 2815 O O . ASN A 1 337 ? -15.195 -26.892 13.137 1.00 88.25 337 ASN A O 1
ATOM 2819 N N . GLU A 1 338 ? -15.367 -25.971 11.110 1.00 90.88 338 GLU A N 1
ATOM 2820 C CA . GLU A 1 338 ? -14.787 -27.115 10.399 1.00 90.88 338 GLU A CA 1
ATOM 2821 C C . GLU A 1 338 ? -13.333 -27.383 10.813 1.00 90.88 338 GLU A C 1
ATOM 2823 O O . GLU A 1 338 ? -12.917 -28.540 10.868 1.00 90.88 338 GLU A O 1
ATOM 2828 N N . MET A 1 339 ? -12.545 -26.348 11.120 1.00 89.81 339 MET A N 1
ATOM 2829 C CA . MET A 1 339 ? -11.206 -26.542 11.685 1.00 89.81 339 MET A CA 1
ATOM 2830 C C . MET A 1 339 ? -11.271 -27.175 13.077 1.00 89.81 339 MET A C 1
ATOM 2832 O O . MET A 1 339 ? -10.558 -28.146 13.331 1.00 89.81 339 MET A O 1
ATOM 2836 N N . GLN A 1 340 ? -12.144 -26.665 13.948 1.00 84.69 340 GLN A N 1
ATOM 2837 C CA . GLN A 1 340 ? -12.301 -27.159 15.315 1.00 84.69 340 GLN A CA 1
ATOM 2838 C C . GLN A 1 340 ? -12.803 -28.609 15.351 1.00 84.69 340 GLN A C 1
ATOM 2840 O O . GLN A 1 340 ? -12.211 -29.448 16.023 1.00 84.69 340 GLN A O 1
ATOM 2845 N N . GLU A 1 341 ? -13.842 -28.934 14.578 1.00 87.38 341 GLU A N 1
ATOM 2846 C CA . GLU A 1 341 ? -14.413 -30.287 14.477 1.00 87.38 341 GLU A CA 1
ATOM 2847 C C . GLU A 1 341 ? -13.406 -31.333 13.978 1.00 87.38 341 GLU A C 1
ATOM 2849 O O . GLU A 1 341 ? -13.591 -32.525 14.197 1.00 87.38 341 GLU A O 1
ATOM 2854 N N . ASN A 1 342 ? -12.354 -30.906 13.274 1.00 87.00 342 ASN A N 1
ATOM 2855 C CA . ASN A 1 342 ? -11.331 -31.794 12.716 1.00 87.00 342 ASN A CA 1
ATOM 2856 C C . ASN A 1 342 ? -10.011 -31.704 13.491 1.00 87.00 342 ASN A C 1
ATOM 2858 O O . ASN A 1 342 ? -8.979 -32.157 12.990 1.00 87.00 342 ASN A O 1
ATOM 2862 N N . GLY A 1 343 ? -10.026 -31.095 14.682 1.00 82.19 343 GLY A N 1
ATOM 2863 C CA . GLY A 1 343 ? -8.859 -30.966 15.547 1.00 82.19 343 GLY A CA 1
ATOM 2864 C C . GLY A 1 343 ? -7.681 -30.259 14.875 1.00 82.19 343 GLY A C 1
ATOM 2865 O O . GLY A 1 343 ? -6.550 -30.717 15.018 1.00 82.19 343 GLY A O 1
ATOM 2866 N N . ILE A 1 344 ? -7.934 -29.217 14.071 1.00 86.06 344 ILE A N 1
ATOM 2867 C CA . ILE A 1 344 ? -6.896 -28.448 13.369 1.00 86.06 344 ILE A CA 1
ATOM 2868 C C . ILE A 1 344 ? -6.490 -27.239 14.234 1.00 86.06 344 ILE A C 1
ATOM 2870 O O . ILE A 1 344 ? -7.329 -26.368 14.480 1.00 86.06 344 ILE A O 1
ATOM 2874 N N . PRO A 1 345 ? -5.225 -27.132 14.689 1.00 83.12 345 PRO A N 1
ATOM 2875 C CA . PRO A 1 345 ? -4.772 -26.017 15.525 1.00 83.12 345 PRO A CA 1
ATOM 2876 C C . PRO A 1 345 ? -4.782 -24.652 14.824 1.00 83.12 345 PRO A C 1
ATOM 2878 O O . PRO A 1 345 ? -4.594 -24.541 13.607 1.00 83.12 345 PRO A O 1
ATOM 2881 N N . PHE A 1 346 ? -4.944 -23.585 15.611 1.00 84.19 346 PHE A N 1
ATOM 2882 C CA . PHE A 1 346 ? -4.923 -22.208 15.118 1.00 84.19 346 PHE A CA 1
ATOM 2883 C C . PHE A 1 346 ? -3.522 -21.610 15.199 1.00 84.19 346 PHE A C 1
ATOM 2885 O O . PHE A 1 346 ? -2.970 -21.399 16.273 1.00 84.19 346 PHE A O 1
ATOM 2892 N N . VAL A 1 347 ? -2.955 -21.276 14.041 1.00 83.75 347 VAL A N 1
ATOM 2893 C CA . VAL A 1 347 ? -1.681 -20.549 13.972 1.00 83.75 347 VAL A CA 1
ATOM 2894 C C . VAL A 1 347 ? -1.855 -19.072 14.303 1.00 83.75 347 VAL A C 1
ATOM 2896 O O . VAL A 1 347 ? -2.897 -18.477 14.020 1.00 83.75 347 VAL A O 1
ATOM 2899 N N . ARG A 1 348 ? -0.784 -18.436 14.789 1.00 80.44 348 ARG A N 1
ATOM 2900 C CA . ARG A 1 348 ? -0.786 -17.011 15.153 1.00 80.44 348 ARG A CA 1
ATOM 2901 C C . ARG A 1 348 ? -1.314 -16.089 14.051 1.00 80.44 348 ARG A C 1
ATOM 2903 O O . ARG A 1 348 ? -2.083 -15.176 14.323 1.00 80.44 348 ARG A O 1
ATOM 2910 N N . LEU A 1 349 ? -0.972 -16.361 12.790 1.00 82.69 349 LEU A N 1
ATOM 2911 C CA . LEU A 1 349 ? -1.466 -15.569 11.658 1.00 82.69 349 LEU A CA 1
ATOM 2912 C C . LEU A 1 349 ? -3.003 -15.602 11.531 1.00 82.69 349 LEU A C 1
ATOM 2914 O O . LEU A 1 349 ? -3.612 -14.607 11.125 1.00 82.69 349 LEU A O 1
ATOM 2918 N N . LEU A 1 350 ? -3.624 -16.747 11.832 1.00 87.38 350 LEU A N 1
ATOM 2919 C CA . LEU A 1 350 ? -5.078 -16.883 11.838 1.00 87.38 350 LEU A CA 1
ATOM 2920 C C . LEU A 1 350 ? -5.667 -16.089 13.007 1.00 87.38 350 LEU A C 1
ATOM 2922 O O . LEU A 1 350 ? -6.589 -15.313 12.780 1.00 87.38 350 LEU A O 1
ATOM 2926 N N . VAL A 1 351 ? -5.070 -16.190 14.199 1.00 85.38 351 VAL A N 1
ATOM 2927 C CA . VAL A 1 351 ? -5.458 -15.407 15.387 1.00 85.38 351 VAL A CA 1
ATOM 2928 C C . VAL A 1 351 ? -5.426 -13.903 15.099 1.00 85.38 351 VAL A C 1
ATOM 2930 O O . VAL A 1 351 ? -6.423 -13.221 15.311 1.00 85.38 351 VAL A O 1
ATOM 2933 N N . ASP A 1 352 ? -4.351 -13.387 14.495 1.00 85.75 352 ASP A N 1
ATOM 2934 C CA . ASP A 1 352 ? -4.261 -11.971 14.105 1.00 85.75 352 ASP A CA 1
ATOM 2935 C C . ASP A 1 352 ? -5.344 -11.570 13.085 1.00 85.75 352 ASP A C 1
ATOM 2937 O O . ASP A 1 352 ? -5.747 -10.409 12.999 1.00 85.75 352 ASP A O 1
ATOM 2941 N N . SER A 1 353 ? -5.783 -12.509 12.245 1.00 87.94 353 SER A N 1
ATOM 2942 C CA . SER A 1 353 ? -6.829 -12.266 11.246 1.00 87.94 353 SER A CA 1
ATOM 2943 C C . SER A 1 353 ? -8.215 -12.239 11.879 1.00 87.94 353 SER A C 1
ATOM 2945 O O . SER A 1 353 ? -8.994 -11.345 11.560 1.00 87.94 353 SER A O 1
ATOM 2947 N N . ILE A 1 354 ? -8.473 -13.153 12.815 1.00 88.94 354 ILE A N 1
ATOM 2948 C CA . ILE A 1 354 ? -9.678 -13.189 13.646 1.00 88.94 354 ILE A CA 1
ATOM 2949 C C . ILE A 1 354 ? -9.780 -11.903 14.474 1.00 88.94 354 ILE A C 1
ATOM 2951 O O . ILE A 1 354 ? -10.816 -11.248 14.442 1.00 88.94 354 ILE A O 1
ATOM 2955 N N . LEU A 1 355 ? -8.689 -11.480 15.123 1.00 89.50 355 LEU A N 1
ATOM 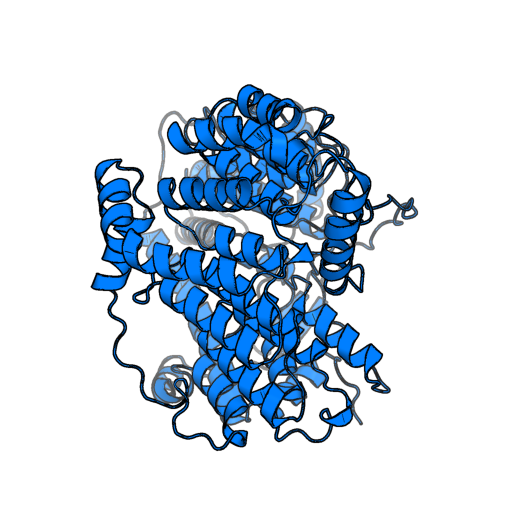2956 C CA . LEU A 1 355 ? -8.624 -10.231 15.884 1.00 89.50 355 LEU A CA 1
ATOM 2957 C C . LEU A 1 355 ? -9.005 -9.014 15.033 1.00 89.50 355 LEU A C 1
ATOM 2959 O O . LEU A 1 355 ? -9.811 -8.188 15.452 1.00 89.50 355 LEU A O 1
ATOM 2963 N N . ARG A 1 356 ? -8.452 -8.904 13.817 1.00 88.69 356 ARG A N 1
ATOM 2964 C CA . ARG A 1 356 ? -8.791 -7.801 12.902 1.00 88.69 356 ARG A CA 1
ATOM 2965 C C . ARG A 1 356 ? -10.259 -7.808 12.489 1.00 88.69 356 ARG A C 1
ATOM 2967 O O . ARG A 1 356 ? -10.832 -6.733 12.353 1.00 88.69 356 ARG A O 1
ATOM 2974 N N . ASP A 1 357 ? -10.840 -8.980 12.247 1.00 87.44 357 ASP A N 1
ATOM 2975 C CA . ASP A 1 357 ? -12.257 -9.090 11.894 1.00 87.44 357 ASP A CA 1
ATOM 2976 C C . ASP A 1 357 ? -13.153 -8.725 13.083 1.00 87.44 357 ASP A C 1
ATOM 2978 O O . ASP A 1 357 ? -14.135 -8.005 12.914 1.00 87.44 357 ASP A O 1
ATOM 2982 N N . PHE A 1 358 ? -12.785 -9.167 14.290 1.00 87.25 358 PHE A N 1
ATOM 2983 C CA . PHE A 1 358 ? -13.511 -8.846 15.514 1.00 87.25 358 PHE A CA 1
ATOM 2984 C C . PHE A 1 358 ? -13.482 -7.342 15.805 1.00 87.25 358 PHE A C 1
ATOM 2986 O O . PHE A 1 358 ? -14.539 -6.738 15.984 1.00 87.25 358 PHE A O 1
ATOM 2993 N N . ALA A 1 359 ? -12.301 -6.717 15.735 1.00 88.62 359 ALA A N 1
ATOM 2994 C CA . ALA A 1 359 ? -12.116 -5.277 15.921 1.00 88.62 359 ALA A CA 1
ATOM 2995 C C . ALA A 1 359 ? -12.872 -4.420 14.887 1.00 88.62 359 ALA A C 1
ATOM 2997 O O . ALA A 1 359 ? -13.118 -3.250 15.129 1.00 88.62 359 ALA A O 1
ATOM 2998 N N . GLN A 1 360 ? -13.240 -4.967 13.723 1.00 85.12 360 GLN A N 1
ATOM 2999 C CA . GLN A 1 360 ? -14.097 -4.263 12.756 1.00 85.12 360 GLN A CA 1
ATOM 3000 C C . GLN A 1 360 ? -15.592 -4.392 13.065 1.00 85.12 360 GLN A C 1
ATOM 3002 O O . GLN A 1 360 ? -16.397 -3.659 12.494 1.00 85.12 360 GLN A O 1
ATOM 3007 N N . SER A 1 361 ? -15.969 -5.364 13.895 1.00 82.31 361 SER A N 1
ATOM 3008 C CA . SER A 1 361 ? -17.363 -5.713 14.176 1.00 82.31 361 SER A CA 1
ATOM 3009 C C . SER A 1 361 ? -17.883 -5.170 15.505 1.00 82.31 361 SER A C 1
ATOM 3011 O O . SER A 1 361 ? -19.095 -5.024 15.657 1.00 82.31 361 SER A O 1
ATOM 3013 N N . THR A 1 362 ? -16.986 -4.890 16.451 1.00 86.75 362 THR A N 1
ATOM 3014 C CA . THR A 1 362 ? -17.312 -4.279 17.743 1.00 86.75 362 THR A CA 1
ATOM 3015 C C . THR A 1 362 ? -17.132 -2.765 17.683 1.00 86.75 362 THR A C 1
ATOM 3017 O O . THR A 1 362 ? -16.375 -2.258 16.862 1.00 86.75 362 THR A O 1
ATOM 3020 N N . THR A 1 363 ? -17.863 -2.052 18.535 1.00 87.75 363 THR A N 1
ATOM 3021 C CA . THR A 1 363 ? -17.695 -0.612 18.780 1.00 87.75 363 THR A CA 1
ATOM 3022 C C . THR A 1 363 ? -17.172 -0.338 20.186 1.00 87.75 363 THR A C 1
ATOM 3024 O O . THR A 1 363 ? -16.668 0.748 20.449 1.00 87.75 363 THR A O 1
ATOM 3027 N N . ASN A 1 364 ? -17.266 -1.312 21.098 1.00 90.25 364 ASN A N 1
ATOM 3028 C CA . ASN A 1 364 ? -16.756 -1.193 22.458 1.00 90.25 364 ASN A CA 1
ATOM 3029 C C . ASN A 1 364 ? -15.307 -1.696 22.523 1.00 90.25 364 ASN A C 1
ATOM 3031 O O . ASN A 1 364 ? -15.023 -2.836 22.145 1.00 90.25 364 ASN A O 1
ATOM 3035 N N . THR A 1 365 ? -14.397 -0.843 22.993 1.00 91.12 365 THR A N 1
ATOM 3036 C CA . THR A 1 365 ? -12.980 -1.187 23.174 1.00 91.12 365 THR A CA 1
ATOM 3037 C C . THR A 1 365 ? -12.780 -2.183 24.318 1.00 91.12 365 THR A C 1
ATOM 3039 O O . THR A 1 365 ? -11.927 -3.058 24.199 1.00 91.12 365 THR A O 1
ATOM 3042 N N . GLU A 1 366 ? -13.608 -2.141 25.365 1.00 91.19 366 GLU A N 1
ATOM 3043 C CA . GLU A 1 366 ? -13.539 -3.112 26.466 1.00 91.19 366 GLU A CA 1
ATOM 3044 C C . GLU A 1 366 ? -13.936 -4.519 26.005 1.00 91.19 366 GLU A C 1
ATOM 3046 O O . GLU A 1 366 ? -13.266 -5.488 26.345 1.00 91.19 366 GLU A O 1
ATOM 3051 N N . ASP A 1 367 ? -14.942 -4.644 25.129 1.00 90.25 367 ASP A N 1
ATOM 3052 C CA . ASP A 1 367 ? -15.279 -5.925 24.488 1.00 90.25 367 ASP A CA 1
ATOM 3053 C C . ASP A 1 367 ? -14.091 -6.478 23.684 1.00 90.25 367 ASP A C 1
ATOM 3055 O O . ASP A 1 367 ? -13.881 -7.688 23.641 1.00 90.25 367 ASP A O 1
ATOM 3059 N N . LEU A 1 368 ? -13.316 -5.606 23.024 1.00 91.06 368 LEU A N 1
ATOM 3060 C CA . LEU A 1 368 ? -12.122 -6.003 22.276 1.00 91.06 368 LEU A CA 1
ATOM 3061 C C . LEU A 1 368 ? -11.001 -6.474 23.210 1.00 91.06 368 LEU A C 1
ATOM 3063 O O . LEU A 1 368 ? -10.375 -7.491 22.923 1.00 91.06 368 LEU A O 1
ATOM 3067 N N . ILE A 1 369 ? -10.748 -5.758 24.307 1.00 91.12 369 ILE A N 1
ATOM 3068 C CA . ILE A 1 369 ? -9.742 -6.143 25.308 1.00 91.12 369 ILE A CA 1
ATOM 3069 C C . ILE A 1 369 ? -10.141 -7.465 25.963 1.00 91.12 369 ILE A C 1
ATOM 3071 O O . ILE A 1 369 ? -9.338 -8.399 25.975 1.00 91.12 369 ILE A O 1
ATOM 3075 N N . TYR A 1 370 ? -11.398 -7.586 26.397 1.00 89.62 370 TYR A N 1
ATOM 3076 C CA . TYR A 1 370 ? -11.941 -8.822 26.949 1.00 89.62 370 TYR A CA 1
ATOM 3077 C C . TYR A 1 370 ? -11.760 -9.979 25.971 1.00 89.62 370 TYR A C 1
ATOM 3079 O O . TYR A 1 370 ? -11.259 -11.031 26.357 1.00 89.62 370 TYR A O 1
ATOM 3087 N N . PHE A 1 371 ? -12.091 -9.764 24.698 1.00 86.69 371 PHE A N 1
ATOM 3088 C CA . PHE A 1 371 ? -11.913 -10.754 23.648 1.00 86.69 371 PHE A CA 1
ATOM 3089 C C . PHE A 1 371 ? -10.445 -11.185 23.483 1.00 86.69 371 PHE A C 1
ATOM 3091 O O . PHE A 1 371 ? -10.131 -12.368 23.349 1.00 86.69 371 PHE A O 1
ATOM 3098 N N . ILE A 1 372 ? -9.507 -10.242 23.522 1.00 87.62 372 ILE A N 1
ATOM 3099 C CA . ILE A 1 372 ? -8.076 -10.542 23.419 1.00 87.62 372 ILE A CA 1
ATOM 3100 C C . ILE A 1 372 ? -7.598 -11.375 24.620 1.00 87.62 372 ILE A C 1
ATOM 3102 O O . ILE A 1 372 ? -6.923 -12.393 24.439 1.00 87.62 372 ILE A O 1
ATOM 3106 N N . GLU A 1 373 ? -7.952 -10.962 25.833 1.00 87.25 373 GLU A N 1
ATOM 3107 C CA . GLU A 1 373 ? -7.444 -11.562 27.068 1.00 87.25 373 GLU A CA 1
ATOM 3108 C C . GLU A 1 373 ? -8.131 -12.891 27.400 1.00 87.25 373 GLU A C 1
ATOM 3110 O O . GLU A 1 373 ? -7.456 -13.877 27.710 1.00 87.25 373 GLU A O 1
ATOM 3115 N N . ASN A 1 374 ? -9.458 -12.940 27.270 1.00 82.12 374 ASN A N 1
ATOM 3116 C CA . ASN A 1 374 ? -10.306 -14.033 27.749 1.00 82.12 374 ASN A CA 1
ATOM 3117 C C . ASN A 1 374 ? -10.780 -14.981 26.657 1.00 82.12 374 ASN A C 1
ATOM 3119 O O . ASN A 1 374 ? -11.120 -16.112 26.986 1.00 82.12 374 ASN A O 1
ATOM 3123 N N . ASP A 1 375 ? -10.749 -14.593 25.379 1.00 78.81 375 ASP A N 1
ATOM 3124 C CA . ASP A 1 375 ? -11.150 -15.497 24.296 1.00 78.81 375 ASP A CA 1
ATOM 3125 C C . ASP A 1 375 ? -9.971 -15.944 23.433 1.00 78.81 375 ASP A C 1
ATOM 3127 O O . ASP A 1 375 ? -9.791 -17.133 23.165 1.00 78.81 375 ASP A O 1
ATOM 3131 N N . LEU A 1 376 ? -9.099 -15.017 23.037 1.00 77.56 376 LEU A N 1
ATOM 3132 C CA . LEU A 1 376 ? -7.861 -15.356 22.331 1.00 77.56 376 LEU A CA 1
ATOM 3133 C C . LEU A 1 376 ? -6.767 -15.867 23.276 1.00 77.56 376 LEU A C 1
ATOM 3135 O O . LEU A 1 376 ? -5.836 -16.529 22.822 1.00 77.56 376 LEU A O 1
ATOM 3139 N N . GLY A 1 377 ? -6.889 -15.608 24.581 1.00 72.69 377 GLY A N 1
ATOM 3140 C CA . GLY A 1 377 ? -5.955 -16.089 25.602 1.00 72.69 377 GLY A CA 1
ATOM 3141 C C . GLY A 1 377 ? -4.649 -15.297 25.677 1.00 72.69 377 GLY A C 1
ATOM 3142 O O . GLY A 1 377 ? -3.672 -15.787 26.247 1.00 72.69 377 GLY A O 1
ATOM 3143 N N . ILE A 1 378 ? -4.615 -14.087 25.112 1.00 79.56 378 ILE A N 1
ATOM 3144 C CA . ILE A 1 378 ? -3.474 -13.168 25.174 1.00 79.56 378 ILE A CA 1
ATOM 3145 C C . ILE A 1 378 ? -3.598 -12.375 26.481 1.00 79.56 378 ILE A C 1
ATOM 3147 O O . ILE A 1 378 ? -4.087 -11.252 26.492 1.00 79.56 378 ILE A O 1
ATOM 3151 N N . LYS A 1 379 ? -3.161 -12.982 27.594 1.00 77.62 379 LYS A N 1
ATOM 3152 C CA . LYS A 1 379 ? -3.369 -12.479 28.972 1.00 77.62 379 LYS A CA 1
ATOM 3153 C C . LYS A 1 379 ? -2.915 -11.035 29.224 1.00 77.62 379 LYS A C 1
ATOM 3155 O O . LYS A 1 379 ? -3.409 -10.403 30.143 1.00 77.62 379 LYS A O 1
ATOM 3160 N N . ASN A 1 380 ? -1.930 -10.550 28.470 1.00 85.12 380 ASN A N 1
ATOM 3161 C CA . ASN A 1 380 ? -1.518 -9.152 28.488 1.00 85.12 380 ASN A CA 1
ATOM 3162 C C . ASN A 1 380 ? -1.325 -8.698 27.042 1.00 85.12 380 ASN A C 1
ATOM 3164 O O . ASN A 1 380 ? -0.369 -9.099 26.373 1.00 85.12 380 ASN A O 1
ATOM 3168 N N . TRP A 1 381 ? -2.248 -7.878 26.553 1.00 89.38 381 TRP A N 1
ATOM 3169 C CA . TRP A 1 381 ? -2.255 -7.428 25.164 1.00 89.38 381 TRP A CA 1
ATOM 3170 C C . TRP A 1 381 ? -1.200 -6.355 24.868 1.00 89.38 381 TRP A C 1
ATOM 3172 O O . TRP A 1 381 ? -0.786 -6.213 23.719 1.00 89.38 381 TRP A O 1
ATOM 3182 N N . ARG A 1 382 ? -0.728 -5.614 25.879 1.00 89.69 382 ARG A N 1
ATOM 3183 C CA . ARG A 1 382 ? 0.233 -4.506 25.717 1.00 89.69 382 ARG A CA 1
ATOM 3184 C C . ARG A 1 382 ? 1.581 -4.922 25.093 1.00 89.69 382 ARG A C 1
ATOM 3186 O O . ARG A 1 382 ? 2.044 -4.236 24.177 1.00 89.69 382 ARG A O 1
ATOM 3193 N N . PRO A 1 383 ? 2.248 -6.013 25.525 1.00 88.88 383 PRO A N 1
ATOM 3194 C CA . PRO A 1 383 ? 3.492 -6.462 24.896 1.00 88.88 383 PRO A CA 1
ATOM 3195 C C . PRO A 1 383 ? 3.280 -7.091 23.512 1.00 88.88 383 PRO A C 1
ATOM 3197 O O . PRO A 1 383 ? 4.236 -7.224 22.747 1.00 88.88 383 PRO A O 1
ATOM 3200 N N . ASP A 1 384 ? 2.054 -7.492 23.173 1.00 86.81 384 ASP A N 1
ATOM 3201 C CA . ASP A 1 384 ? 1.742 -8.097 21.885 1.00 86.81 384 ASP A CA 1
ATOM 3202 C C . ASP A 1 384 ? 1.519 -7.022 20.813 1.00 86.81 384 ASP A C 1
ATOM 3204 O O . ASP A 1 384 ? 0.558 -6.261 20.853 1.00 86.81 384 ASP A O 1
ATOM 3208 N N . ILE A 1 385 ? 2.403 -6.966 19.814 1.00 84.88 385 ILE A N 1
ATOM 3209 C CA . ILE A 1 385 ? 2.391 -5.906 18.793 1.00 84.88 385 ILE A CA 1
ATOM 3210 C C . ILE A 1 385 ? 1.068 -5.866 18.013 1.00 84.88 385 ILE A C 1
ATOM 3212 O O . ILE A 1 385 ? 0.590 -4.786 17.666 1.00 84.88 385 ILE A O 1
ATOM 3216 N N . ALA A 1 386 ? 0.482 -7.020 17.682 1.00 86.81 386 ALA A N 1
ATOM 3217 C CA . ALA A 1 386 ? -0.742 -7.054 16.886 1.00 86.81 386 ALA A CA 1
ATOM 3218 C C . ALA A 1 386 ? -1.956 -6.642 17.728 1.00 86.81 386 ALA A C 1
ATOM 3220 O O . ALA A 1 386 ? -2.771 -5.847 17.256 1.00 86.81 386 ALA A O 1
ATOM 3221 N N . ALA A 1 387 ? -2.036 -7.134 18.967 1.00 90.88 387 ALA A N 1
ATOM 3222 C CA . ALA A 1 387 ? -3.082 -6.774 19.914 1.00 90.88 387 ALA A CA 1
ATOM 3223 C C . ALA A 1 387 ? -3.002 -5.295 20.303 1.00 90.88 387 ALA A C 1
ATOM 3225 O O . ALA A 1 387 ? -3.981 -4.574 20.128 1.00 90.88 387 ALA A O 1
ATOM 3226 N N . ARG A 1 388 ? -1.821 -4.802 20.698 1.00 92.38 388 ARG A N 1
ATOM 3227 C CA . ARG A 1 388 ? -1.592 -3.391 21.032 1.00 92.38 388 ARG A CA 1
ATOM 3228 C C . ARG A 1 388 ? -2.004 -2.448 19.909 1.00 92.38 388 ARG A C 1
ATOM 3230 O O . ARG A 1 388 ? -2.771 -1.519 20.146 1.00 92.38 388 ARG A O 1
ATOM 3237 N N . ARG A 1 389 ? -1.578 -2.714 18.670 1.00 91.94 389 ARG A N 1
ATOM 3238 C CA . ARG A 1 389 ? -1.973 -1.897 17.508 1.00 91.94 389 ARG A CA 1
ATOM 3239 C C . ARG A 1 389 ? -3.480 -1.919 17.260 1.00 91.94 389 ARG A C 1
ATOM 3241 O O . ARG A 1 389 ? -4.037 -0.896 16.868 1.00 91.94 389 ARG A O 1
ATOM 3248 N N . ALA A 1 390 ? -4.128 -3.071 17.452 1.00 92.31 390 ALA A N 1
ATOM 3249 C CA . ALA A 1 390 ? -5.572 -3.196 17.296 1.00 92.31 390 ALA A CA 1
ATOM 3250 C C . ALA A 1 390 ? -6.318 -2.377 18.358 1.00 92.31 390 ALA A C 1
ATOM 3252 O O . ALA A 1 390 ? -7.196 -1.602 17.991 1.00 92.31 390 ALA A O 1
ATOM 3253 N N . VAL A 1 391 ? -5.923 -2.489 19.631 1.00 93.69 391 VAL A N 1
ATOM 3254 C CA . VAL A 1 391 ? -6.542 -1.755 20.746 1.00 93.69 391 VAL A CA 1
ATOM 3255 C C . VAL A 1 391 ? -6.331 -0.249 20.607 1.00 93.69 391 VAL A C 1
ATOM 3257 O O . VAL A 1 391 ? -7.313 0.483 20.649 1.00 93.69 391 VAL A O 1
ATOM 3260 N N . ILE A 1 392 ? -5.102 0.227 20.350 1.00 94.12 392 ILE A N 1
ATOM 3261 C CA . ILE A 1 392 ? -4.822 1.666 20.161 1.00 94.12 392 ILE A CA 1
ATOM 3262 C C . ILE A 1 392 ? -5.705 2.247 19.055 1.00 94.12 392 ILE A C 1
ATOM 3264 O O . ILE A 1 392 ? -6.380 3.258 19.247 1.00 94.12 392 ILE A O 1
ATOM 3268 N N . ARG A 1 393 ? -5.714 1.595 17.885 1.00 93.94 393 ARG A N 1
ATOM 3269 C CA . ARG A 1 393 ? -6.488 2.071 16.739 1.00 93.94 393 ARG A CA 1
ATOM 3270 C C . ARG A 1 393 ? -7.986 2.063 17.031 1.00 93.94 393 ARG A C 1
ATOM 3272 O O . ARG A 1 393 ? -8.675 2.994 16.634 1.00 93.94 393 ARG A O 1
ATOM 3279 N N . HIS A 1 394 ? -8.485 1.006 17.667 1.00 94.00 394 HIS A N 1
ATOM 3280 C CA . HIS A 1 394 ? -9.900 0.863 17.996 1.00 94.00 394 HIS A CA 1
ATOM 3281 C C . HIS A 1 394 ? -10.346 1.893 19.042 1.00 94.00 394 HIS A C 1
ATOM 3283 O O . HIS A 1 394 ? -11.378 2.534 18.865 1.00 94.00 394 HIS A O 1
ATOM 3289 N N . SER A 1 395 ? -9.530 2.113 20.075 1.00 92.81 395 SER A N 1
ATOM 3290 C CA . SER A 1 395 ? -9.760 3.125 21.108 1.00 92.81 395 SER A CA 1
ATOM 3291 C C . SER A 1 395 ? -9.862 4.527 20.507 1.00 92.81 395 SER A C 1
ATOM 3293 O O . SER A 1 395 ? -10.841 5.228 20.749 1.00 92.81 395 SER A O 1
ATOM 3295 N N . ALA A 1 396 ? -8.924 4.903 19.632 1.00 92.44 396 ALA A N 1
ATOM 3296 C CA . ALA A 1 396 ? -8.958 6.192 18.938 1.00 92.44 396 ALA A CA 1
ATOM 3297 C C . ALA A 1 396 ? -10.139 6.325 17.953 1.00 92.44 396 ALA A C 1
ATOM 3299 O O . ALA A 1 396 ? -10.607 7.427 17.669 1.00 92.44 396 ALA A O 1
ATOM 3300 N N . LEU A 1 397 ? -10.633 5.202 17.421 1.00 92.69 397 LEU A N 1
ATOM 3301 C CA . LEU A 1 397 ? -11.771 5.174 16.505 1.00 92.69 397 LEU A CA 1
ATOM 3302 C C . LEU A 1 397 ? -13.123 5.334 17.224 1.00 92.69 397 LEU A C 1
ATOM 3304 O O . LEU A 1 397 ? -14.045 5.875 16.618 1.00 92.69 397 LEU A O 1
ATOM 3308 N N . HIS A 1 398 ? -13.250 4.863 18.473 1.00 89.75 398 HIS A N 1
ATOM 3309 C CA . HIS A 1 398 ? -14.552 4.705 19.142 1.00 89.75 398 HIS A CA 1
ATOM 3310 C C . HIS A 1 398 ? -14.669 5.264 20.567 1.00 89.75 398 HIS A C 1
ATOM 3312 O O . HIS A 1 398 ? -15.789 5.491 21.015 1.00 89.75 398 HIS A O 1
ATOM 3318 N N . SER A 1 399 ? -13.573 5.445 21.308 1.00 79.38 399 SER A N 1
ATOM 3319 C CA . SER A 1 399 ? -13.623 5.668 22.764 1.00 79.38 399 SER A CA 1
ATOM 3320 C C . SER A 1 399 ? -12.914 6.942 23.225 1.00 79.38 399 SER A C 1
ATOM 3322 O O . SER A 1 399 ? -13.462 7.660 24.053 1.00 79.38 399 SER A O 1
ATOM 3324 N N . GLY A 1 400 ? -11.724 7.253 22.701 1.00 75.56 400 GLY A N 1
ATOM 3325 C CA . GLY A 1 400 ? -10.894 8.359 23.193 1.00 75.56 400 GLY A CA 1
ATOM 3326 C C . GLY A 1 400 ? -10.324 9.231 22.079 1.00 75.56 400 GLY A C 1
ATOM 3327 O O . GLY A 1 400 ? -10.003 8.740 20.999 1.00 75.56 400 GLY A O 1
ATOM 3328 N N . VAL A 1 401 ? -10.206 10.535 22.344 1.00 78.31 401 VAL A N 1
ATOM 3329 C CA . VAL A 1 401 ? -9.502 11.490 21.467 1.00 78.31 401 VAL A CA 1
ATOM 3330 C C . VAL A 1 401 ? -8.084 11.754 21.962 1.00 78.31 401 VAL A C 1
ATOM 3332 O O . VAL A 1 401 ? -7.238 12.137 21.170 1.00 78.31 401 VAL A O 1
ATOM 3335 N N . GLU A 1 402 ? -7.795 11.546 23.243 1.00 83.56 402 GLU A N 1
ATOM 3336 C CA . GLU A 1 402 ? -6.444 11.710 23.780 1.00 83.56 402 GLU A CA 1
ATOM 3337 C C . GLU A 1 402 ? -5.555 10.516 23.426 1.00 83.56 402 GLU A C 1
ATOM 3339 O O . GLU A 1 402 ? -6.039 9.409 23.163 1.00 83.56 402 GLU A O 1
ATOM 3344 N N . VAL A 1 403 ? -4.243 10.753 23.369 1.00 82.88 403 VAL A N 1
ATOM 3345 C CA . VAL A 1 403 ? -3.265 9.676 23.208 1.00 82.88 403 VAL A CA 1
ATOM 3346 C C . VAL A 1 403 ? -3.216 8.879 24.509 1.00 82.88 403 VAL A C 1
ATOM 3348 O O . VAL A 1 403 ? -2.904 9.449 25.552 1.00 82.88 403 VAL A O 1
ATOM 3351 N N . PRO A 1 404 ? -3.509 7.569 24.480 1.00 81.88 404 PRO A N 1
ATOM 3352 C CA . PRO A 1 404 ? -3.405 6.759 25.683 1.00 81.88 404 PRO A CA 1
ATOM 3353 C C . PRO A 1 404 ? -1.958 6.660 26.179 1.00 81.88 404 PRO A C 1
ATOM 3355 O O . PRO A 1 404 ? -1.042 6.551 25.367 1.00 81.88 404 PRO A O 1
ATOM 3358 N N . GLU A 1 405 ? -1.765 6.553 27.496 1.00 83.69 405 GLU A N 1
ATOM 3359 C CA . GLU A 1 405 ? -0.442 6.437 28.147 1.00 83.69 405 GLU A CA 1
ATOM 3360 C C . GLU A 1 405 ? 0.431 5.291 27.604 1.00 83.69 405 GLU A C 1
ATOM 3362 O O . GLU A 1 405 ? 1.651 5.309 27.705 1.00 83.69 405 GLU A O 1
ATOM 3367 N N . TYR A 1 406 ? -0.185 4.260 27.023 1.00 81.12 406 TYR A N 1
ATOM 3368 C CA . TYR A 1 406 ? 0.515 3.107 26.452 1.00 81.12 406 TYR A CA 1
ATOM 3369 C C . TYR A 1 406 ? 0.994 3.313 25.003 1.00 81.12 406 TYR A C 1
ATOM 3371 O O . TYR A 1 406 ? 1.497 2.370 24.384 1.00 81.12 406 TYR A O 1
ATOM 3379 N N . VAL A 1 407 ? 0.826 4.506 24.430 1.00 85.50 407 VAL A N 1
ATOM 3380 C CA . VAL A 1 407 ? 1.436 4.887 23.151 1.00 85.50 407 VAL A CA 1
ATOM 3381 C C . VAL A 1 407 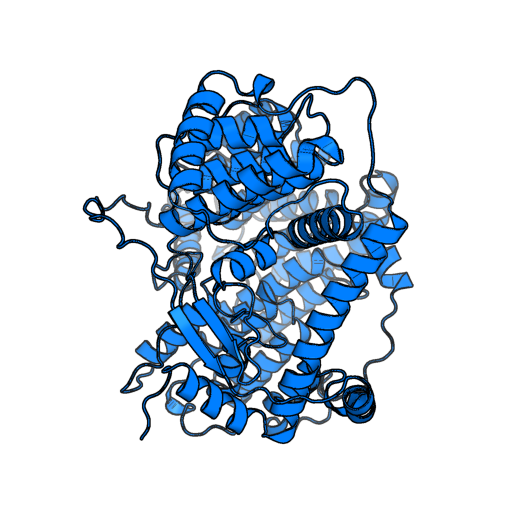? 2.850 5.391 23.421 1.00 85.50 407 VAL A C 1
ATOM 3383 O O . VAL A 1 407 ? 3.049 6.559 23.713 1.00 85.50 407 VAL A O 1
ATOM 3386 N N . GLY A 1 408 ? 3.830 4.495 23.303 1.00 86.25 408 GLY A N 1
ATOM 3387 C CA . GLY A 1 408 ? 5.242 4.809 23.567 1.00 86.25 408 GLY A CA 1
ATOM 3388 C C . GLY A 1 408 ? 6.152 4.694 22.345 1.00 86.25 408 GLY A C 1
ATOM 3389 O O . GLY A 1 408 ? 7.351 4.501 22.494 1.00 86.25 408 GLY A O 1
ATOM 3390 N N . SER A 1 409 ? 5.609 4.686 21.123 1.00 92.00 409 SER A N 1
ATOM 3391 C CA . SER A 1 409 ? 6.432 4.562 19.913 1.00 92.00 409 SER A CA 1
ATOM 3392 C C . SER A 1 409 ? 5.810 5.231 18.694 1.00 92.00 409 SER A C 1
ATOM 3394 O O . SER A 1 409 ? 4.586 5.339 18.576 1.00 92.00 409 SER A O 1
ATOM 3396 N N . GLU A 1 410 ? 6.649 5.561 17.709 1.00 93.06 410 GLU A N 1
ATOM 3397 C CA . GLU A 1 410 ? 6.205 6.156 16.445 1.00 93.06 410 GLU A CA 1
ATOM 3398 C C . GLU A 1 410 ? 5.184 5.278 15.688 1.00 93.06 410 GLU A C 1
ATOM 3400 O O . GLU A 1 410 ? 4.285 5.786 15.013 1.00 93.06 410 GLU A O 1
ATOM 3405 N N . PHE A 1 411 ? 5.259 3.948 15.839 1.00 92.50 411 PHE A N 1
ATOM 3406 C CA . PHE A 1 411 ? 4.311 3.012 15.228 1.00 92.50 411 PHE A CA 1
ATOM 3407 C C . PHE A 1 411 ? 2.976 2.954 15.968 1.00 92.50 411 PHE A C 1
ATOM 3409 O O . PHE A 1 411 ? 1.937 2.753 15.333 1.00 92.50 411 PHE A O 1
ATOM 3416 N N . ASP A 1 412 ? 2.995 3.081 17.290 1.00 94.12 412 ASP A N 1
ATOM 3417 C CA . ASP A 1 412 ? 1.788 3.133 18.111 1.00 94.12 412 ASP A CA 1
ATOM 3418 C C . ASP A 1 412 ? 1.043 4.448 17.838 1.00 94.12 412 ASP A C 1
ATOM 3420 O O . ASP A 1 412 ? -0.152 4.424 17.530 1.00 94.12 412 ASP A O 1
ATOM 3424 N N . PHE A 1 413 ? 1.776 5.562 17.769 1.00 95.31 413 PHE A N 1
ATOM 3425 C CA . PHE A 1 413 ? 1.239 6.876 17.417 1.00 95.31 413 PHE A CA 1
ATOM 3426 C C . PHE A 1 413 ? 0.618 6.905 16.020 1.00 95.31 413 PHE A C 1
ATOM 3428 O O . PHE A 1 413 ? -0.512 7.360 15.848 1.00 95.31 413 PHE A O 1
ATOM 3435 N N . LYS A 1 414 ? 1.272 6.287 15.029 1.00 95.25 414 LYS A N 1
ATOM 3436 C CA . LYS A 1 414 ? 0.686 6.084 13.697 1.00 95.25 414 LYS A CA 1
ATOM 3437 C C . LYS A 1 414 ? -0.673 5.374 13.748 1.00 95.25 414 LYS A C 1
ATOM 3439 O O . LYS A 1 414 ? -1.572 5.702 12.974 1.00 95.25 414 LYS A O 1
ATOM 3444 N N . ASN A 1 415 ? -0.828 4.350 14.592 1.00 94.50 415 ASN A N 1
ATOM 3445 C CA . ASN A 1 415 ? -2.094 3.614 14.701 1.00 94.50 415 ASN A CA 1
ATOM 3446 C C . ASN A 1 415 ? -3.174 4.432 15.415 1.00 94.50 415 ASN A C 1
ATOM 3448 O O . ASN A 1 415 ? -4.342 4.325 15.036 1.00 94.50 415 ASN A O 1
ATOM 3452 N N . TRP A 1 416 ? -2.786 5.266 16.379 1.00 95.62 416 TRP A N 1
ATOM 3453 C CA . TRP A 1 416 ? -3.674 6.241 17.005 1.00 95.62 416 TRP A CA 1
ATOM 3454 C C . TRP A 1 416 ? -4.162 7.284 15.984 1.00 95.62 416 TRP A C 1
ATOM 3456 O O . TRP A 1 416 ? -5.371 7.429 15.807 1.00 95.62 416 TRP A O 1
ATOM 3466 N N . LEU A 1 417 ? -3.258 7.888 15.199 1.00 95.38 417 LEU A N 1
ATOM 3467 C CA . LEU A 1 417 ? -3.604 8.826 14.117 1.00 95.38 417 LEU A CA 1
ATOM 3468 C C . LEU A 1 417 ? -4.586 8.213 13.110 1.00 95.38 417 LEU A C 1
ATOM 3470 O O . LEU A 1 417 ? -5.555 8.858 12.710 1.00 95.38 417 LEU A O 1
ATOM 3474 N N . LEU A 1 418 ? -4.381 6.945 12.729 1.00 94.31 418 LEU A N 1
ATOM 3475 C CA . LEU A 1 418 ? -5.318 6.221 11.864 1.00 94.31 418 LEU A CA 1
ATOM 3476 C C . LEU A 1 418 ? -6.705 6.077 12.498 1.00 94.31 418 LEU A C 1
ATOM 3478 O O . LEU A 1 418 ? -7.696 6.142 11.776 1.00 94.31 418 LEU A O 1
ATOM 3482 N N . GLY A 1 419 ? -6.791 5.841 13.808 1.00 93.75 419 GLY A N 1
ATOM 3483 C CA . GLY A 1 419 ? -8.072 5.778 14.512 1.00 93.75 419 GLY A CA 1
ATOM 3484 C C . GLY A 1 419 ? -8.815 7.111 14.441 1.00 93.75 419 GLY A C 1
ATOM 3485 O O . GLY A 1 419 ? -9.947 7.140 13.961 1.00 93.75 419 GLY A O 1
ATOM 3486 N N . ILE A 1 420 ? -8.132 8.211 14.783 1.00 94.00 420 ILE A N 1
ATOM 3487 C CA . ILE A 1 420 ? -8.688 9.573 14.730 1.00 94.00 420 ILE A CA 1
ATOM 3488 C C . ILE A 1 420 ? -9.143 9.935 13.311 1.00 94.00 420 ILE A C 1
ATOM 3490 O O . ILE A 1 420 ? -10.271 10.388 13.119 1.00 94.00 420 ILE A O 1
ATOM 3494 N N . LYS A 1 421 ? -8.302 9.679 12.299 1.00 92.12 421 LYS A N 1
ATOM 3495 C CA . LYS A 1 421 ? -8.600 9.983 10.890 1.00 92.12 421 LYS A CA 1
ATOM 3496 C C . LYS A 1 421 ? -9.900 9.331 10.408 1.00 92.12 421 LYS A C 1
ATOM 3498 O O . LYS A 1 421 ? -10.662 9.939 9.664 1.00 92.12 421 LYS A O 1
ATOM 3503 N N . TYR A 1 422 ? -10.150 8.079 10.793 1.00 91.38 422 TYR A N 1
ATOM 3504 C CA . TYR A 1 422 ? -11.322 7.330 10.324 1.00 91.38 422 TYR A CA 1
ATOM 3505 C C . TYR A 1 422 ? -12.548 7.449 11.237 1.00 91.38 422 TYR A C 1
ATOM 3507 O O . TYR A 1 422 ? -13.587 6.853 10.929 1.00 91.38 422 TYR A O 1
ATOM 3515 N N . ARG A 1 423 ? -12.458 8.219 12.327 1.00 91.00 423 ARG A N 1
ATOM 3516 C CA . ARG A 1 423 ? -13.575 8.454 13.240 1.00 91.00 423 ARG A CA 1
ATOM 3517 C C . ARG A 1 423 ? -14.630 9.346 12.589 1.00 91.00 423 ARG A C 1
ATOM 3519 O O . ARG A 1 423 ? -14.339 10.460 12.153 1.00 91.00 423 ARG A O 1
ATOM 3526 N N . ARG A 1 424 ? -15.864 8.843 12.494 1.00 85.81 424 ARG A N 1
ATOM 3527 C CA . ARG A 1 424 ? -16.968 9.505 11.769 1.00 85.81 424 ARG A CA 1
ATOM 3528 C C . ARG A 1 424 ? -17.678 10.570 12.602 1.00 85.81 424 ARG A C 1
ATOM 3530 O O . ARG A 1 424 ? -18.097 11.576 12.054 1.00 85.81 424 ARG A O 1
ATOM 3537 N N . ASP A 1 425 ? -17.784 10.328 13.896 1.00 85.81 425 ASP A N 1
ATOM 3538 C CA . ASP A 1 425 ? -18.457 11.116 14.932 1.00 85.81 425 ASP A CA 1
ATOM 3539 C C . ASP A 1 425 ? -17.481 12.053 15.665 1.00 85.81 425 ASP A C 1
ATOM 3541 O O . ASP A 1 425 ? -17.590 12.262 16.867 1.00 85.81 425 ASP A O 1
ATOM 3545 N N . PHE A 1 426 ? -16.464 12.563 14.968 1.00 86.81 426 PHE A N 1
ATOM 3546 C CA . PHE A 1 426 ? -15.464 13.418 15.601 1.00 86.81 426 PHE A CA 1
ATOM 3547 C C . PHE A 1 426 ? -16.006 14.843 15.768 1.00 86.81 426 PHE A C 1
ATOM 3549 O O . PHE A 1 426 ? -16.297 15.507 14.772 1.00 86.81 426 PHE A O 1
ATOM 3556 N N . GLU A 1 427 ? -16.117 15.312 17.009 1.00 83.06 427 GLU A N 1
ATOM 3557 C CA . GLU A 1 427 ? -16.459 16.701 17.325 1.00 83.06 427 GLU A CA 1
ATOM 3558 C C . GLU A 1 427 ? -15.198 17.578 17.308 1.00 83.06 427 GLU A C 1
ATOM 3560 O O . GLU A 1 427 ? -14.165 17.213 17.866 1.00 83.06 427 GLU A O 1
ATOM 3565 N N . GLY A 1 428 ? -15.269 18.739 16.652 1.00 84.81 428 GLY A N 1
ATOM 3566 C CA . GLY A 1 428 ? -14.141 19.666 16.529 1.00 84.81 428 GLY A CA 1
ATOM 3567 C C . GLY A 1 428 ? -13.213 19.387 15.340 1.00 84.81 428 GLY A C 1
ATOM 3568 O O . GLY A 1 428 ? -13.589 18.749 14.354 1.00 84.81 428 GLY A O 1
ATOM 3569 N N . LYS A 1 429 ? -11.994 19.934 15.405 1.00 88.94 429 LYS A N 1
ATOM 3570 C CA . LYS A 1 429 ? -10.990 19.860 14.333 1.00 88.94 429 LYS A CA 1
ATOM 3571 C C . LYS A 1 429 ? -9.987 18.748 14.627 1.00 88.94 429 LYS A C 1
ATOM 3573 O O . LYS A 1 429 ? -9.119 18.896 15.491 1.00 88.94 429 LYS A O 1
ATOM 3578 N N . ARG A 1 430 ? -10.085 17.632 13.900 1.00 91.88 430 ARG A N 1
ATOM 3579 C CA . ARG A 1 430 ? -9.186 16.472 14.038 1.00 91.88 430 ARG A CA 1
ATOM 3580 C C . ARG A 1 430 ? -7.721 16.889 13.946 1.00 91.88 430 ARG A C 1
ATOM 3582 O O . ARG A 1 430 ? -6.900 16.397 14.717 1.00 91.88 430 ARG A O 1
ATOM 3589 N N . SER A 1 431 ? -7.396 17.810 13.041 1.00 92.94 431 SER A N 1
ATOM 3590 C CA . SER A 1 431 ? -6.033 18.288 12.837 1.00 92.94 431 SER A CA 1
ATOM 3591 C C . SER A 1 431 ? -5.438 18.919 14.095 1.00 92.94 431 SER A C 1
ATOM 3593 O O . SER A 1 431 ? -4.265 18.703 14.381 1.00 92.94 431 SER A O 1
ATOM 3595 N N . ILE A 1 432 ? -6.237 19.651 14.879 1.00 92.19 432 ILE A N 1
ATOM 3596 C CA . ILE A 1 432 ? -5.781 20.308 16.112 1.00 92.19 432 ILE A CA 1
ATOM 3597 C C . ILE A 1 432 ? -5.398 19.261 17.158 1.00 92.19 432 ILE A C 1
ATOM 3599 O O . ILE A 1 432 ? -4.310 19.327 17.728 1.00 92.19 432 ILE A O 1
ATOM 3603 N N . HIS A 1 433 ? -6.222 18.225 17.334 1.00 90.88 433 HIS A N 1
ATOM 3604 C CA . HIS A 1 433 ? -5.899 17.113 18.229 1.00 90.88 433 HIS A CA 1
ATOM 3605 C C . HIS A 1 433 ? -4.671 16.326 17.762 1.00 90.88 433 HIS A C 1
ATOM 3607 O O . HIS A 1 433 ? -3.820 15.977 18.582 1.00 90.88 433 HIS A O 1
ATOM 3613 N N . MET A 1 434 ? -4.547 16.066 16.457 1.00 93.75 434 MET A N 1
ATOM 3614 C CA . MET A 1 434 ? -3.374 15.389 15.903 1.00 93.75 434 MET A CA 1
ATOM 3615 C C . MET A 1 434 ? -2.091 16.192 16.150 1.00 93.75 434 MET A C 1
ATOM 3617 O O . MET A 1 434 ? -1.097 15.620 16.590 1.00 93.75 434 MET A O 1
ATOM 3621 N N . LEU A 1 435 ? -2.115 17.510 15.926 1.00 94.12 435 LEU A N 1
ATOM 3622 C CA . LEU A 1 435 ? -0.964 18.391 16.140 1.00 94.12 435 LEU A CA 1
ATOM 3623 C C . LEU A 1 435 ? -0.598 18.538 17.613 1.00 94.12 435 LEU A C 1
ATOM 3625 O O . LEU A 1 435 ? 0.580 18.459 17.952 1.00 94.12 435 LEU A O 1
ATOM 3629 N N . LYS A 1 436 ? -1.595 18.688 18.495 1.00 91.44 436 LYS A N 1
ATOM 3630 C CA . LYS A 1 436 ? -1.375 18.813 19.944 1.00 91.44 436 LYS A CA 1
ATOM 3631 C C . LYS A 1 436 ? -0.566 17.628 20.452 1.00 91.44 436 LYS A C 1
ATOM 3633 O O . LYS A 1 436 ? 0.446 17.801 21.122 1.00 91.44 436 LYS A O 1
ATOM 3638 N N . ASN A 1 437 ? -0.985 16.430 20.064 1.00 91.94 437 ASN A N 1
ATOM 3639 C CA . ASN A 1 437 ? -0.329 15.202 20.481 1.00 91.94 437 ASN A CA 1
ATOM 3640 C C . ASN A 1 437 ? 0.979 14.939 19.725 1.00 91.94 437 ASN A C 1
ATOM 3642 O O . ASN A 1 437 ? 1.913 14.406 20.314 1.00 91.94 437 ASN A O 1
ATOM 3646 N N . LEU A 1 438 ? 1.091 15.356 18.458 1.00 93.56 438 LEU A N 1
ATOM 3647 C CA . LEU A 1 438 ? 2.361 15.300 17.737 1.00 93.56 438 LEU A CA 1
ATOM 3648 C C . LEU A 1 438 ? 3.416 16.127 18.476 1.00 93.56 438 LEU A C 1
ATOM 3650 O O . LEU A 1 438 ? 4.503 15.623 18.716 1.00 93.56 438 LEU A O 1
ATOM 3654 N N . PHE A 1 439 ? 3.122 17.361 18.883 1.00 91.88 439 PHE A N 1
ATOM 3655 C CA . PHE A 1 439 ? 4.111 18.206 19.557 1.00 91.88 439 PHE A CA 1
ATOM 3656 C C . PHE A 1 439 ? 4.337 17.850 21.032 1.00 91.88 439 PHE A C 1
ATOM 3658 O O . PHE A 1 439 ? 5.391 18.194 21.570 1.00 91.88 439 PHE A O 1
ATOM 3665 N N . ALA A 1 440 ? 3.378 17.191 21.686 1.00 89.50 440 ALA A N 1
ATOM 3666 C CA . ALA A 1 440 ? 3.485 16.752 23.080 1.00 89.50 440 ALA A CA 1
ATOM 3667 C C . ALA A 1 440 ? 4.170 15.386 23.260 1.00 89.50 440 ALA A C 1
ATOM 3669 O O . ALA A 1 440 ? 4.412 14.988 24.396 1.00 89.50 440 ALA A O 1
ATOM 3670 N N . ARG A 1 441 ? 4.462 14.665 22.171 1.00 90.38 441 ARG A N 1
ATOM 3671 C CA . ARG A 1 441 ? 5.083 13.337 22.228 1.00 90.38 441 ARG A CA 1
ATOM 3672 C C . ARG A 1 441 ? 6.449 13.355 22.923 1.00 90.38 441 ARG A C 1
ATOM 3674 O O . ARG A 1 441 ? 7.192 14.331 22.830 1.00 90.38 441 ARG A O 1
ATOM 3681 N N . ASP A 1 442 ? 6.790 12.227 23.526 1.00 88.50 442 ASP A N 1
ATOM 3682 C CA . ASP A 1 442 ? 8.036 11.966 24.252 1.00 88.50 442 ASP A CA 1
ATOM 3683 C C . ASP A 1 442 ? 8.976 10.988 23.517 1.00 88.50 442 ASP A C 1
ATOM 3685 O O . ASP A 1 442 ? 10.007 10.593 24.054 1.00 88.50 442 ASP A O 1
ATOM 3689 N N . PHE A 1 443 ? 8.644 10.617 22.276 1.00 90.25 443 PHE A N 1
ATOM 3690 C CA . PHE A 1 443 ? 9.434 9.718 21.433 1.00 90.25 443 PHE A CA 1
ATOM 3691 C C . PHE A 1 443 ? 9.820 10.358 20.089 1.00 90.25 443 PHE A C 1
ATOM 3693 O O . PHE A 1 443 ? 9.089 11.172 19.510 1.00 90.25 443 PHE A O 1
ATOM 3700 N N . ASP A 1 444 ? 10.952 9.911 19.544 1.00 90.19 444 ASP A N 1
ATOM 3701 C CA . ASP A 1 444 ? 11.450 10.327 18.232 1.00 90.19 444 ASP A CA 1
ATOM 3702 C C . ASP A 1 444 ? 10.697 9.644 17.079 1.00 90.19 444 ASP A C 1
ATOM 3704 O O . ASP A 1 444 ? 10.287 8.481 17.168 1.00 90.19 444 ASP A O 1
ATOM 3708 N N . ILE A 1 445 ? 10.557 10.348 15.949 1.00 91.94 445 ILE A N 1
ATOM 3709 C CA . ILE A 1 445 ? 10.006 9.794 14.707 1.00 91.94 445 ILE A CA 1
ATOM 3710 C C . ILE A 1 445 ? 11.147 9.602 13.709 1.00 91.94 445 ILE A C 1
ATOM 3712 O O . ILE A 1 445 ? 11.751 10.560 13.234 1.00 91.94 445 ILE A O 1
ATOM 3716 N N . SER A 1 446 ? 11.441 8.348 13.363 1.00 88.81 446 SER A N 1
ATOM 3717 C CA . SER A 1 446 ? 12.622 8.009 12.560 1.00 88.81 446 SER A CA 1
ATOM 3718 C C . SER A 1 446 ? 12.297 7.357 11.217 1.00 88.81 446 SER A C 1
ATOM 3720 O O . SER A 1 446 ? 13.066 7.501 10.265 1.00 88.81 446 SER A O 1
ATOM 3722 N N . GLU A 1 447 ? 11.155 6.672 11.111 1.00 88.12 447 GLU A N 1
ATOM 3723 C CA . GLU A 1 447 ? 10.776 5.899 9.923 1.00 88.12 447 GLU A CA 1
ATOM 3724 C C . GLU A 1 447 ? 9.342 6.157 9.453 1.00 88.12 447 GLU A C 1
ATOM 3726 O O . GLU A 1 447 ? 8.975 5.751 8.352 1.00 88.12 447 GLU A O 1
ATOM 3731 N N . THR A 1 448 ? 8.486 6.777 10.263 1.00 91.69 448 THR A N 1
ATOM 3732 C CA . THR A 1 448 ? 7.048 6.849 9.982 1.00 91.69 448 THR A CA 1
ATOM 3733 C C . THR A 1 448 ? 6.617 8.207 9.429 1.00 91.69 448 THR A C 1
ATOM 3735 O O . THR A 1 448 ? 5.976 9.003 10.111 1.00 91.69 448 THR A O 1
ATOM 3738 N N . LEU A 1 449 ? 6.832 8.421 8.121 1.00 94.25 449 LEU A N 1
ATOM 3739 C CA . LEU A 1 449 ? 6.272 9.571 7.385 1.00 94.25 449 LEU A CA 1
ATOM 3740 C C . LEU A 1 449 ? 4.776 9.836 7.660 1.00 94.25 449 LEU A C 1
ATOM 3742 O O . LEU A 1 449 ? 4.402 11.007 7.771 1.00 94.25 449 LEU A O 1
ATOM 3746 N N . PRO A 1 450 ? 3.922 8.803 7.848 1.00 94.44 450 PRO A N 1
ATOM 3747 C CA . PRO A 1 450 ? 2.513 9.016 8.146 1.00 94.44 450 PRO A CA 1
ATOM 3748 C C . PRO A 1 450 ? 2.210 9.816 9.418 1.00 94.44 450 PRO A C 1
ATOM 3750 O O . PRO A 1 450 ? 1.106 10.342 9.536 1.00 94.44 450 PRO A O 1
ATOM 3753 N N . ASN A 1 451 ? 3.170 9.937 10.341 1.00 95.19 451 ASN A N 1
ATOM 3754 C CA . ASN A 1 451 ? 3.012 10.760 11.539 1.00 95.19 451 ASN A CA 1
ATOM 3755 C C . ASN A 1 451 ? 2.997 12.263 11.234 1.00 95.19 451 ASN A C 1
ATOM 3757 O O . ASN A 1 451 ? 2.421 13.020 12.005 1.00 95.19 451 ASN A O 1
ATOM 3761 N N . PHE A 1 452 ? 3.563 12.680 10.098 1.00 96.50 452 PHE A N 1
ATOM 3762 C CA . PHE A 1 452 ? 3.502 14.059 9.607 1.00 96.50 452 PHE A CA 1
ATOM 3763 C C . PHE A 1 452 ? 2.457 14.228 8.509 1.00 96.50 452 PHE A C 1
ATOM 3765 O O . PHE A 1 452 ? 1.744 15.229 8.482 1.00 96.50 452 PHE A O 1
ATOM 3772 N N . SER A 1 453 ? 2.327 13.247 7.612 1.00 95.75 453 SER A N 1
ATOM 3773 C CA . SER A 1 453 ? 1.392 13.367 6.497 1.00 95.75 453 SER A CA 1
ATOM 3774 C C . SER A 1 453 ? -0.070 13.329 6.961 1.00 95.75 453 SER A C 1
ATOM 3776 O O . SER A 1 453 ? -0.836 14.194 6.561 1.00 95.75 453 SER A O 1
ATOM 3778 N N . MET A 1 454 ? -0.485 12.444 7.876 1.00 95.88 454 MET A N 1
ATOM 3779 C CA . MET A 1 454 ? -1.893 12.430 8.319 1.00 95.88 454 MET A CA 1
ATOM 3780 C C . MET A 1 454 ? -2.358 13.767 8.933 1.00 95.88 454 MET A C 1
ATOM 3782 O O . MET A 1 454 ? -3.422 14.238 8.528 1.00 95.88 454 MET A O 1
ATOM 3786 N N . PRO A 1 455 ? -1.582 14.428 9.821 1.00 95.94 455 PRO A N 1
ATOM 3787 C CA . PRO A 1 455 ? -1.905 15.781 10.273 1.00 95.94 455 PRO A CA 1
ATOM 3788 C C . PRO A 1 455 ? -1.999 16.810 9.139 1.00 95.94 455 PRO A C 1
ATOM 3790 O O . PRO A 1 455 ? -2.931 17.608 9.136 1.00 95.94 455 PRO A O 1
ATOM 3793 N N . ILE A 1 456 ? -1.081 16.790 8.162 1.00 96.94 456 ILE A N 1
ATOM 3794 C CA . ILE A 1 456 ? -1.121 17.711 7.009 1.00 96.94 456 ILE A CA 1
ATOM 3795 C C . ILE A 1 456 ? -2.389 17.492 6.175 1.00 96.94 456 ILE A C 1
ATOM 3797 O O . ILE A 1 456 ? -3.050 18.455 5.794 1.00 96.94 456 ILE A O 1
ATOM 3801 N N . GLU A 1 457 ? -2.736 16.236 5.886 1.00 96.00 457 GLU A N 1
ATOM 3802 C CA . GLU A 1 457 ? -3.952 15.889 5.143 1.00 96.00 457 GLU A CA 1
ATOM 3803 C C . GLU A 1 457 ? -5.190 16.445 5.846 1.00 96.00 457 GLU A C 1
ATOM 3805 O O . GLU A 1 457 ? -6.012 17.118 5.224 1.00 96.00 457 GLU A O 1
ATOM 3810 N N . GLN A 1 458 ? -5.269 16.220 7.159 1.00 95.06 458 GLN A N 1
ATOM 3811 C CA . GLN A 1 458 ? -6.392 16.665 7.966 1.00 95.06 458 GLN A CA 1
ATOM 3812 C C . GLN A 1 458 ? -6.447 18.188 8.089 1.00 95.06 458 GLN A C 1
ATOM 3814 O O . GLN A 1 458 ? -7.534 18.742 8.071 1.00 95.06 458 GLN A O 1
ATOM 3819 N N . LEU A 1 459 ? -5.308 18.884 8.164 1.00 95.38 459 LEU A N 1
ATOM 3820 C CA . LEU A 1 459 ? -5.258 20.351 8.173 1.00 95.38 459 LEU A CA 1
ATOM 3821 C C . LEU A 1 459 ? -5.878 20.958 6.908 1.00 95.38 459 LEU A C 1
ATOM 3823 O O . LEU A 1 459 ? -6.634 21.924 6.986 1.00 95.38 459 LEU A O 1
ATOM 3827 N N . VAL A 1 460 ? -5.574 20.389 5.739 1.00 94.94 460 VAL A N 1
ATOM 3828 C CA . VAL A 1 460 ? -6.125 20.872 4.462 1.00 94.94 460 VAL A CA 1
ATOM 3829 C C . VAL A 1 460 ? -7.642 20.653 4.383 1.00 94.94 460 VAL A C 1
ATOM 3831 O O . VAL A 1 460 ? -8.346 21.489 3.802 1.00 94.94 460 VAL A O 1
ATOM 3834 N N . GLU A 1 461 ? -8.137 19.559 4.968 1.00 92.69 461 GLU A N 1
ATOM 3835 C CA . GLU A 1 461 ? -9.567 19.234 5.065 1.00 92.69 461 GLU A CA 1
ATOM 3836 C C . GLU A 1 461 ? -10.295 20.115 6.095 1.00 92.69 461 GLU A C 1
ATOM 3838 O O . GLU A 1 461 ? -11.364 20.652 5.805 1.00 92.69 461 GLU A O 1
ATOM 3843 N N . ASP A 1 462 ? -9.702 20.307 7.273 1.00 92.38 462 ASP A N 1
ATOM 3844 C CA . ASP A 1 462 ? -10.301 20.998 8.417 1.00 92.38 462 ASP A CA 1
ATOM 3845 C C . ASP A 1 462 ? -10.374 22.523 8.222 1.00 92.38 462 ASP A C 1
ATOM 3847 O O . ASP A 1 462 ? -11.274 23.164 8.783 1.00 92.38 462 ASP A O 1
ATOM 3851 N N . PHE A 1 463 ? -9.484 23.100 7.401 1.00 92.62 463 PHE A N 1
ATOM 3852 C CA . PHE A 1 463 ? -9.394 24.543 7.129 1.00 92.62 463 PHE A CA 1
ATOM 3853 C C . PHE A 1 463 ? -9.567 24.894 5.633 1.00 92.62 463 PHE A C 1
ATOM 3855 O O . PHE A 1 463 ? -8.615 25.312 4.962 1.00 92.62 463 PHE A O 1
ATOM 3862 N N . PRO A 1 464 ? -10.788 24.750 5.077 1.00 91.31 464 PRO A N 1
ATOM 3863 C CA . PRO A 1 464 ? -11.077 25.083 3.681 1.00 91.31 464 PRO A CA 1
ATOM 3864 C C . PRO A 1 464 ? -11.338 26.579 3.430 1.00 91.31 464 PRO A C 1
ATOM 3866 O O . PRO A 1 464 ? -11.471 26.980 2.275 1.00 91.31 464 PRO A O 1
ATOM 3869 N N . ASP A 1 465 ? -11.449 27.401 4.478 1.00 90.94 465 ASP A N 1
ATOM 3870 C CA . ASP A 1 465 ? -11.782 28.825 4.360 1.00 90.94 465 ASP A CA 1
ATOM 3871 C C . ASP A 1 465 ? -10.614 29.627 3.781 1.00 90.94 465 ASP A C 1
ATOM 3873 O O . ASP A 1 465 ? -9.461 29.432 4.174 1.00 90.94 465 ASP A O 1
ATOM 3877 N N . VAL A 1 466 ? -10.917 30.557 2.875 1.00 89.56 466 VAL A N 1
ATOM 3878 C CA . VAL A 1 466 ? -9.926 31.414 2.208 1.00 89.56 466 VAL A CA 1
ATOM 3879 C C . VAL A 1 466 ? -9.055 32.190 3.203 1.00 89.56 466 VAL A C 1
ATOM 3881 O O . VAL A 1 466 ? -7.858 32.339 2.980 1.00 89.56 466 VAL A O 1
ATOM 3884 N N . ARG A 1 467 ? -9.610 32.633 4.334 1.00 89.88 467 ARG A N 1
ATOM 3885 C CA . ARG A 1 467 ? -8.888 33.485 5.296 1.00 89.88 467 ARG A CA 1
ATOM 3886 C C . ARG A 1 467 ? -7.921 32.719 6.198 1.00 89.88 467 ARG A C 1
ATOM 3888 O O . ARG A 1 467 ? -7.098 33.332 6.866 1.00 89.88 467 ARG A O 1
ATOM 3895 N N . HIS A 1 468 ? -8.002 31.387 6.241 1.00 92.38 468 HIS A N 1
ATOM 3896 C CA . HIS A 1 468 ? -7.055 30.557 7.000 1.00 92.38 468 HIS A CA 1
ATOM 3897 C C . HIS A 1 468 ? -5.784 30.230 6.218 1.00 92.38 468 HIS A C 1
ATOM 3899 O O . HIS A 1 468 ? -4.866 29.630 6.773 1.00 92.38 468 HIS A O 1
ATOM 3905 N N . GLN A 1 469 ? -5.712 30.570 4.931 1.00 92.31 469 GLN A N 1
ATOM 3906 C CA . GLN A 1 469 ? -4.774 29.918 4.019 1.00 92.31 469 GLN A CA 1
ATOM 3907 C C . GLN A 1 469 ? -3.329 30.331 4.241 1.00 92.31 469 GLN A C 1
ATOM 3909 O O . GLN A 1 469 ? -2.459 29.468 4.201 1.00 92.31 469 GLN A O 1
ATOM 3914 N N . LYS A 1 470 ? -3.052 31.597 4.562 1.00 92.38 470 LYS A N 1
ATOM 3915 C CA . LYS A 1 470 ? -1.692 32.008 4.927 1.00 92.38 470 LYS A CA 1
ATOM 3916 C C . LYS A 1 470 ? -1.165 31.251 6.148 1.00 92.38 470 LYS A C 1
ATOM 3918 O O . LYS A 1 470 ? -0.058 30.718 6.094 1.00 92.38 470 LYS A O 1
ATOM 3923 N N . GLN A 1 471 ? -1.975 31.135 7.204 1.00 93.38 471 GLN A N 1
ATOM 3924 C CA . GLN A 1 471 ? -1.617 30.366 8.400 1.00 93.38 471 GLN A CA 1
ATOM 3925 C C . GLN A 1 471 ? -1.479 28.871 8.082 1.00 93.38 471 GLN A C 1
ATOM 3927 O O . GLN A 1 471 ? -0.507 28.239 8.484 1.00 93.38 471 GLN A O 1
ATOM 3932 N N . LEU A 1 472 ? -2.415 28.306 7.314 1.00 95.38 472 LEU A N 1
ATOM 3933 C CA . LEU A 1 472 ? -2.380 26.906 6.893 1.00 95.38 472 LEU A CA 1
ATOM 3934 C C . LEU A 1 472 ? -1.106 26.590 6.098 1.00 95.38 472 LEU A C 1
ATOM 3936 O O . LEU A 1 472 ? -0.443 25.596 6.379 1.00 95.38 472 LEU A O 1
ATOM 3940 N N . VAL A 1 473 ? -0.734 27.437 5.136 1.00 96.12 473 VAL A N 1
ATOM 3941 C CA . VAL A 1 473 ? 0.491 27.281 4.337 1.00 96.12 473 VAL A CA 1
ATOM 3942 C C . VAL A 1 473 ? 1.730 27.338 5.225 1.00 96.12 473 VAL A C 1
ATOM 3944 O O . VAL A 1 473 ? 2.622 26.508 5.055 1.00 96.12 473 VAL A O 1
ATOM 3947 N N . PHE A 1 474 ? 1.780 28.268 6.182 1.00 96.44 474 PHE A N 1
ATOM 3948 C CA . PHE A 1 474 ? 2.878 28.355 7.144 1.00 96.44 474 PHE A CA 1
ATOM 3949 C C . PHE A 1 474 ? 3.006 27.072 7.978 1.00 96.44 474 PHE A C 1
ATOM 3951 O O . PHE A 1 474 ? 4.076 26.467 8.010 1.00 96.44 474 PHE A O 1
ATOM 3958 N N . VAL A 1 475 ? 1.903 26.588 8.559 1.00 96.25 475 VAL A N 1
ATOM 3959 C CA . VAL A 1 475 ? 1.902 25.368 9.383 1.00 96.25 475 VAL A CA 1
ATOM 3960 C C . VAL A 1 475 ? 2.265 24.130 8.560 1.00 96.25 475 VAL A C 1
ATOM 3962 O O . VAL A 1 475 ? 3.052 23.299 9.008 1.00 96.25 475 VAL A O 1
ATOM 3965 N N . VAL A 1 476 ? 1.753 23.999 7.332 1.00 96.81 476 VAL A N 1
ATOM 3966 C CA . VAL A 1 476 ? 2.105 22.877 6.447 1.00 96.81 476 VAL A CA 1
ATOM 3967 C C . VAL A 1 476 ? 3.586 22.917 6.062 1.00 96.81 476 VAL A C 1
ATOM 3969 O O . VAL A 1 476 ? 4.242 21.874 6.094 1.00 96.81 476 VAL A O 1
ATOM 3972 N N . ARG A 1 477 ? 4.145 24.096 5.750 1.00 96.94 477 ARG A N 1
ATOM 3973 C CA . ARG A 1 477 ? 5.591 24.257 5.503 1.00 96.94 477 ARG A CA 1
ATOM 3974 C C . 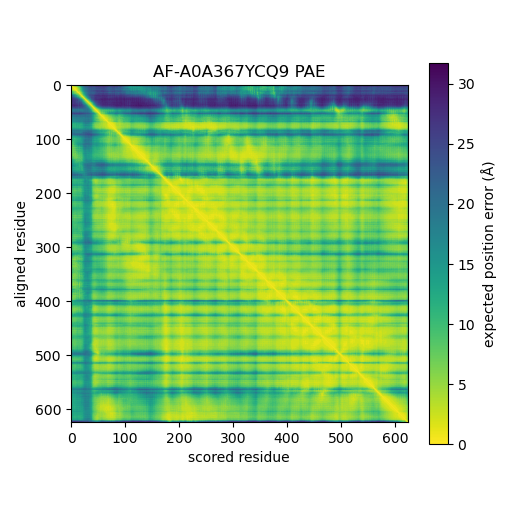ARG A 1 477 ? 6.412 23.889 6.744 1.00 96.94 477 ARG A C 1
ATOM 3976 O O . ARG A 1 477 ? 7.396 23.166 6.602 1.00 96.94 477 ARG A O 1
ATOM 3983 N N . GLY A 1 478 ? 5.967 24.286 7.938 1.00 96.81 478 GLY A N 1
ATOM 3984 C CA . GLY A 1 478 ? 6.555 23.892 9.224 1.00 96.81 478 GLY A CA 1
ATOM 3985 C C . GLY A 1 478 ? 6.565 22.382 9.455 1.00 96.81 478 GLY A C 1
ATOM 3986 O O . GLY A 1 478 ? 7.601 21.806 9.767 1.00 96.81 478 GLY A O 1
ATOM 3987 N N . LEU A 1 479 ? 5.457 21.691 9.189 1.00 97.00 479 LEU A N 1
ATOM 3988 C CA . LEU A 1 479 ? 5.397 20.230 9.321 1.00 97.00 479 LEU A CA 1
ATOM 3989 C C . LEU A 1 479 ? 6.286 19.502 8.307 1.00 97.00 479 LEU A C 1
ATOM 3991 O O . LEU A 1 479 ? 6.883 18.479 8.636 1.00 97.00 479 LEU A O 1
ATOM 3995 N N . ILE A 1 480 ? 6.401 20.016 7.080 1.00 96.44 480 ILE A N 1
ATOM 3996 C CA . ILE A 1 480 ? 7.323 19.464 6.076 1.00 96.44 480 ILE A CA 1
ATOM 3997 C C . ILE A 1 480 ? 8.777 19.714 6.488 1.00 96.44 480 ILE A C 1
ATOM 3999 O O . ILE A 1 480 ? 9.625 18.844 6.276 1.00 96.44 480 ILE A O 1
ATOM 4003 N N . TYR A 1 481 ? 9.072 20.867 7.088 1.00 95.62 481 TYR A N 1
ATOM 4004 C CA . TYR A 1 481 ? 10.378 21.180 7.663 1.00 95.62 481 TYR A CA 1
ATOM 4005 C C . TYR A 1 481 ? 10.749 20.207 8.795 1.00 95.62 481 TYR A C 1
ATOM 4007 O O . TYR A 1 481 ? 11.819 19.598 8.732 1.00 95.62 481 TYR A O 1
ATOM 4015 N N . GLU A 1 482 ? 9.844 19.961 9.747 1.00 94.75 482 GLU A N 1
ATOM 4016 C CA . GLU A 1 482 ? 10.036 18.973 10.823 1.00 94.75 482 GLU A CA 1
ATOM 4017 C C . GLU A 1 482 ? 10.244 17.564 10.276 1.00 94.75 482 GLU A C 1
ATOM 4019 O O . GLU A 1 482 ? 11.236 16.907 10.588 1.00 94.75 482 GLU A O 1
ATOM 4024 N N . ALA A 1 483 ? 9.367 17.124 9.368 1.00 95.38 483 ALA A N 1
ATOM 4025 C CA . ALA A 1 483 ? 9.505 15.829 8.714 1.00 95.38 483 ALA A CA 1
ATOM 4026 C C . ALA A 1 483 ? 10.863 15.707 8.007 1.00 95.38 483 ALA A C 1
ATOM 4028 O O . ALA A 1 483 ? 11.496 14.654 8.044 1.00 95.38 483 ALA A O 1
ATOM 4029 N N . THR A 1 484 ? 11.336 16.791 7.383 1.00 94.69 484 THR A N 1
ATOM 4030 C CA . THR A 1 484 ? 12.642 16.833 6.718 1.00 94.69 484 THR A CA 1
ATOM 4031 C C . THR A 1 484 ? 13.784 16.638 7.710 1.00 94.69 484 THR A C 1
ATOM 4033 O O . THR A 1 484 ? 14.672 15.832 7.434 1.00 94.69 484 THR A O 1
ATOM 4036 N N . LYS A 1 485 ? 13.747 17.302 8.869 1.00 92.69 485 LYS A N 1
ATOM 4037 C CA . LYS A 1 485 ? 14.764 17.163 9.919 1.00 92.69 485 LYS A CA 1
ATOM 4038 C C . LYS A 1 485 ? 14.738 15.783 10.578 1.00 92.69 485 LYS A C 1
ATOM 4040 O O . LYS A 1 485 ? 15.761 15.097 10.627 1.00 92.69 485 LYS A O 1
ATOM 4045 N N . GLU A 1 486 ? 13.570 15.346 11.033 1.00 93.06 486 GLU A N 1
ATOM 4046 C CA . GLU A 1 486 ? 13.420 14.112 11.808 1.00 93.06 486 GLU A CA 1
ATOM 4047 C C . GLU A 1 486 ? 13.643 12.862 10.955 1.00 93.06 486 GLU A C 1
ATOM 4049 O O . GLU A 1 486 ? 14.444 11.992 11.311 1.00 93.06 486 GLU A O 1
ATOM 4054 N N . LEU A 1 487 ? 13.046 12.804 9.760 1.00 92.31 487 LEU A N 1
ATOM 4055 C CA . LEU A 1 487 ? 13.167 11.654 8.858 1.00 92.31 487 LEU A CA 1
ATOM 4056 C C . LEU A 1 487 ? 14.406 11.728 7.957 1.00 92.31 487 LEU A C 1
ATOM 4058 O O . LEU A 1 487 ? 14.789 10.724 7.361 1.00 92.31 487 LEU A O 1
ATOM 4062 N N . GLY A 1 488 ? 15.069 12.887 7.874 1.00 92.06 488 GLY A N 1
ATOM 4063 C CA . GLY A 1 488 ? 16.184 13.114 6.953 1.00 92.06 488 GLY A CA 1
ATOM 4064 C C . GLY A 1 488 ? 15.734 13.161 5.491 1.00 92.06 488 GLY A C 1
ATOM 4065 O O . GLY A 1 488 ? 16.319 12.497 4.643 1.00 92.06 488 GLY A O 1
ATOM 4066 N N . LEU A 1 489 ? 14.664 13.891 5.166 1.00 93.62 489 LEU A N 1
ATOM 4067 C CA . LEU A 1 489 ? 14.203 13.965 3.775 1.00 93.62 489 LEU A CA 1
ATOM 4068 C C . LEU A 1 489 ? 15.205 14.763 2.908 1.00 93.62 489 LEU A C 1
ATOM 4070 O O . LEU A 1 489 ? 15.695 15.805 3.336 1.00 93.62 489 LEU A O 1
ATOM 4074 N N . PRO A 1 490 ? 15.516 14.327 1.675 1.00 92.31 490 PRO A N 1
ATOM 4075 C CA . PRO A 1 490 ? 16.490 15.016 0.828 1.00 92.31 490 PRO A CA 1
ATOM 4076 C C . PRO A 1 490 ? 15.948 16.334 0.257 1.00 92.31 490 PRO A C 1
ATOM 4078 O O . PRO A 1 490 ? 14.850 16.380 -0.296 1.00 92.31 490 PRO A O 1
ATOM 4081 N N . LEU A 1 491 ? 16.757 17.397 0.307 1.00 90.62 491 LEU A N 1
ATOM 4082 C CA . LEU A 1 491 ? 16.453 18.729 -0.244 1.00 90.62 491 LEU A CA 1
ATOM 4083 C C . LEU A 1 491 ? 16.909 18.9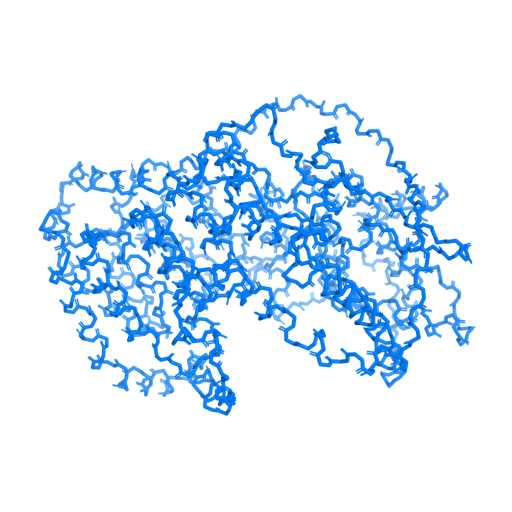15 -1.702 1.00 90.62 491 LEU A C 1
ATOM 4085 O O . LEU A 1 491 ? 17.224 20.021 -2.140 1.00 90.62 491 LEU A O 1
ATOM 4089 N N . GLU A 1 492 ? 16.959 17.830 -2.469 1.00 90.38 492 GLU A N 1
ATOM 4090 C CA . GLU A 1 492 ? 17.423 17.862 -3.854 1.00 90.38 492 GLU A CA 1
ATOM 4091 C C . GLU A 1 492 ? 16.477 18.629 -4.780 1.00 90.38 492 GLU A C 1
ATOM 4093 O O . GLU A 1 492 ? 15.258 18.423 -4.751 1.00 90.38 492 GLU A O 1
ATOM 4098 N N . ARG A 1 493 ? 17.045 19.460 -5.660 1.00 89.25 493 ARG A N 1
ATOM 4099 C CA . ARG A 1 493 ? 16.329 20.144 -6.742 1.00 89.25 493 ARG A CA 1
ATOM 4100 C C . ARG A 1 493 ? 17.048 19.941 -8.070 1.00 89.25 493 ARG A C 1
ATOM 4102 O O . ARG A 1 493 ? 18.246 20.185 -8.176 1.00 89.25 493 ARG A O 1
ATOM 4109 N N . ASP A 1 494 ? 16.288 19.565 -9.095 1.00 85.81 494 ASP A N 1
ATOM 4110 C CA . ASP A 1 494 ? 16.775 19.602 -10.471 1.00 85.81 494 ASP A CA 1
ATOM 4111 C C . ASP A 1 494 ? 16.745 21.049 -10.991 1.00 85.81 494 ASP A C 1
ATOM 4113 O O . ASP A 1 494 ? 15.706 21.714 -10.903 1.00 85.81 494 ASP A O 1
ATOM 4117 N N . THR A 1 495 ? 17.856 21.522 -11.550 1.00 85.56 495 THR A N 1
ATOM 4118 C CA . THR A 1 495 ? 17.944 22.753 -12.341 1.00 85.56 495 THR A CA 1
ATOM 4119 C C . THR A 1 495 ? 18.105 22.392 -13.810 1.00 85.56 495 THR A C 1
ATOM 4121 O O . THR A 1 495 ? 18.952 21.580 -14.186 1.00 85.56 495 THR A O 1
ATOM 4124 N N . TYR A 1 496 ? 17.252 22.976 -14.643 1.00 82.06 496 TYR A N 1
ATOM 4125 C CA . TYR A 1 496 ? 17.242 22.752 -16.082 1.00 82.06 496 TYR A CA 1
ATOM 4126 C C . TYR A 1 496 ? 18.032 23.849 -16.797 1.00 82.06 496 TYR A C 1
ATOM 4128 O O . TYR A 1 496 ? 18.095 24.980 -16.315 1.00 82.06 496 TYR A O 1
ATOM 4136 N N . ASP A 1 497 ? 18.576 23.546 -17.977 1.00 80.06 497 ASP A N 1
ATOM 4137 C CA . ASP A 1 497 ? 19.386 24.497 -18.765 1.00 80.06 497 ASP A CA 1
ATOM 4138 C C . ASP A 1 497 ? 18.661 25.820 -19.089 1.00 80.06 497 ASP A C 1
ATOM 4140 O O . ASP A 1 497 ? 19.296 26.846 -19.307 1.00 80.06 497 ASP A O 1
ATOM 4144 N N . ASN A 1 498 ? 17.324 25.825 -19.084 1.00 78.00 498 ASN A N 1
ATOM 4145 C CA . ASN A 1 498 ? 16.493 27.021 -19.274 1.00 78.00 498 ASN A CA 1
ATOM 4146 C C . ASN A 1 498 ? 16.288 27.858 -17.993 1.00 78.00 498 ASN A C 1
ATOM 4148 O O . ASN A 1 498 ? 15.430 28.737 -17.972 1.00 78.00 498 ASN A O 1
ATOM 4152 N N . GLY A 1 499 ? 17.016 27.560 -16.915 1.00 77.88 499 GLY A N 1
ATOM 4153 C CA . GLY A 1 499 ? 16.920 28.243 -15.623 1.00 77.88 499 GLY A CA 1
ATOM 4154 C C . GLY A 1 499 ? 15.741 27.801 -14.750 1.00 77.88 499 GLY A C 1
ATOM 4155 O O . GLY A 1 499 ? 15.674 28.188 -13.583 1.00 77.88 499 GLY A O 1
ATOM 4156 N N . ASN A 1 500 ? 14.831 26.961 -15.259 1.00 82.56 500 ASN A N 1
ATOM 4157 C CA . ASN A 1 500 ? 13.725 26.447 -14.456 1.00 82.56 500 ASN A CA 1
ATOM 4158 C C . ASN A 1 500 ? 14.234 25.495 -13.368 1.00 82.56 500 ASN A C 1
ATOM 4160 O O . ASN A 1 500 ? 15.153 24.704 -13.584 1.00 82.56 500 ASN A O 1
ATOM 4164 N N . GLN A 1 501 ? 13.580 25.528 -12.208 1.00 85.38 501 GLN A N 1
ATOM 4165 C CA . GLN A 1 501 ? 13.870 24.629 -11.095 1.00 85.38 501 GLN A CA 1
ATOM 4166 C C . GLN A 1 501 ? 12.695 23.691 -10.840 1.00 85.38 501 GLN A C 1
ATOM 4168 O O . GLN A 1 501 ? 11.529 24.078 -10.933 1.00 85.38 501 GLN A O 1
ATOM 4173 N N . SER A 1 502 ? 12.993 22.442 -10.495 1.00 86.50 502 SER A N 1
ATOM 4174 C CA . SER A 1 502 ? 11.973 21.510 -10.025 1.00 86.50 502 SER A CA 1
ATOM 4175 C C . SER A 1 502 ? 11.635 21.752 -8.550 1.00 86.50 502 SER A C 1
ATOM 4177 O O . SER A 1 502 ? 12.486 22.181 -7.771 1.00 86.50 502 SER A O 1
ATOM 4179 N N . ILE A 1 503 ? 10.419 21.372 -8.154 1.00 90.62 503 ILE A N 1
ATOM 4180 C CA . ILE A 1 503 ? 10.014 21.247 -6.745 1.00 90.62 503 ILE A CA 1
ATOM 4181 C C . ILE A 1 503 ? 11.019 20.339 -5.999 1.00 90.62 503 ILE A C 1
ATOM 4183 O O . ILE A 1 503 ? 11.435 19.325 -6.573 1.00 90.62 503 ILE A O 1
ATOM 4187 N N . PRO A 1 504 ? 11.414 20.653 -4.754 1.00 92.88 504 PRO A N 1
ATOM 4188 C CA . PRO A 1 504 ? 12.371 19.841 -4.007 1.00 92.88 504 PRO A CA 1
ATOM 4189 C C . PRO A 1 504 ? 11.859 18.433 -3.676 1.00 92.88 504 PRO A C 1
ATOM 4191 O O . PRO A 1 504 ? 10.653 18.185 -3.571 1.00 92.88 504 PRO A O 1
ATOM 4194 N N . GLU A 1 505 ? 12.789 17.489 -3.534 1.00 93.44 505 GLU A N 1
ATOM 4195 C CA . GLU A 1 505 ? 12.471 16.070 -3.354 1.00 93.44 505 GLU A CA 1
ATOM 4196 C C . GLU A 1 505 ? 11.764 15.764 -2.026 1.00 93.44 505 GLU A C 1
ATOM 4198 O O . GLU A 1 505 ? 10.848 14.944 -2.023 1.00 93.44 505 GLU A O 1
ATOM 4203 N N . ASN A 1 506 ? 12.084 16.460 -0.932 1.00 94.62 506 ASN A N 1
ATOM 4204 C CA . ASN A 1 506 ? 11.368 16.332 0.340 1.00 94.62 506 ASN A CA 1
ATOM 4205 C C . ASN A 1 506 ? 9.866 16.610 0.174 1.00 94.62 506 ASN A C 1
ATOM 4207 O O . ASN A 1 506 ? 9.039 15.793 0.573 1.00 94.62 506 ASN A O 1
ATOM 4211 N N . TYR A 1 507 ? 9.501 17.695 -0.512 1.00 94.62 507 TYR A N 1
ATOM 4212 C CA . TYR A 1 507 ? 8.107 18.015 -0.795 1.00 94.62 507 TYR A CA 1
ATOM 4213 C C . TYR A 1 507 ? 7.479 16.968 -1.718 1.00 94.62 507 TYR A C 1
ATOM 4215 O O . TYR A 1 507 ? 6.362 16.520 -1.469 1.00 94.62 507 TYR A O 1
ATOM 4223 N N . LYS A 1 508 ? 8.195 16.508 -2.756 1.00 93.12 508 LYS A N 1
ATOM 4224 C CA . LYS A 1 508 ? 7.712 15.425 -3.635 1.00 93.12 508 LYS A CA 1
ATOM 4225 C C . LYS A 1 508 ? 7.458 14.123 -2.861 1.00 93.12 508 LYS A C 1
ATOM 4227 O O . LYS A 1 508 ? 6.518 13.408 -3.204 1.00 93.12 508 LYS A O 1
ATOM 4232 N N . ILE A 1 509 ? 8.266 13.796 -1.847 1.00 94.31 509 ILE A N 1
ATOM 4233 C CA . ILE A 1 509 ? 8.066 12.626 -0.976 1.00 94.31 509 ILE A CA 1
ATOM 4234 C C . ILE A 1 509 ? 6.745 12.751 -0.217 1.00 94.31 509 ILE A C 1
ATOM 4236 O O . ILE A 1 509 ? 5.921 11.842 -0.313 1.00 94.31 509 ILE A O 1
ATOM 4240 N N . VAL A 1 510 ? 6.526 13.877 0.468 1.00 94.62 510 VAL A N 1
ATOM 4241 C CA . VAL A 1 510 ? 5.304 14.121 1.252 1.00 94.62 510 VAL A CA 1
ATOM 4242 C C . VAL A 1 510 ? 4.074 14.179 0.331 1.00 94.62 510 VAL A C 1
ATOM 4244 O O . VAL A 1 510 ? 3.068 13.526 0.594 1.00 94.62 510 VAL A O 1
ATOM 4247 N N . LEU A 1 511 ? 4.181 14.854 -0.819 1.00 92.56 511 LEU A N 1
ATOM 4248 C CA . LEU A 1 511 ? 3.139 14.925 -1.851 1.00 92.56 511 LEU A CA 1
ATOM 4249 C C . LEU A 1 511 ? 2.691 13.545 -2.344 1.00 92.56 511 LEU A C 1
ATOM 4251 O O . LEU A 1 511 ? 1.502 13.330 -2.564 1.00 92.56 511 LEU A O 1
ATOM 4255 N N . ARG A 1 512 ? 3.620 12.598 -2.519 1.00 89.44 512 ARG A N 1
ATOM 4256 C CA . ARG A 1 512 ? 3.289 11.230 -2.955 1.00 89.44 512 ARG A CA 1
ATOM 4257 C C . ARG A 1 512 ? 2.523 10.435 -1.897 1.00 89.44 512 ARG A C 1
ATOM 4259 O O . ARG A 1 512 ? 1.793 9.524 -2.275 1.00 89.44 512 ARG A O 1
ATOM 4266 N N . ASP A 1 513 ? 2.697 10.754 -0.618 1.00 88.94 513 ASP A N 1
ATOM 4267 C CA . ASP A 1 513 ? 1.980 10.105 0.487 1.00 88.94 513 ASP A CA 1
ATOM 4268 C C . ASP A 1 513 ? 0.577 10.712 0.694 1.00 88.94 513 ASP A C 1
ATOM 4270 O O . ASP A 1 513 ? -0.377 9.996 0.987 1.00 88.94 513 ASP A O 1
ATOM 4274 N N . LEU A 1 514 ? 0.438 12.019 0.445 1.00 86.38 514 LEU A N 1
ATOM 4275 C CA . LEU A 1 514 ? -0.759 12.831 0.710 1.00 86.38 514 LEU A CA 1
ATOM 4276 C C . LEU A 1 514 ? -1.823 12.857 -0.398 1.00 86.38 514 LEU A C 1
ATOM 4278 O O . LEU A 1 514 ? -2.822 13.567 -0.273 1.00 86.38 514 LEU A O 1
ATOM 4282 N N . ASN A 1 515 ? -1.626 12.095 -1.477 1.00 72.38 515 ASN A N 1
ATOM 4283 C CA . ASN A 1 515 ? -2.504 12.061 -2.652 1.00 72.38 515 ASN A CA 1
ATOM 4284 C C . ASN A 1 515 ? -2.877 13.475 -3.160 1.00 72.38 515 ASN A C 1
ATOM 4286 O O . ASN A 1 515 ? -2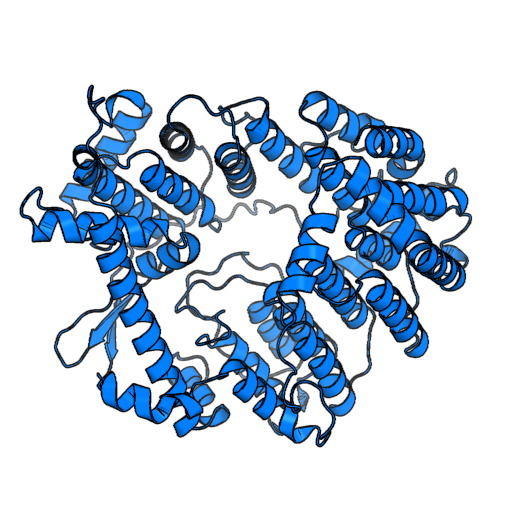.037 14.160 -3.749 1.00 72.38 515 ASN A O 1
ATOM 4290 N N . ASP A 1 516 ? -4.128 13.898 -2.942 1.00 85.44 516 ASP A N 1
ATOM 4291 C CA . ASP A 1 516 ? -4.713 15.120 -3.503 1.00 85.44 516 ASP A CA 1
ATOM 4292 C C . ASP A 1 516 ? -4.626 16.333 -2.560 1.00 85.44 516 ASP A C 1
ATOM 4294 O O . ASP A 1 516 ? -4.718 17.463 -3.032 1.00 85.44 516 ASP A O 1
ATOM 4298 N N . ALA A 1 517 ? -4.391 16.147 -1.253 1.00 91.88 517 ALA A N 1
ATOM 4299 C CA . ALA A 1 517 ? -4.472 17.237 -0.271 1.00 91.88 517 ALA A CA 1
ATOM 4300 C C . ALA A 1 517 ? -3.445 18.355 -0.533 1.00 91.88 517 ALA A C 1
ATOM 4302 O O . ALA A 1 517 ? -3.790 19.533 -0.587 1.00 91.88 517 ALA A O 1
ATOM 4303 N N . LEU A 1 518 ? -2.177 18.009 -0.783 1.00 92.56 518 LEU A N 1
ATOM 4304 C CA . LEU A 1 518 ? -1.175 19.025 -1.127 1.00 92.56 518 LEU A CA 1
ATOM 4305 C C . LEU A 1 518 ? -1.397 19.633 -2.515 1.00 92.56 518 LEU A C 1
ATOM 4307 O O . LEU A 1 518 ? -1.097 20.806 -2.705 1.00 92.56 518 LEU A O 1
ATOM 4311 N N . GLN A 1 519 ? -1.950 18.882 -3.473 1.00 91.06 519 GLN A N 1
ATOM 4312 C CA . GLN A 1 519 ? -2.316 19.455 -4.776 1.00 91.06 519 GLN A CA 1
ATOM 4313 C C . GLN A 1 519 ? -3.441 20.479 -4.623 1.00 91.06 519 GLN A C 1
ATOM 4315 O O . GLN A 1 519 ? -3.433 21.513 -5.286 1.00 91.06 519 GLN A O 1
ATOM 4320 N N . GLU A 1 520 ? -4.384 20.210 -3.721 1.00 93.06 520 GLU A N 1
ATOM 4321 C CA . GLU A 1 520 ? -5.430 21.151 -3.360 1.00 93.06 520 GLU A CA 1
ATOM 4322 C C . GLU A 1 520 ? -4.865 22.402 -2.689 1.00 93.06 520 GLU A C 1
ATOM 4324 O O . GLU A 1 520 ? -5.214 23.504 -3.103 1.00 93.06 520 GLU A O 1
ATOM 4329 N N . LEU A 1 521 ? -3.938 22.263 -1.738 1.00 94.19 521 LEU A N 1
ATOM 4330 C CA . LEU A 1 521 ? -3.282 23.417 -1.121 1.00 94.19 521 LEU A CA 1
ATOM 4331 C C . LEU A 1 521 ? -2.537 24.278 -2.153 1.00 94.19 521 LEU A C 1
ATOM 4333 O O . LEU A 1 521 ? -2.641 25.501 -2.127 1.00 94.19 521 LEU A O 1
ATOM 4337 N N . VAL A 1 522 ? -1.831 23.651 -3.099 1.00 92.75 522 VAL A N 1
ATOM 4338 C CA . VAL A 1 522 ? -1.174 24.368 -4.203 1.00 92.75 522 VAL A CA 1
ATOM 4339 C C . VAL A 1 522 ? -2.198 25.112 -5.059 1.00 92.75 522 VAL A C 1
ATOM 4341 O O . VAL A 1 522 ? -1.989 26.283 -5.365 1.00 92.75 522 VAL A O 1
ATOM 4344 N N . ALA A 1 523 ? -3.322 24.479 -5.402 1.00 92.56 523 ALA A N 1
ATOM 4345 C CA . ALA A 1 523 ? -4.376 25.124 -6.182 1.00 92.56 523 ALA A CA 1
ATOM 4346 C C . ALA A 1 523 ? -4.987 26.336 -5.456 1.00 92.56 523 ALA A C 1
ATOM 4348 O O . ALA A 1 523 ? -5.217 27.370 -6.087 1.00 92.56 523 ALA A O 1
ATOM 4349 N N . ARG A 1 524 ? -5.190 26.232 -4.134 1.00 93.62 524 ARG A N 1
ATOM 4350 C CA . ARG A 1 524 ? -5.655 27.336 -3.281 1.00 93.62 524 ARG A CA 1
ATOM 4351 C C . ARG A 1 524 ? -4.663 28.503 -3.301 1.00 93.62 524 ARG A C 1
ATOM 4353 O O . ARG A 1 524 ? -5.063 29.632 -3.570 1.00 93.62 524 ARG A O 1
ATOM 4360 N N . VAL A 1 525 ? -3.370 28.234 -3.108 1.00 93.75 525 VAL A N 1
ATOM 4361 C CA . VAL A 1 525 ? -2.308 29.259 -3.142 1.00 93.75 525 VAL A CA 1
ATOM 4362 C C . VAL A 1 525 ? -2.191 29.926 -4.514 1.00 93.75 525 VAL A C 1
ATOM 4364 O O . VAL A 1 525 ? -2.120 31.152 -4.596 1.00 93.75 525 VAL A O 1
ATOM 4367 N N . GLU A 1 526 ? -2.210 29.149 -5.602 1.00 91.94 526 GLU A N 1
ATOM 4368 C CA . GLU A 1 526 ? -2.157 29.698 -6.963 1.00 91.94 526 GLU A CA 1
ATOM 4369 C C . GLU A 1 526 ? -3.347 30.625 -7.246 1.00 91.94 526 GLU A C 1
ATOM 4371 O O . GLU A 1 526 ? -3.167 31.683 -7.849 1.00 91.94 526 GLU A O 1
ATOM 4376 N N . PHE A 1 527 ? -4.548 30.275 -6.777 1.00 91.06 527 PHE A N 1
ATOM 4377 C CA . PHE A 1 527 ? -5.725 31.131 -6.910 1.00 91.06 527 PHE A CA 1
ATOM 4378 C C . PHE A 1 527 ? -5.601 32.436 -6.121 1.00 91.06 527 PHE A C 1
ATOM 4380 O O . PHE A 1 527 ? -5.900 33.495 -6.674 1.00 91.06 527 PHE A O 1
ATOM 4387 N N . LEU A 1 528 ? -5.154 32.384 -4.861 1.00 91.31 528 LEU A N 1
ATOM 4388 C CA . LEU A 1 528 ? -5.006 33.588 -4.032 1.00 91.31 528 LEU A CA 1
ATOM 4389 C C . LEU A 1 528 ? -4.000 34.562 -4.637 1.00 91.31 528 LEU A C 1
ATOM 4391 O O . LEU A 1 528 ? -4.300 35.749 -4.782 1.00 91.31 528 LEU A O 1
ATOM 4395 N N . ASN A 1 529 ? -2.856 34.033 -5.071 1.00 91.88 529 ASN A N 1
ATOM 4396 C CA . ASN A 1 529 ? -1.798 34.815 -5.694 1.00 91.88 529 ASN A CA 1
ATOM 4397 C C . ASN A 1 529 ? -2.237 35.398 -7.044 1.00 91.88 529 ASN A C 1
ATOM 4399 O O . ASN A 1 529 ? -1.972 36.562 -7.321 1.00 91.88 529 ASN A O 1
ATOM 4403 N N . LYS A 1 530 ? -2.937 34.621 -7.882 1.00 89.69 530 LYS A N 1
ATOM 4404 C CA . LYS A 1 530 ? -3.410 35.088 -9.196 1.00 89.69 530 LYS A CA 1
ATOM 4405 C C . LYS A 1 530 ? -4.460 36.195 -9.084 1.00 89.69 530 LYS A C 1
ATOM 4407 O O . LYS A 1 530 ? -4.483 37.093 -9.921 1.00 89.69 530 LYS A O 1
ATOM 4412 N N . ASN A 1 531 ? -5.324 36.121 -8.075 1.00 87.50 531 ASN A N 1
ATOM 4413 C CA . ASN A 1 531 ? -6.394 37.094 -7.854 1.00 87.50 531 ASN A CA 1
ATOM 4414 C C . ASN A 1 531 ? -5.979 38.247 -6.922 1.00 87.50 531 ASN A C 1
ATOM 4416 O O . ASN A 1 531 ? -6.823 39.068 -6.575 1.00 87.50 531 ASN A O 1
ATOM 4420 N N . ASN A 1 532 ? -4.701 38.322 -6.522 1.00 84.56 532 ASN A N 1
ATOM 4421 C CA . ASN A 1 532 ? -4.162 39.330 -5.600 1.00 84.56 532 ASN A CA 1
ATOM 4422 C C . ASN A 1 532 ? -4.960 39.460 -4.287 1.00 84.56 532 ASN A C 1
ATOM 4424 O O . ASN A 1 532 ? -5.040 40.545 -3.715 1.00 84.56 532 ASN A O 1
ATOM 4428 N N . LEU A 1 533 ? -5.565 38.364 -3.819 1.00 84.25 533 LEU A N 1
ATOM 4429 C CA . LEU A 1 533 ? -6.376 38.360 -2.597 1.00 84.25 533 LEU A CA 1
ATOM 4430 C C . LEU A 1 533 ? -5.490 38.313 -1.354 1.00 84.25 533 LEU A C 1
ATOM 4432 O O . LEU A 1 533 ? -5.694 39.059 -0.403 1.00 84.25 533 LEU A O 1
ATOM 4436 N N . GLU A 1 534 ? -4.486 37.440 -1.383 1.00 85.81 534 GLU A N 1
ATOM 4437 C CA . GLU A 1 534 ? -3.493 37.291 -0.329 1.00 85.81 534 GLU A CA 1
ATOM 4438 C C . GLU A 1 534 ? -2.215 36.715 -0.944 1.00 85.81 534 GLU A C 1
ATOM 4440 O O . GLU A 1 534 ? -2.266 35.732 -1.684 1.00 85.81 534 GLU A O 1
ATOM 4445 N N . LYS A 1 535 ? -1.062 37.335 -0.668 1.00 89.12 535 LYS A N 1
ATOM 4446 C CA . LYS A 1 535 ? 0.227 36.846 -1.168 1.00 89.12 535 LYS A CA 1
ATOM 4447 C C . LYS A 1 535 ? 0.724 35.720 -0.264 1.00 89.12 535 LYS A C 1
ATOM 4449 O O . LYS A 1 535 ? 1.220 35.981 0.832 1.00 89.12 535 LYS A O 1
ATOM 4454 N N . CYS A 1 536 ? 0.618 34.483 -0.737 1.00 91.38 536 CYS A N 1
ATOM 4455 C CA . CYS A 1 536 ? 1.088 33.295 -0.032 1.00 91.38 536 CYS A CA 1
ATOM 4456 C C . CYS A 1 536 ? 2.359 32.729 -0.694 1.00 91.38 536 CYS A C 1
ATOM 4458 O O . CYS A 1 536 ? 2.397 32.615 -1.925 1.00 91.38 536 CYS A O 1
ATOM 4460 N N . PRO A 1 537 ? 3.385 32.339 0.089 1.00 93.44 537 PRO A N 1
ATOM 4461 C CA . PRO A 1 537 ? 4.540 31.616 -0.441 1.00 93.44 537 PRO A CA 1
ATOM 4462 C C . PRO A 1 537 ? 4.108 30.257 -0.999 1.00 93.44 537 PRO A C 1
ATOM 4464 O O . PRO A 1 537 ? 3.079 29.702 -0.592 1.00 93.44 537 PRO A O 1
ATOM 4467 N N . ALA A 1 538 ? 4.881 29.695 -1.928 1.00 92.56 538 ALA A N 1
ATOM 4468 C CA . ALA A 1 538 ? 4.549 28.374 -2.440 1.00 92.56 538 ALA A CA 1
ATOM 4469 C C . ALA A 1 538 ? 4.695 27.307 -1.331 1.00 92.56 538 ALA A C 1
ATOM 4471 O O . ALA A 1 538 ? 5.660 27.345 -0.566 1.00 92.56 538 ALA A O 1
ATOM 4472 N N . PRO A 1 539 ? 3.811 26.291 -1.259 1.00 93.62 539 PRO A N 1
ATOM 4473 C CA . PRO A 1 539 ? 3.861 25.279 -0.194 1.00 93.62 539 PRO A CA 1
ATOM 4474 C C . PRO A 1 539 ? 5.162 24.463 -0.107 1.00 93.62 539 PRO A C 1
ATOM 4476 O O . PRO A 1 539 ? 5.397 23.790 0.891 1.00 93.62 539 PRO A O 1
ATOM 4479 N N . TRP A 1 540 ? 5.983 24.472 -1.160 1.00 92.38 540 TRP A N 1
ATOM 4480 C CA . TRP A 1 540 ? 7.268 23.768 -1.233 1.00 92.38 540 TRP A CA 1
ATOM 4481 C C . TRP A 1 540 ? 8.485 24.674 -0.999 1.00 92.38 540 TRP A C 1
ATOM 4483 O O . TRP A 1 540 ? 9.627 24.215 -1.118 1.00 92.38 540 TRP A O 1
ATOM 4493 N N . GLU A 1 541 ? 8.274 25.963 -0.733 1.00 92.12 541 GLU A N 1
ATOM 4494 C CA . GLU A 1 541 ? 9.350 26.871 -0.345 1.00 92.12 541 GLU A CA 1
ATOM 4495 C C . GLU A 1 541 ? 9.869 26.500 1.043 1.00 92.12 541 GLU A C 1
ATOM 4497 O O . GLU A 1 541 ? 9.098 26.236 1.967 1.00 92.12 541 GLU A O 1
ATOM 4502 N N . TRP A 1 542 ? 11.195 26.466 1.177 1.00 91.00 542 TRP A N 1
ATOM 4503 C CA . TRP A 1 542 ? 11.849 26.191 2.453 1.00 91.00 542 TRP A CA 1
ATOM 4504 C C . TRP A 1 542 ? 11.612 27.349 3.425 1.00 91.00 542 TRP A C 1
ATOM 4506 O O . TRP A 1 542 ? 11.411 28.474 2.968 1.00 91.00 542 TRP A O 1
ATOM 4516 N N . LEU A 1 543 ? 11.596 27.079 4.732 1.00 92.75 543 LEU A N 1
ATOM 4517 C CA . LEU A 1 543 ? 11.473 28.138 5.737 1.00 92.75 543 LEU A CA 1
ATOM 4518 C C . LEU A 1 543 ? 12.750 28.987 5.762 1.00 92.75 543 LEU A C 1
ATOM 4520 O O . LEU A 1 543 ? 13.856 28.440 5.738 1.00 92.75 543 LEU A O 1
ATOM 4524 N N . SER A 1 544 ? 12.600 30.311 5.802 1.00 92.38 544 SER A N 1
ATOM 4525 C CA . SER A 1 544 ? 13.707 31.220 6.119 1.00 92.38 544 SER A CA 1
ATOM 4526 C C . SER A 1 544 ? 14.121 31.081 7.591 1.00 92.38 544 SER A C 1
ATOM 4528 O O . SER A 1 544 ? 13.378 30.524 8.393 1.00 92.38 544 SER A O 1
ATOM 4530 N N . ASN A 1 545 ? 15.287 31.610 7.977 1.00 91.62 545 ASN A N 1
ATOM 4531 C CA . ASN A 1 545 ? 15.725 31.574 9.381 1.00 91.62 545 ASN A CA 1
ATOM 4532 C C . ASN A 1 545 ? 14.719 32.271 10.318 1.00 91.62 545 ASN A C 1
ATOM 4534 O O . ASN A 1 545 ? 14.400 31.738 11.374 1.00 91.62 545 ASN A O 1
ATOM 4538 N N . GLU A 1 546 ? 14.152 33.401 9.887 1.00 94.19 546 GLU A N 1
ATOM 4539 C CA . GLU A 1 546 ? 13.093 34.109 10.621 1.00 94.19 546 GLU A CA 1
ATOM 4540 C C . GLU A 1 546 ? 11.820 33.257 10.742 1.00 94.19 546 GLU A C 1
ATOM 4542 O O . GLU A 1 546 ? 11.207 33.187 11.804 1.00 94.19 546 GLU A O 1
ATOM 4547 N N . GLU A 1 547 ? 11.423 32.563 9.671 1.00 94.62 547 GLU A N 1
ATOM 4548 C CA . GLU A 1 547 ? 10.265 31.664 9.702 1.00 94.62 547 GLU A CA 1
ATOM 4549 C C . GLU A 1 547 ? 10.509 30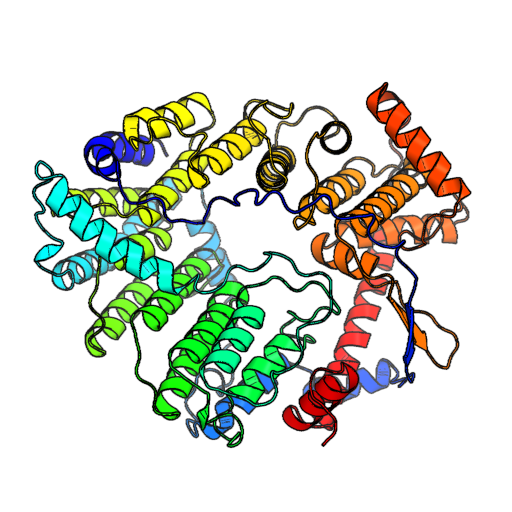.425 10.575 1.00 94.62 547 GLU A C 1
ATOM 4551 O O . GLU A 1 547 ? 9.556 29.874 11.123 1.00 94.62 547 GLU A O 1
ATOM 4556 N N . VAL A 1 548 ? 11.760 29.977 10.719 1.00 94.69 548 VAL A N 1
ATOM 4557 C CA . VAL A 1 548 ? 12.129 28.890 11.638 1.00 94.69 548 VAL A CA 1
ATOM 4558 C C . VAL A 1 548 ? 11.948 29.333 13.087 1.00 94.69 548 VAL A C 1
ATOM 4560 O O . VAL A 1 548 ? 11.352 28.595 13.866 1.00 94.69 548 VAL A O 1
ATOM 4563 N N . GLU A 1 549 ? 12.394 30.536 13.450 1.00 95.19 549 GLU A N 1
ATOM 4564 C CA . GLU A 1 549 ? 12.164 31.090 14.792 1.00 95.19 549 GLU A CA 1
ATOM 4565 C C . GLU A 1 549 ? 10.665 31.248 15.077 1.00 95.19 549 GLU A C 1
ATOM 4567 O O . GLU A 1 549 ? 10.176 30.784 16.108 1.00 95.19 549 GLU A O 1
ATOM 4572 N N . GLN A 1 550 ? 9.912 31.793 14.114 1.00 95.06 550 GLN A N 1
ATOM 4573 C CA . GLN A 1 550 ? 8.451 31.891 14.201 1.00 95.06 550 GLN A CA 1
ATOM 4574 C C . GLN A 1 550 ? 7.789 30.518 14.334 1.00 95.06 550 GLN A C 1
ATOM 4576 O O . GLN A 1 550 ? 6.787 30.380 15.029 1.00 95.06 550 GLN A O 1
ATOM 4581 N N . TRP A 1 551 ? 8.318 29.491 13.668 1.00 95.62 551 TRP A N 1
ATOM 4582 C CA . TRP A 1 551 ? 7.794 28.132 13.754 1.00 95.62 551 TRP A CA 1
ATOM 4583 C C . TRP A 1 551 ? 8.020 27.523 15.140 1.00 95.62 551 TRP A C 1
ATOM 4585 O O . TRP A 1 551 ? 7.107 26.909 15.696 1.00 95.62 551 TRP A O 1
ATOM 4595 N N . GLU A 1 552 ? 9.203 27.716 15.724 1.00 94.50 552 GLU A N 1
ATOM 4596 C CA . GLU A 1 552 ? 9.493 27.279 17.091 1.00 94.50 552 GLU A CA 1
ATOM 4597 C C . GLU A 1 552 ? 8.591 27.981 18.111 1.00 94.50 552 GLU A C 1
ATOM 4599 O O . GLU A 1 552 ? 7.983 27.315 18.954 1.00 94.50 552 GLU A O 1
ATOM 4604 N N . GLU A 1 553 ? 8.428 29.300 17.994 1.00 93.19 553 GLU A N 1
ATOM 4605 C CA . GLU A 1 553 ? 7.507 30.069 18.834 1.00 93.19 553 GLU A CA 1
ATOM 4606 C C . GLU A 1 553 ? 6.062 29.580 18.660 1.00 93.19 553 GLU A C 1
ATOM 4608 O O . GLU A 1 553 ? 5.360 29.306 19.638 1.00 93.19 553 GLU A O 1
ATOM 4613 N N . TRP A 1 554 ? 5.631 29.383 17.412 1.00 93.75 554 TRP A N 1
ATOM 4614 C CA . TRP A 1 554 ? 4.298 28.890 17.094 1.00 93.75 554 TRP A CA 1
ATOM 4615 C C . TRP A 1 554 ? 4.039 27.519 17.722 1.00 93.75 554 TRP A C 1
ATOM 4617 O O . TRP A 1 554 ? 2.978 27.321 18.309 1.00 93.75 554 TRP A O 1
ATOM 4627 N N . LYS A 1 555 ? 5.001 26.586 17.687 1.00 93.38 555 LYS A N 1
ATOM 4628 C CA . LYS A 1 555 ? 4.875 25.277 18.353 1.00 93.38 555 LYS A CA 1
ATOM 4629 C C . LYS A 1 555 ? 4.683 25.415 19.863 1.00 93.38 555 LYS A C 1
ATOM 4631 O O . LYS A 1 555 ? 3.840 24.715 20.423 1.00 93.38 555 LYS A O 1
ATOM 4636 N N . GLN A 1 556 ? 5.446 26.284 20.529 1.00 90.38 556 GLN A N 1
ATOM 4637 C CA . GLN A 1 556 ? 5.321 26.488 21.979 1.00 90.38 556 GLN A CA 1
ATOM 4638 C C . GLN A 1 556 ? 3.969 27.106 22.339 1.00 90.38 556 GLN A C 1
ATOM 4640 O O . GLN A 1 556 ? 3.259 26.597 23.208 1.00 90.38 556 GLN A O 1
ATOM 4645 N N . ASN A 1 557 ? 3.563 28.136 21.598 1.00 90.12 557 ASN A N 1
ATOM 4646 C CA . ASN A 1 557 ? 2.259 28.765 21.758 1.00 90.12 557 ASN A CA 1
ATOM 4647 C C . ASN A 1 557 ? 1.122 27.768 21.476 1.00 90.12 557 ASN A C 1
ATOM 4649 O O . ASN A 1 557 ? 0.125 27.759 22.193 1.00 90.12 557 ASN A O 1
ATOM 4653 N N . PHE A 1 558 ? 1.279 26.879 20.487 1.00 89.75 558 PHE A N 1
ATOM 4654 C CA . PHE A 1 558 ? 0.277 25.867 20.143 1.00 89.75 558 PHE A CA 1
ATOM 4655 C C . PHE A 1 558 ? 0.114 24.839 21.265 1.00 89.75 558 PHE A C 1
ATOM 4657 O O . PHE A 1 558 ? -1.003 24.421 21.556 1.00 89.75 558 PHE A O 1
ATOM 4664 N N . LYS A 1 559 ? 1.209 24.442 21.930 1.00 86.50 559 LYS A N 1
ATOM 4665 C CA . LYS A 1 559 ? 1.146 23.561 23.109 1.00 86.50 559 LYS A CA 1
ATOM 4666 C C . LYS A 1 559 ? 0.363 24.200 24.257 1.00 86.50 559 LYS A C 1
ATOM 4668 O O . LYS A 1 559 ? -0.367 23.491 24.945 1.00 86.50 559 LYS A O 1
ATOM 4673 N N . ALA A 1 560 ? 0.515 25.511 24.453 1.00 86.06 560 ALA A N 1
ATOM 4674 C CA . ALA A 1 560 ? -0.157 26.256 25.514 1.00 86.06 560 ALA A CA 1
ATOM 4675 C C . ALA A 1 560 ? -1.632 26.565 25.196 1.00 86.06 560 ALA A C 1
ATOM 4677 O O . ALA A 1 560 ? -2.481 26.443 26.076 1.00 86.06 560 ALA A O 1
ATOM 4678 N N . ASN A 1 561 ? -1.946 26.950 23.955 1.00 86.75 561 ASN A N 1
ATOM 4679 C CA . ASN A 1 561 ? -3.294 27.320 23.520 1.00 86.75 561 ASN A CA 1
ATOM 4680 C C . ASN A 1 561 ? -3.586 26.835 22.080 1.00 86.75 561 ASN A C 1
ATOM 4682 O O . ASN A 1 561 ? -3.445 27.607 21.127 1.00 86.75 561 ASN A O 1
ATOM 4686 N N . PRO A 1 562 ? -4.010 25.568 21.902 1.00 82.94 562 PRO A N 1
ATOM 4687 C CA . PRO A 1 562 ? -4.280 24.996 20.580 1.00 82.94 562 PRO A CA 1
ATOM 4688 C C . PRO A 1 562 ? -5.444 25.673 19.840 1.00 82.94 562 PRO A C 1
ATOM 4690 O O . PRO A 1 562 ? -5.390 25.839 18.621 1.00 82.94 562 PRO A O 1
ATOM 4693 N N . ASP A 1 563 ? -6.486 26.075 20.573 1.00 74.94 563 ASP A N 1
ATOM 4694 C CA . ASP A 1 563 ? -7.753 26.548 19.999 1.00 74.94 563 ASP A CA 1
ATOM 4695 C C . ASP A 1 563 ? -7.674 28.004 19.506 1.00 74.94 563 ASP A C 1
ATOM 4697 O O . ASP A 1 563 ? -8.441 28.416 18.640 1.00 74.94 563 ASP A O 1
ATOM 4701 N N . GLY A 1 564 ? -6.699 28.781 19.991 1.00 72.75 564 GLY A N 1
ATOM 4702 C CA . GLY A 1 564 ? -6.488 30.176 19.584 1.00 72.75 564 GLY A CA 1
ATOM 4703 C C . GLY A 1 564 ? -5.717 30.367 18.273 1.00 72.75 564 GLY A C 1
ATOM 4704 O O . GLY A 1 564 ? -5.547 31.500 17.827 1.00 72.75 564 GLY A O 1
ATOM 4705 N N . MET A 1 565 ? -5.220 29.289 17.661 1.00 79.12 565 MET A N 1
ATOM 4706 C CA . MET A 1 565 ? -4.228 29.377 16.579 1.00 79.12 565 MET A CA 1
ATOM 4707 C C . MET A 1 565 ? -4.813 29.550 15.179 1.00 79.12 565 MET A C 1
ATOM 4709 O O . MET A 1 565 ? -4.130 30.032 14.275 1.00 79.12 565 MET A O 1
ATOM 4713 N N . PHE A 1 566 ? -6.082 29.193 14.998 1.00 84.25 566 PHE A N 1
ATOM 4714 C CA . PHE A 1 566 ? -6.845 29.505 13.797 1.00 84.25 566 PHE A CA 1
ATOM 4715 C C . PHE A 1 566 ? -8.061 30.325 14.209 1.00 84.25 566 PHE A C 1
ATOM 4717 O O . PHE A 1 566 ? -8.896 29.853 14.972 1.00 84.25 566 PHE A O 1
ATOM 4724 N N . ALA A 1 567 ? -8.167 31.550 13.695 1.00 83.88 567 ALA A N 1
ATOM 4725 C CA . ALA A 1 567 ? -9.265 32.442 14.046 1.00 83.88 567 ALA A CA 1
ATOM 4726 C C . ALA A 1 567 ? -10.624 31.828 13.675 1.00 83.88 567 ALA A C 1
ATOM 4728 O O . ALA A 1 567 ? -10.822 31.375 12.546 1.00 83.88 567 ALA A O 1
ATOM 4729 N N . GLU A 1 568 ? -11.583 31.850 14.596 1.00 83.44 568 GLU A N 1
ATOM 4730 C CA . GLU A 1 568 ? -12.951 31.457 14.280 1.00 83.44 568 GLU A CA 1
ATOM 4731 C C . GLU A 1 568 ? -13.657 32.567 13.501 1.00 83.44 568 GLU A C 1
ATOM 4733 O O . GLU A 1 568 ? -13.695 33.732 13.904 1.00 83.44 568 GLU A O 1
ATOM 4738 N N . PHE A 1 569 ? -14.252 32.201 12.368 1.00 82.88 569 PHE A N 1
ATOM 4739 C CA . PHE A 1 569 ? -15.001 33.134 11.543 1.00 82.88 569 PHE A CA 1
ATOM 4740 C C . PHE A 1 569 ? -16.491 32.805 11.575 1.00 82.88 569 PHE A C 1
ATOM 4742 O O . PHE A 1 569 ? -16.892 31.678 11.301 1.00 82.88 569 PHE A O 1
ATOM 4749 N N . LYS A 1 570 ? -17.328 33.821 11.828 1.00 80.50 570 LYS A N 1
ATOM 4750 C CA . LYS A 1 570 ? -18.797 33.673 11.891 1.00 80.50 570 LYS A CA 1
ATOM 4751 C C . LYS A 1 570 ? -19.434 33.184 10.584 1.00 80.50 570 LYS A C 1
ATOM 4753 O O . LYS A 1 570 ? -20.482 32.553 10.615 1.00 80.50 570 LYS A O 1
ATOM 4758 N N . TYR A 1 571 ? -18.820 33.499 9.446 1.00 86.19 571 TYR A N 1
ATOM 4759 C CA . TYR A 1 571 ? -19.315 33.147 8.114 1.00 86.19 571 TYR A CA 1
ATOM 4760 C C . TYR A 1 571 ? -18.226 32.417 7.360 1.00 86.19 571 TYR A C 1
ATOM 4762 O O . TYR A 1 571 ? -17.104 32.902 7.366 1.00 86.19 571 TYR A O 1
ATOM 4770 N N . PHE A 1 572 ? -18.548 31.311 6.697 1.00 86.69 572 PHE A N 1
ATOM 4771 C CA . PHE A 1 572 ? -17.602 30.550 5.885 1.00 86.69 572 PHE A CA 1
ATOM 4772 C C . PHE A 1 572 ? -17.425 31.177 4.494 1.00 86.69 572 PHE A C 1
ATOM 4774 O O . PHE A 1 572 ? -18.411 31.507 3.834 1.00 86.69 572 PHE A O 1
ATOM 4781 N N . GLN A 1 573 ? -16.178 31.317 4.040 1.00 87.75 573 GLN A N 1
ATOM 4782 C CA . GLN A 1 573 ? -15.825 31.789 2.699 1.00 87.75 573 GLN A CA 1
ATOM 4783 C C . GLN A 1 573 ? -15.099 30.680 1.920 1.00 87.75 573 GLN A C 1
ATOM 4785 O O . GLN A 1 573 ? -13.888 30.505 2.086 1.00 87.75 573 GLN A O 1
ATOM 4790 N N . PRO A 1 574 ? -15.818 29.911 1.077 1.00 87.38 574 PRO A N 1
ATOM 4791 C CA . PRO A 1 574 ? -15.210 28.856 0.279 1.00 87.38 574 PRO A CA 1
ATOM 4792 C C . PRO A 1 574 ? -14.441 29.403 -0.923 1.00 87.38 574 PRO A C 1
ATOM 4794 O O . PRO A 1 574 ? -14.769 30.446 -1.489 1.00 87.38 574 PRO A O 1
ATOM 4797 N N . PHE A 1 575 ? -13.483 28.608 -1.390 1.00 89.25 575 PHE A N 1
ATOM 4798 C CA . PHE A 1 575 ? -12.898 28.780 -2.713 1.00 89.25 575 PHE A CA 1
ATOM 4799 C C . PHE A 1 575 ? -13.903 28.464 -3.835 1.00 89.25 575 PHE A C 1
ATOM 4801 O O . PHE A 1 575 ? -14.697 27.525 -3.699 1.00 89.25 575 PHE A O 1
ATOM 4808 N N . PRO A 1 576 ? -13.829 29.154 -4.989 1.00 90.25 576 PRO A N 1
ATOM 4809 C CA . PRO A 1 576 ? -14.583 28.772 -6.179 1.00 90.25 576 PRO A CA 1
ATOM 4810 C C . PRO A 1 576 ? -14.156 27.382 -6.677 1.00 90.25 576 PRO A C 1
ATOM 4812 O O . PRO A 1 576 ? -13.067 27.209 -7.228 1.00 90.25 576 PRO A O 1
ATOM 4815 N N . GLN A 1 577 ? -15.018 26.375 -6.497 1.00 87.94 577 GLN A N 1
ATOM 4816 C CA . GLN A 1 577 ? -14.691 24.973 -6.801 1.00 87.94 577 GLN A CA 1
ATOM 4817 C C . GLN A 1 577 ? -14.275 24.759 -8.261 1.00 87.94 577 GLN A C 1
ATOM 4819 O O . GLN A 1 577 ? -13.326 24.027 -8.531 1.00 87.94 577 GLN A O 1
ATOM 4824 N N . GLU A 1 578 ? -14.938 25.425 -9.209 1.00 89.25 578 GLU A N 1
ATOM 4825 C CA . GLU A 1 578 ? -14.623 25.284 -10.633 1.00 89.25 578 GLU A CA 1
ATOM 4826 C C . GLU A 1 578 ? -13.199 25.760 -10.961 1.00 89.25 578 GLU A C 1
ATOM 4828 O O . GLU A 1 578 ? -12.495 25.136 -11.758 1.00 89.25 578 GLU A O 1
ATOM 4833 N N . GLU A 1 579 ? -12.741 26.840 -10.323 1.00 87.00 579 GLU A N 1
ATOM 4834 C CA . GLU A 1 579 ? -11.375 27.328 -10.508 1.00 87.00 579 GLU A CA 1
ATOM 4835 C C . GLU A 1 579 ? -10.347 26.411 -9.848 1.00 87.00 579 GLU A C 1
ATOM 4837 O O . GLU A 1 579 ? -9.314 26.124 -10.457 1.00 87.00 579 GLU A O 1
ATOM 4842 N N . MET A 1 580 ? -10.650 25.885 -8.655 1.00 88.56 580 MET A N 1
ATOM 4843 C CA . MET A 1 580 ? -9.781 24.914 -7.983 1.00 88.56 580 MET A CA 1
ATOM 4844 C C . MET A 1 580 ? -9.569 23.675 -8.852 1.00 88.56 580 MET A C 1
ATOM 4846 O O . MET A 1 580 ? -8.434 23.243 -9.058 1.00 88.56 580 MET A O 1
ATOM 4850 N N . GLU A 1 581 ? -10.645 23.133 -9.422 1.00 88.81 581 GLU A N 1
ATOM 4851 C CA . GLU A 1 581 ? -10.576 21.953 -10.283 1.00 88.81 581 GLU A CA 1
ATOM 4852 C C . GLU A 1 581 ? -9.837 22.232 -11.599 1.00 88.81 581 GLU A C 1
ATOM 4854 O O . GLU A 1 581 ? -9.051 21.393 -12.051 1.00 88.81 581 GLU A O 1
ATOM 4859 N N . LYS A 1 582 ? -9.988 23.426 -12.194 1.00 89.25 582 LYS A N 1
ATOM 4860 C CA . LYS A 1 582 ? -9.193 23.840 -13.368 1.00 89.25 582 LYS A CA 1
ATOM 4861 C C . LYS A 1 582 ? -7.695 23.838 -13.060 1.00 89.25 582 LYS A C 1
ATOM 4863 O O . LYS A 1 582 ? -6.914 23.285 -13.842 1.00 89.25 582 LYS A O 1
ATOM 4868 N N . THR A 1 583 ? -7.296 24.406 -11.924 1.00 86.00 583 THR A N 1
ATOM 4869 C CA . THR A 1 583 ? -5.891 24.461 -11.500 1.00 86.00 583 THR A CA 1
ATOM 4870 C C . THR A 1 583 ? -5.339 23.070 -11.188 1.00 86.00 583 THR A C 1
ATOM 4872 O O . THR A 1 583 ? -4.299 22.687 -11.731 1.00 86.00 583 THR A O 1
ATOM 4875 N N . LYS A 1 584 ? -6.069 22.248 -10.422 1.00 86.50 584 LYS A N 1
ATOM 4876 C CA . LYS A 1 584 ? -5.695 20.848 -10.153 1.00 86.50 584 LYS A CA 1
ATOM 4877 C C . LYS A 1 584 ? -5.517 20.052 -11.447 1.00 86.50 584 LYS A C 1
ATOM 4879 O O . LYS A 1 584 ? -4.490 19.403 -11.644 1.00 86.50 584 LYS A O 1
ATOM 4884 N N . MET A 1 585 ? -6.466 20.155 -12.380 1.00 87.56 585 MET A N 1
ATOM 4885 C CA . MET A 1 585 ? -6.383 19.499 -13.689 1.00 87.56 585 MET A CA 1
ATOM 4886 C C . MET A 1 585 ? -5.158 19.946 -14.492 1.00 87.56 585 MET A C 1
ATOM 4888 O O . MET A 1 585 ? -4.541 19.128 -15.178 1.00 87.56 585 MET A O 1
ATOM 4892 N N . HIS A 1 586 ? -4.783 21.224 -14.423 1.00 87.25 586 HIS A N 1
ATOM 4893 C CA . HIS A 1 586 ? -3.577 21.739 -15.074 1.00 87.25 586 HIS A CA 1
ATOM 4894 C C . HIS A 1 586 ? -2.297 21.144 -14.477 1.00 87.25 586 HIS A C 1
ATOM 4896 O O . HIS A 1 586 ? -1.444 20.647 -15.220 1.00 87.25 586 HIS A O 1
ATOM 4902 N N . ILE A 1 587 ? -2.191 21.114 -13.145 1.00 82.31 587 ILE A N 1
ATOM 4903 C CA . ILE A 1 587 ? -1.073 20.491 -12.419 1.00 82.31 587 ILE A CA 1
ATOM 4904 C C . ILE A 1 587 ? -0.963 19.006 -12.797 1.00 82.31 587 ILE A C 1
ATOM 4906 O O . ILE A 1 587 ? 0.101 18.541 -13.222 1.00 82.31 587 ILE A O 1
ATOM 4910 N N . MET A 1 588 ? -2.079 18.273 -12.754 1.00 83.88 588 MET A N 1
ATOM 4911 C CA . MET A 1 588 ? -2.130 16.859 -13.134 1.00 83.88 588 MET A CA 1
ATOM 4912 C C . MET A 1 588 ? -1.707 16.636 -14.592 1.00 83.88 588 MET A C 1
ATOM 4914 O O . MET A 1 588 ? -0.912 15.736 -14.875 1.00 83.88 588 MET A O 1
ATOM 4918 N N . LYS A 1 589 ? -2.175 17.468 -15.535 1.00 86.06 589 LYS A N 1
ATOM 4919 C CA . LYS A 1 589 ? -1.784 17.383 -16.953 1.00 86.06 589 LYS A CA 1
ATOM 4920 C C . LYS A 1 589 ? -0.280 17.572 -17.145 1.00 86.06 589 LYS A C 1
ATOM 4922 O O . LYS A 1 589 ? 0.320 16.804 -17.899 1.00 86.06 589 LYS A O 1
ATOM 4927 N N . LYS A 1 590 ? 0.346 18.527 -16.446 1.00 83.94 590 LYS A N 1
ATOM 4928 C CA . LYS A 1 590 ? 1.808 18.722 -16.481 1.00 83.94 590 LYS A CA 1
ATOM 4929 C C . LYS A 1 590 ? 2.554 17.476 -15.997 1.00 83.94 590 LYS A C 1
ATOM 4931 O O . LYS A 1 590 ? 3.470 17.012 -16.678 1.00 83.94 590 LYS A O 1
ATOM 4936 N N . MET A 1 591 ? 2.126 16.891 -14.875 1.00 82.06 591 MET A N 1
ATOM 4937 C CA . MET A 1 591 ? 2.727 15.665 -14.332 1.00 82.06 591 MET A CA 1
ATOM 4938 C C . MET A 1 591 ? 2.582 14.471 -15.287 1.00 82.06 591 MET A C 1
ATOM 4940 O O . MET A 1 591 ? 3.529 13.706 -15.483 1.00 82.06 591 MET A O 1
ATOM 4944 N N . VAL A 1 592 ? 1.409 14.306 -15.908 1.00 84.50 592 VAL A N 1
ATOM 4945 C CA . VAL A 1 592 ? 1.151 13.237 -16.885 1.00 84.50 592 VAL A CA 1
ATOM 4946 C C . VAL A 1 592 ? 1.993 13.424 -18.147 1.00 84.50 592 VAL A C 1
ATOM 4948 O O . VAL A 1 592 ? 2.563 12.452 -18.642 1.00 84.50 592 VAL A O 1
ATOM 4951 N N . ALA A 1 593 ? 2.117 14.654 -18.651 1.00 84.94 593 ALA A N 1
ATOM 4952 C CA . ALA A 1 593 ? 2.942 14.954 -19.817 1.00 84.94 593 ALA A CA 1
ATOM 4953 C C . ALA A 1 593 ? 4.421 14.624 -19.563 1.00 84.94 593 ALA A C 1
ATOM 4955 O O . ALA A 1 593 ? 5.030 13.927 -20.371 1.00 84.94 593 ALA A O 1
ATOM 4956 N N . ALA A 1 594 ? 4.974 15.039 -18.416 1.00 83.50 594 ALA A N 1
ATOM 4957 C CA . ALA A 1 594 ? 6.343 14.697 -18.024 1.00 83.50 594 ALA A CA 1
ATOM 4958 C C . ALA A 1 594 ? 6.562 13.174 -17.976 1.00 83.50 594 ALA A C 1
ATOM 4960 O O . ALA A 1 594 ? 7.521 12.662 -18.546 1.00 83.50 594 ALA A O 1
ATOM 4961 N N . ARG A 1 595 ? 5.618 12.427 -17.387 1.00 84.69 595 ARG A N 1
ATOM 4962 C CA . ARG A 1 595 ? 5.678 10.958 -17.334 1.00 84.69 595 ARG A CA 1
ATOM 4963 C C . ARG A 1 595 ? 5.624 10.308 -18.719 1.00 84.69 595 ARG A C 1
ATOM 4965 O O . ARG A 1 595 ? 6.277 9.297 -18.944 1.00 84.69 595 ARG A O 1
ATOM 4972 N N . ASN A 1 596 ? 4.819 10.842 -19.632 1.00 87.75 596 ASN A N 1
ATOM 4973 C CA . ASN A 1 596 ? 4.694 10.290 -20.981 1.00 87.75 596 ASN A CA 1
ATOM 4974 C C . ASN A 1 596 ? 5.948 10.541 -21.829 1.00 87.75 596 ASN A C 1
ATOM 4976 O O . ASN A 1 596 ? 6.322 9.653 -22.589 1.00 87.75 596 ASN A O 1
ATOM 4980 N N . ARG A 1 597 ? 6.620 11.691 -21.662 1.00 86.50 597 ARG A N 1
ATOM 4981 C CA . ARG A 1 597 ? 7.930 11.947 -22.288 1.00 86.50 597 ARG A CA 1
ATOM 4982 C C . ARG A 1 597 ? 8.965 10.922 -21.842 1.00 86.50 597 ARG A C 1
ATOM 4984 O O . ARG A 1 597 ? 9.601 10.305 -22.685 1.00 86.50 597 ARG A O 1
ATOM 4991 N N . GLU A 1 598 ? 9.045 10.674 -20.535 1.00 84.88 598 GLU A N 1
ATOM 4992 C CA . GLU A 1 598 ? 9.974 9.683 -19.986 1.00 84.88 598 GLU A CA 1
ATOM 4993 C C . GLU A 1 598 ? 9.728 8.284 -20.560 1.00 84.88 598 GLU A C 1
ATOM 4995 O O . GLU A 1 598 ? 10.650 7.599 -20.982 1.00 84.88 598 GLU A O 1
ATOM 5000 N N . ARG A 1 599 ? 8.463 7.863 -20.649 1.00 87.94 599 ARG A N 1
ATOM 5001 C CA . ARG A 1 599 ? 8.110 6.566 -21.249 1.00 87.94 599 ARG A CA 1
ATOM 5002 C C . ARG A 1 599 ? 8.518 6.463 -22.709 1.00 87.94 599 ARG A C 1
ATOM 5004 O O . ARG A 1 599 ? 8.966 5.403 -23.127 1.00 87.94 599 ARG A O 1
ATOM 5011 N N . LEU A 1 600 ? 8.315 7.531 -23.477 1.00 87.94 600 LEU A N 1
ATOM 5012 C CA . LEU A 1 600 ? 8.713 7.565 -24.878 1.00 87.94 600 LEU A CA 1
ATOM 5013 C C . LEU A 1 600 ? 10.233 7.425 -25.009 1.00 87.94 600 LEU A C 1
ATOM 5015 O O . LEU A 1 600 ? 10.687 6.644 -25.838 1.00 87.94 600 LEU A O 1
ATOM 5019 N N . ARG A 1 601 ? 10.997 8.103 -24.144 1.00 86.12 601 ARG A N 1
ATOM 5020 C CA . ARG A 1 601 ? 12.454 7.953 -24.058 1.00 86.12 601 ARG A CA 1
ATOM 5021 C C . ARG A 1 601 ? 12.854 6.498 -23.807 1.00 86.12 601 ARG A C 1
ATOM 5023 O O . ARG A 1 601 ? 13.600 5.942 -24.601 1.00 86.12 601 ARG A O 1
ATOM 5030 N N . VAL A 1 602 ? 12.266 5.852 -22.795 1.00 87.75 602 VAL A N 1
ATOM 5031 C CA . VAL A 1 602 ? 12.543 4.435 -22.481 1.00 87.75 602 VAL A CA 1
ATOM 5032 C C . VAL A 1 602 ? 12.248 3.515 -23.671 1.00 87.75 602 VAL A C 1
ATOM 5034 O O . VAL A 1 602 ? 13.017 2.604 -23.961 1.00 87.75 602 VAL A O 1
ATOM 5037 N N . VAL A 1 603 ? 11.123 3.729 -24.361 1.00 87.25 603 VAL A N 1
ATOM 5038 C CA . VAL A 1 603 ? 10.745 2.907 -25.522 1.00 87.25 603 VAL A CA 1
ATOM 5039 C C . VAL A 1 603 ? 11.719 3.103 -26.685 1.00 87.25 603 VAL A C 1
ATOM 5041 O O . VAL A 1 603 ? 12.048 2.128 -27.353 1.00 87.25 603 VAL A O 1
ATOM 5044 N N . ASN A 1 604 ? 12.179 4.333 -26.920 1.00 87.25 604 ASN A N 1
ATOM 5045 C CA . ASN A 1 604 ? 13.097 4.652 -28.013 1.00 87.25 604 ASN A CA 1
ATOM 5046 C C . ASN A 1 604 ? 14.524 4.147 -27.758 1.00 87.25 604 ASN A C 1
ATOM 5048 O O . ASN A 1 604 ? 15.174 3.691 -28.692 1.00 87.25 604 ASN A O 1
ATOM 5052 N N . GLU A 1 605 ? 15.006 4.231 -26.517 1.00 88.12 605 GLU A N 1
ATOM 5053 C CA . GLU A 1 605 ? 16.342 3.758 -26.129 1.00 88.12 605 GLU A CA 1
ATOM 5054 C C . GLU A 1 605 ? 16.423 2.228 -26.039 1.00 88.12 605 GLU A C 1
ATOM 5056 O O . GLU A 1 605 ? 17.482 1.657 -26.277 1.00 88.12 605 GLU A O 1
ATOM 5061 N N . GLY A 1 606 ? 15.303 1.569 -25.727 1.00 89.44 606 GLY A N 1
ATOM 5062 C CA . GLY A 1 606 ? 15.268 0.159 -25.353 1.00 89.44 606 GLY A CA 1
ATOM 5063 C C . GLY A 1 606 ? 15.252 -0.008 -23.833 1.00 89.44 606 GLY A C 1
ATOM 5064 O O . GLY A 1 606 ? 15.894 0.732 -23.090 1.00 89.44 606 GLY A O 1
ATOM 5065 N N . PHE A 1 607 ? 14.462 -0.969 -23.338 1.00 90.19 607 PHE A N 1
ATOM 5066 C CA . PHE A 1 607 ? 14.222 -1.119 -21.897 1.00 90.19 607 PHE A CA 1
ATOM 5067 C C . PHE A 1 607 ? 15.489 -1.467 -21.104 1.00 90.19 607 PHE A C 1
ATOM 5069 O O . PHE A 1 607 ? 15.640 -0.992 -19.977 1.00 90.19 607 PHE A O 1
ATOM 5076 N N . ASP A 1 608 ? 16.370 -2.297 -21.668 1.00 90.56 608 ASP A N 1
ATOM 5077 C CA . ASP A 1 608 ? 17.577 -2.768 -20.984 1.00 90.56 608 ASP A CA 1
ATOM 5078 C C . ASP A 1 608 ? 18.677 -1.688 -21.037 1.00 90.56 608 ASP A C 1
ATOM 5080 O O . ASP A 1 608 ? 19.304 -1.391 -20.019 1.00 90.56 608 ASP A O 1
ATOM 5084 N N . GLU A 1 609 ? 18.858 -1.042 -22.192 1.00 91.62 609 GLU A N 1
ATOM 5085 C CA . GLU A 1 609 ? 19.815 0.044 -22.425 1.00 91.62 609 GLU A CA 1
ATOM 5086 C C . GLU A 1 609 ? 19.505 1.264 -21.553 1.00 91.62 609 GLU A C 1
ATOM 5088 O O . GLU A 1 609 ? 20.378 1.764 -20.836 1.00 91.62 609 GLU A O 1
ATOM 5093 N N . HIS A 1 610 ? 18.239 1.691 -21.552 1.00 90.38 610 HIS A N 1
ATOM 5094 C CA . HIS A 1 610 ? 17.759 2.778 -20.709 1.00 90.38 610 HIS A CA 1
ATOM 5095 C C . HIS A 1 610 ? 18.027 2.495 -19.227 1.00 90.38 610 HIS A C 1
ATOM 5097 O O . HIS A 1 610 ? 18.568 3.331 -18.503 1.00 90.38 610 HIS A O 1
ATOM 5103 N N . MET A 1 611 ? 17.687 1.288 -18.765 1.00 91.06 611 MET A N 1
ATOM 5104 C CA . MET A 1 611 ? 17.864 0.897 -17.368 1.00 91.06 611 MET A CA 1
ATOM 5105 C C . MET A 1 611 ? 19.345 0.931 -16.958 1.00 91.06 611 MET A C 1
ATOM 5107 O O . MET A 1 611 ? 19.656 1.457 -15.888 1.00 91.06 611 MET A O 1
ATOM 5111 N N . LEU A 1 612 ? 20.268 0.476 -17.815 1.00 91.44 612 LEU A N 1
ATOM 5112 C CA . LEU A 1 612 ? 21.708 0.542 -17.541 1.00 91.44 612 LEU A CA 1
ATOM 5113 C C . LEU A 1 612 ? 22.200 1.991 -17.468 1.00 91.44 612 LEU A C 1
ATOM 5115 O O . LEU A 1 612 ? 22.977 2.321 -16.572 1.00 91.44 612 LEU A O 1
ATOM 5119 N N . SER A 1 613 ? 21.733 2.855 -18.373 1.00 90.62 613 SER A N 1
ATOM 5120 C CA . SER A 1 613 ? 22.060 4.285 -18.359 1.00 90.62 613 SER A CA 1
ATOM 5121 C C . SER A 1 613 ? 21.620 4.945 -17.051 1.00 90.62 613 SER A C 1
ATOM 5123 O O . SER A 1 613 ? 22.416 5.605 -16.386 1.00 90.62 613 SER A O 1
ATOM 5125 N N . VAL A 1 614 ? 20.382 4.696 -16.615 1.00 89.88 614 VAL A N 1
ATOM 5126 C CA . VAL A 1 614 ? 19.852 5.263 -15.366 1.00 89.88 614 VAL A CA 1
ATOM 5127 C C . VAL A 1 614 ? 20.573 4.697 -14.138 1.00 89.88 614 VAL A C 1
ATOM 5129 O O . VAL A 1 614 ? 20.822 5.433 -13.182 1.00 89.88 614 VAL A O 1
ATOM 5132 N N . MET A 1 615 ? 20.936 3.409 -14.136 1.00 91.06 615 MET A N 1
ATOM 5133 C CA . MET A 1 615 ? 21.739 2.836 -13.051 1.00 91.06 615 MET A CA 1
ATOM 5134 C C . MET A 1 615 ? 23.114 3.509 -12.942 1.00 91.06 615 MET A C 1
ATOM 5136 O O . MET A 1 615 ? 23.567 3.742 -11.824 1.00 91.06 615 MET A O 1
ATOM 5140 N N . LYS A 1 616 ? 23.754 3.859 -14.065 1.00 90.88 616 LYS A N 1
ATOM 5141 C CA . LYS A 1 616 ? 25.016 4.620 -14.072 1.00 90.88 616 LYS A CA 1
ATOM 5142 C C . LYS A 1 616 ? 24.822 6.055 -13.590 1.00 90.88 616 LYS A C 1
ATOM 5144 O O . LYS A 1 616 ? 25.527 6.479 -12.683 1.00 90.88 616 LYS A O 1
ATOM 5149 N N . GLU A 1 617 ? 23.825 6.767 -14.124 1.00 88.38 617 GLU A N 1
ATOM 5150 C CA . GLU A 1 617 ? 23.505 8.154 -13.737 1.00 88.38 617 GLU A CA 1
ATOM 5151 C C . GLU A 1 617 ? 23.278 8.283 -12.222 1.00 88.38 617 GLU A C 1
ATOM 5153 O O . GLU A 1 617 ? 23.666 9.271 -11.602 1.00 88.38 617 GLU A O 1
ATOM 5158 N N . ARG A 1 618 ? 22.672 7.261 -11.609 1.00 88.44 618 ARG A N 1
ATOM 5159 C CA . ARG A 1 618 ? 22.377 7.221 -10.171 1.00 88.44 618 ARG A CA 1
ATOM 5160 C C . ARG A 1 618 ? 23.484 6.586 -9.322 1.00 88.44 618 ARG A C 1
ATOM 5162 O O . ARG A 1 618 ? 23.270 6.375 -8.132 1.00 88.44 618 ARG A O 1
ATOM 5169 N N . GLY A 1 619 ? 24.638 6.255 -9.907 1.00 88.44 619 GLY A N 1
ATOM 5170 C CA . GLY A 1 619 ? 25.779 5.672 -9.190 1.00 88.44 619 GLY A CA 1
ATOM 5171 C C . GLY A 1 619 ? 25.519 4.271 -8.624 1.00 88.44 619 GLY A C 1
ATOM 5172 O O . GLY A 1 619 ? 26.124 3.878 -7.630 1.00 88.44 619 GLY A O 1
ATOM 5173 N N . LEU A 1 620 ? 24.598 3.513 -9.224 1.00 90.62 620 LEU A N 1
ATOM 5174 C CA . LEU A 1 620 ? 24.193 2.188 -8.745 1.00 90.62 620 LEU A CA 1
ATOM 5175 C C . LEU A 1 620 ? 25.062 1.058 -9.291 1.00 90.62 620 LEU A C 1
ATOM 5177 O O . LEU A 1 620 ? 25.048 -0.041 -8.744 1.00 90.62 620 LEU A O 1
ATOM 5181 N N . ILE A 1 621 ? 25.794 1.317 -10.369 1.00 88.62 621 ILE A N 1
ATOM 5182 C CA . ILE A 1 621 ? 26.831 0.444 -10.917 1.00 88.62 621 ILE A CA 1
ATOM 5183 C C . ILE A 1 621 ? 28.052 1.301 -11.243 1.00 88.62 621 ILE A C 1
ATOM 5185 O O . ILE A 1 621 ? 27.906 2.443 -11.674 1.00 88.62 621 ILE A O 1
ATOM 5189 N N . GLN A 1 622 ? 29.249 0.759 -11.021 1.00 74.88 622 GLN A N 1
ATOM 5190 C CA . GLN A 1 622 ? 30.496 1.426 -11.396 1.00 74.88 622 GLN A CA 1
ATOM 5191 C C . GLN A 1 622 ? 30.653 1.429 -12.924 1.00 74.88 622 GLN A C 1
ATOM 5193 O O . GLN A 1 622 ? 30.268 0.461 -13.590 1.00 74.88 622 GLN A O 1
ATOM 5198 N N . GLU A 1 623 ? 31.213 2.507 -13.478 1.00 59.06 623 GLU A N 1
ATOM 5199 C CA . GLU A 1 623 ? 31.693 2.506 -14.860 1.00 59.06 623 GLU A CA 1
ATOM 5200 C C . GLU A 1 623 ? 32.826 1.478 -14.964 1.00 59.06 623 GLU A C 1
ATOM 5202 O O . GLU A 1 623 ? 33.777 1.521 -14.184 1.00 59.06 623 GLU A O 1
ATOM 5207 N N . ARG A 1 624 ? 32.656 0.493 -15.852 1.00 49.34 624 ARG A N 1
ATOM 5208 C CA . ARG A 1 624 ? 33.716 -0.458 -16.196 1.00 49.34 624 ARG A CA 1
ATOM 5209 C C . ARG A 1 624 ? 34.655 0.156 -17.213 1.00 49.34 624 ARG A C 1
ATOM 5211 O O . ARG A 1 624 ? 34.120 0.821 -18.132 1.00 49.34 624 ARG A O 1
#

Radius of gyration: 26.57 Å; Cα contacts (8 Å, |Δi|>4): 746; chains: 1; bounding box: 64×76×61 Å

Secondary structure (DSSP, 8-state):
-HHHHHHHHHHHHHHTT-TT-------------------PPP----EEEE------HHHHHHTHHHHTTHHHHHHHHHHGGG--TT-TTTSPPPPP-HHHHHHHHHHHH---HHHHHHHHHHHHHHHHHHHHHHHHHS-GGGSS--TT-HHHHHHHHHHHHHHHHTT-SS---SEE-SPPPPPPSS--HHHHHHHHHHHHHSEE-GGGTT-TTT-HHHHHHHHHT-TT-TTTGGG--HHHHHHHHIIIIIIS--HHHHHHHHHHHHHTTPPP-HHHHHHHHHHHHHHHTS--SS-HHHHHHHHHHHHHHTT----HHHHHHHHTT---HHHHHHHHHHHHHTTPPPPHHHHHHHHHHHHHH---HHHHHHIIIIIS--S-STT-HHHHHHHHHHHHHHT-SSPPTT--SHHHHHHHHHHHHH-SS--S-HHHHHHHHHHH--S--SS-THHHHHHHHHHHHH--SGGGHHHHHHHHHHHHHHHHHHHT----EEEETTS-BPPPHHHHHHHHHSTTHHHHHHHHHHHHHHTTS-----TTSPPPHHHHHHHHHHHHHHHH-STTSS---SS-----HHHHHHHHHHHHHHHHHHHHHHHHHHHHH-HHHHHHHHHHHTTSS---

Sequence (624 aa):
MIALKETILRISRAAHQAKDLPKTTSSTPQESLREPRTHKPEPTPTIIRKRHEHLPNEQLQQFKPLYSDFQRQVFLDFLRPLNMPNLKTLNKRPPYDSARARSSWRQKSSSAPQDILDTYLKRKPLFKRLIRYLKAATPARCKNVDYSNTDLVQNLLQQDAEMGKYSRKWEMPHQIFHEIPPMPSPLTRENFEEYIYRLTHATYHYKNSLSLQSGIIPQILLYTHKLSNKEFKPFRSTTTFNHLIKYFGCDKGQDLFSRELVLAMTKDGHELNRGTISNLFRILKNRSKIRSVRDTYRLTLFLARFADRHSVTTNLLTWAKVYDVIDNVYMKEWFLNEMQENGIPFVRLLVDSILRDFAQSTTNTEDLIYFIENDLGIKNWRPDIAARRAVIRHSALHSGVEVPEYVGSEFDFKNWLLGIKYRRDFEGKRSIHMLKNLFARDFDISETLPNFSMPIEQLVEDFPDVRHQKQLVFVVRGLIYEATKELGLPLERDTYDNGNQSIPENYKIVLRDLNDALQELVARVEFLNKNNLEKCPAPWEWLSNEEVEQWEEWKQNFKANPDGMFAEFKYFQPFPQEEMEKTKMHIMKKMVAARNRERLRVVNEGFDEHMLSVMKERGLIQER

Foldseek 3Di:
DVLLVVLLLVCLLQLQLCQCQPPPPPPDPPPPPPPPPDADPDFDEDEAADADPDDDPVNLVVCCVLLVVLLLVLLCVLLVVVVDCPQPSNDDDDDDPLVLLVVVQCLLPDPDPVSLVVVCVVCVVLLVVLLVLLVVQEDPLQWPDDSVPSVSLSVQQNVVSVVVCVLPPDDDFQEDQDDQAFQDPPDDLVSVLVSLSSLQRHHYLFPPQLDSQFHLSVLCLSLLLRLPDPVNLVNDALSSLLSVLLRCQQVVVVLSSSVSSVSSCVVSPYADEPSSLLSNLNSLLVVLNHRDNDDSSVVLSVSQVVCVVRVNGNYLSSLLSVLSNDSRSVSNSVSSVSCVVGNRHHHPSSVLVSLVVVLVVDLDLVSSVCCVCPRSVVVDQLVPPSSLLSSLLSCLQHPDLARDPSQQDPSSLLSSLNSLLNRPPDDDQSLLSLLLPLLVHPDADARDLSSLLSSLLSLLVRDQFLVCLQVNLLVLLLSLSVCCSRHVNHQYWYAYPVRDIDQGRSVSSSCVVNPCSLLLSQLSQVVCCVVVVDNHDGSRDHADPVSVVVSVVLSVVCNVPVPPSGDDDPDGHHDDPVSSVVSSVVVVVVVVSVSSVSSSVCSVCDSNRVSVVVCVVSVSDDDD